Protein AF-0000000085130026 (afdb_homodimer)

Secondary structure (DSSP, 8-state):
-PPEEEEGGGT-SS--HHHHHHHHHHHHHTT-SEEEEE--SSS---HHHHHHHHHHHT-EEEEEEEE-GGG-TT-S-HHHHHHHHHHHHHHHHHHHHTT--EEEEEEEEESS--SSPPPHHHHHHHHHHHHHHHHHHHTTT-EEEEE---TTT-SS--SHHHHHHHHHHHT-SSEEEEEEHHHHHHHSS-SSHHHHHHGGGEEEEEE--TTSSSTTSS---HHHHHHHHHHTT--SEEEE----TTTS-HHHHHHTT--S-S-S-HHHHHHHHHHHHHHHHHHHHHHH-/-PPEEEEGGGT-SS--HHHHHHHHHHHHHTT-SEEEEE--SSS---HHHHHHHHHHHT-EEEEEEEE-GGG-TT-S-HHHHHHHHHHHHHHHHHHHHTT--EEEEEEEEESS--SSPPPHHHHHHHHHHHHHHHHHHHTTT-EEEEE---TTT-SS--SHHHHHHHHHHHT-SSEEEEEEHHHHHHHSS-SSHHHHHHGGGEEEEEE--TTSSSTTSS---HHHHHHHHHHTT--SEEEE----TTTS-HHHHHHTT--S---S-HHHHHHHHHHHHHHHHHHHHHHH-

pLDDT: mean 94.97, std 7.0, range [53.94, 98.88]

Sequence (578 aa):
MNPLGIHALVWAGDLSPASTRHVIERTRQAGYDLVELSLHGPRLMDLALTRDLLQEHGLGVGCSRGLTFEADVSSEDPSVVARGLALLQEGVDITARLGGRYFGGILYGAMAKYGHPCTPQGRRNAIEAVRRIADFAGERGVTLGLEVVNRYESNLLNTAAQALEFIDEVGQPHVCVHLDTYHMNIEEADLAAPVLACGQRLGYVHIGENHRGYLGAGHIDFAQFFGALAQIGYQGTVTFESFSSAIVNEQLSNALAIWRPMWEDGMDLALHARGFMADGLASAQQARAMNPLGIHALVWAGDLSPASTRHVIERTRQAGYDLVELSLHGPRLMDLALTRDLLQEHGLGVGCSRGLTFEADVSSEDPSVVARGLALLQEGVDITARLGGRYFGGILYGAMAKYGHPCTPQGRRNAIEAVRRIADFAGERGVTLGLEVVNRYESNLLNTAAQALEFIDEVGQPHVCVHLDTYHMNIEEADLAAPVLACGQRLGYVHIGENHRGYLGAGHIDFAQFFGALAQIGYQGTVTFESFSSAIVNEQLSNALAIWRPMWEDGMDLALHARGFMADGLASAQQARA

InterPro domains:
  IPR013022 Xylose isomerase-like, TIM barrel domain [PF01261] (25-249)
  IPR036237 Xylose isomerase-like superfamily [SSF51658] (1-259)
  IPR050312 IolE/XylA/MocC-like [PTHR12110] (2-260)

Structure (mmCIF, N/CA/C/O backbone):
data_AF-0000000085130026-model_v1
#
loop_
_entity.id
_entity.type
_entity.pdbx_description
1 polymer 'Xylose isomerase domain protein TIM barrel'
#
loop_
_atom_site.group_PDB
_atom_site.id
_atom_site.type_symbol
_atom_site.label_atom_id
_atom_site.label_alt_id
_atom_site.label_comp_id
_atom_site.label_asym_id
_atom_site.label_entity_id
_atom_site.label_seq_id
_atom_site.pdbx_PDB_ins_code
_atom_site.Cartn_x
_atom_site.Cartn_y
_atom_site.Cartn_z
_atom_site.occupancy
_atom_site.B_iso_or_equiv
_atom_site.auth_seq_id
_atom_site.auth_comp_id
_atom_site.auth_asym_id
_atom_site.auth_atom_id
_atom_site.pdbx_PDB_model_num
ATOM 1 N N . MET A 1 1 ? -4.418 -18.281 -27.078 1 85.31 1 MET A N 1
ATOM 2 C CA . MET A 1 1 ? -5.012 -17.391 -26.094 1 85.31 1 MET A CA 1
ATOM 3 C C . MET A 1 1 ? -4.574 -17.781 -24.688 1 85.31 1 MET A C 1
ATOM 5 O O . MET A 1 1 ? -4.473 -18.969 -24.359 1 85.31 1 MET A O 1
ATOM 9 N N . ASN A 1 2 ? -4.141 -16.875 -23.812 1 95.69 2 ASN A N 1
ATOM 10 C CA . ASN A 1 2 ? -3.713 -17.141 -22.453 1 95.69 2 ASN A CA 1
ATOM 11 C C . ASN A 1 2 ? -4.832 -17.781 -21.625 1 95.69 2 ASN A C 1
ATOM 13 O O . ASN A 1 2 ? -5.996 -17.391 -21.75 1 95.69 2 ASN A O 1
ATOM 17 N N . PRO A 1 3 ? -4.527 -18.844 -20.906 1 98.12 3 PRO A N 1
ATOM 18 C CA . PRO A 1 3 ? -5.539 -19.266 -19.938 1 98.12 3 PRO A CA 1
ATOM 19 C C . PRO A 1 3 ? -5.93 -18.141 -18.969 1 98.12 3 PRO A C 1
ATOM 21 O O . PRO A 1 3 ? -5.082 -17.359 -18.547 1 98.12 3 PRO A O 1
ATOM 24 N N . LEU A 1 4 ? -7.148 -18.047 -18.703 1 98.81 4 LEU A N 1
ATOM 25 C CA . LEU A 1 4 ? -7.664 -17.109 -17.719 1 98.81 4 LEU A CA 1
ATOM 26 C C . LEU A 1 4 ? -7.996 -17.812 -16.406 1 98.81 4 LEU A C 1
ATOM 28 O O . LEU A 1 4 ? -8.727 -18.797 -16.406 1 98.81 4 LEU A O 1
ATOM 32 N N . GLY A 1 5 ? -7.406 -17.344 -15.32 1 98.75 5 GLY A N 1
ATOM 33 C CA . GLY A 1 5 ? -7.633 -17.938 -14.008 1 98.75 5 GLY A CA 1
ATOM 34 C C . GLY A 1 5 ? -8.367 -17 -13.062 1 98.75 5 GLY A C 1
ATOM 35 O O . GLY A 1 5 ? -8.523 -15.812 -13.344 1 98.75 5 GLY A O 1
ATOM 36 N N . ILE A 1 6 ? -8.828 -17.594 -11.961 1 98.44 6 ILE A N 1
ATOM 37 C CA . ILE A 1 6 ? -9.477 -16.828 -10.906 1 98.44 6 ILE A CA 1
ATOM 38 C C . ILE A 1 6 ? -9.094 -17.391 -9.547 1 98.44 6 ILE A C 1
ATOM 40 O O . ILE A 1 6 ? -9.016 -18.609 -9.375 1 98.44 6 ILE A O 1
ATOM 44 N N . HIS A 1 7 ? -8.836 -16.531 -8.656 1 96.5 7 HIS A N 1
ATOM 45 C CA . HIS A 1 7 ? -8.508 -16.906 -7.285 1 96.5 7 HIS A CA 1
ATOM 46 C C . HIS A 1 7 ? -9.742 -17.422 -6.547 1 96.5 7 HIS A C 1
ATOM 48 O O . HIS A 1 7 ? -10.812 -16.828 -6.633 1 96.5 7 HIS A O 1
ATOM 54 N N . ALA A 1 8 ? -9.602 -18.422 -5.762 1 94.38 8 ALA A N 1
ATOM 55 C CA . ALA A 1 8 ? -10.703 -19.078 -5.066 1 94.38 8 ALA A CA 1
ATOM 56 C C . ALA A 1 8 ? -11.375 -18.141 -4.082 1 94.38 8 ALA A C 1
ATOM 58 O O . ALA A 1 8 ? -12.57 -18.266 -3.803 1 94.38 8 ALA A O 1
ATOM 59 N N . LEU A 1 9 ? -10.695 -17.156 -3.684 1 90.75 9 LEU A N 1
ATOM 60 C CA . LEU A 1 9 ? -11.18 -16.281 -2.627 1 90.75 9 LEU A CA 1
ATOM 61 C C . LEU A 1 9 ? -12.234 -15.32 -3.162 1 90.75 9 LEU A C 1
ATOM 63 O O . LEU A 1 9 ? -12.898 -14.625 -2.387 1 90.75 9 LEU A O 1
ATOM 67 N N . VAL A 1 10 ? -12.383 -15.273 -4.406 1 93 10 VAL A N 1
ATOM 68 C CA . VAL A 1 10 ? -13.5 -14.539 -4.992 1 93 10 VAL A CA 1
ATOM 69 C C . VAL A 1 10 ? -14.812 -15.227 -4.625 1 93 10 VAL A C 1
ATOM 71 O O . VAL A 1 10 ? -15.852 -14.57 -4.535 1 93 10 VAL A O 1
ATOM 74 N N . TRP A 1 11 ? -14.695 -16.547 -4.359 1 93.31 11 TRP A N 1
ATOM 75 C CA . TRP A 1 11 ? -15.898 -17.344 -4.184 1 93.31 11 TRP A CA 1
ATOM 76 C C . TRP A 1 11 ? -16.109 -17.719 -2.715 1 93.31 11 TRP A C 1
ATOM 78 O O . TRP A 1 11 ? -17.234 -17.719 -2.221 1 93.31 11 TRP A O 1
ATOM 88 N N . ALA A 1 12 ? -15.008 -18.109 -2.109 1 89.25 12 ALA A N 1
ATOM 89 C CA . ALA A 1 12 ? -15.102 -18.609 -0.741 1 89.25 12 ALA A CA 1
ATOM 90 C C . ALA A 1 12 ? -13.805 -18.359 0.021 1 89.25 12 ALA A C 1
ATOM 92 O O . ALA A 1 12 ? -12.727 -18.312 -0.576 1 89.25 12 ALA A O 1
ATOM 93 N N . GLY A 1 13 ? -13.875 -18.375 1.375 1 85.38 13 GLY A N 1
ATOM 94 C CA . GLY A 1 13 ? -12.734 -18.047 2.219 1 85.38 13 GLY A CA 1
ATOM 95 C C . GLY A 1 13 ? -12.016 -19.266 2.748 1 85.38 13 GLY A C 1
ATOM 96 O O . GLY A 1 13 ? -11.062 -19.156 3.518 1 85.38 13 GLY A O 1
ATOM 97 N N . ASP A 1 14 ? -12.523 -20.438 2.387 1 85.62 14 ASP A N 1
ATOM 98 C CA . ASP A 1 14 ? -11.914 -21.672 2.85 1 85.62 14 ASP A CA 1
ATOM 99 C C . ASP A 1 14 ? -11.984 -22.766 1.776 1 85.62 14 ASP A C 1
ATOM 101 O O . ASP A 1 14 ? -12.5 -22.516 0.681 1 85.62 14 ASP A O 1
ATOM 105 N N . LEU A 1 15 ? -11.43 -23.938 2.102 1 90.44 15 LEU A N 1
ATOM 106 C CA . LEU A 1 15 ? -11.422 -25.047 1.155 1 90.44 15 LEU A CA 1
ATOM 107 C C . LEU A 1 15 ? -12.047 -26.297 1.777 1 90.44 15 LEU A C 1
ATOM 109 O O . LEU A 1 15 ? -11.555 -27.406 1.572 1 90.44 15 LEU A O 1
ATOM 113 N N . SER A 1 16 ? -13.062 -26.047 2.615 1 90.94 16 SER A N 1
ATOM 114 C CA . SER A 1 16 ? -13.891 -27.188 3.014 1 90.94 16 SER A CA 1
ATOM 115 C C . SER A 1 16 ? -14.508 -27.875 1.8 1 90.94 16 SER A C 1
ATOM 117 O O . SER A 1 16 ? -14.531 -27.297 0.705 1 90.94 16 SER A O 1
ATOM 119 N N . PRO A 1 17 ? -14.953 -29.094 1.948 1 94.44 17 PRO A N 1
ATOM 120 C CA . PRO A 1 17 ? -15.555 -29.781 0.802 1 94.44 17 PRO A CA 1
ATOM 121 C C . PRO A 1 17 ? -16.672 -28.969 0.15 1 94.44 17 PRO A C 1
ATOM 123 O O . PRO A 1 17 ? -16.734 -28.859 -1.078 1 94.44 17 PRO A O 1
ATOM 126 N N . ALA A 1 18 ? -17.578 -28.391 0.982 1 94.81 18 ALA A N 1
ATOM 127 C CA . ALA A 1 18 ? -18.672 -27.594 0.439 1 94.81 18 ALA A CA 1
ATOM 128 C C . ALA A 1 18 ? -18.156 -26.375 -0.293 1 94.81 18 ALA A C 1
ATOM 130 O O . ALA A 1 18 ? -18.609 -26.047 -1.393 1 94.81 18 ALA A O 1
ATOM 131 N N . SER A 1 19 ? -17.203 -25.688 0.312 1 93.38 19 SER A N 1
ATOM 132 C CA . SER A 1 19 ? -16.609 -24.5 -0.304 1 93.38 19 SER A CA 1
ATOM 133 C C . SER A 1 19 ? -15.852 -24.859 -1.572 1 93.38 19 SER A C 1
ATOM 135 O O . SER A 1 19 ? -15.898 -24.125 -2.564 1 93.38 19 SER A O 1
ATOM 137 N N . THR A 1 20 ? -15.18 -25.953 -1.497 1 95.56 20 THR A N 1
ATOM 138 C CA . THR A 1 20 ? -14.414 -26.406 -2.654 1 95.56 20 THR A CA 1
ATOM 139 C C . THR A 1 20 ? -15.336 -26.672 -3.842 1 95.56 20 THR A C 1
ATOM 141 O O . THR A 1 20 ? -15.047 -26.25 -4.961 1 95.56 20 THR A O 1
ATOM 144 N N . ARG A 1 21 ? -16.422 -27.375 -3.605 1 97.31 21 ARG A N 1
ATOM 145 C CA . ARG A 1 21 ? -17.391 -27.609 -4.656 1 97.31 21 ARG A CA 1
ATOM 146 C C . ARG A 1 21 ? -17.922 -26.297 -5.234 1 97.31 21 ARG A C 1
ATOM 148 O O . ARG A 1 21 ? -18 -26.141 -6.453 1 97.31 21 ARG A O 1
ATOM 155 N N . HIS A 1 22 ? -18.234 -25.422 -4.324 1 96.75 22 HIS A N 1
ATOM 156 C CA . HIS A 1 22 ? -18.75 -24.125 -4.73 1 96.75 22 HIS A CA 1
ATOM 157 C C . HIS A 1 22 ? -17.734 -23.375 -5.59 1 96.75 22 HIS A C 1
ATOM 159 O O . HIS A 1 22 ? -18.078 -22.859 -6.652 1 96.75 22 HIS A O 1
ATOM 165 N N . VAL A 1 23 ? -16.516 -23.312 -5.164 1 96.56 23 VAL A N 1
ATOM 166 C CA . VAL A 1 23 ? -15.43 -22.609 -5.844 1 96.56 23 VAL A CA 1
ATOM 167 C C . VAL A 1 23 ? -15.25 -23.188 -7.25 1 96.56 23 VAL A C 1
ATOM 169 O O . VAL A 1 23 ? -15.219 -22.438 -8.227 1 96.56 23 VAL A O 1
ATOM 172 N N . ILE A 1 24 ? -15.148 -24.453 -7.34 1 98.19 24 ILE A N 1
ATOM 173 C CA . ILE A 1 24 ? -14.844 -25.109 -8.609 1 98.19 24 ILE A CA 1
ATOM 174 C C . ILE A 1 24 ? -16.031 -24.953 -9.57 1 98.19 24 ILE A C 1
ATOM 176 O O . ILE A 1 24 ? -15.852 -24.578 -10.734 1 98.19 24 ILE A O 1
ATOM 180 N N . GLU A 1 25 ? -17.234 -25.125 -9.07 1 98.25 25 GLU A N 1
ATOM 181 C CA . GLU A 1 25 ? -18.422 -25 -9.898 1 98.25 25 GLU A CA 1
ATOM 182 C C . GLU A 1 25 ? -18.594 -23.578 -10.414 1 98.25 25 GLU A C 1
ATOM 184 O O . GLU A 1 25 ? -18.875 -23.359 -11.594 1 98.25 25 GLU A O 1
ATOM 189 N N . ARG A 1 26 ? -18.422 -22.609 -9.555 1 97.94 26 ARG A N 1
ATOM 190 C CA . ARG A 1 26 ? -18.578 -21.219 -9.93 1 97.94 26 ARG A CA 1
ATOM 191 C C . ARG A 1 26 ? -17.5 -20.781 -10.914 1 97.94 26 ARG A C 1
ATOM 193 O O . ARG A 1 26 ? -17.766 -20 -11.836 1 97.94 26 ARG A O 1
ATOM 200 N N . THR A 1 27 ? -16.297 -21.25 -10.672 1 98.5 27 THR A N 1
ATOM 201 C CA . THR A 1 27 ? -15.195 -20.953 -11.586 1 98.5 27 THR A CA 1
ATOM 202 C C . THR A 1 27 ? -15.523 -21.422 -13 1 98.5 27 THR A C 1
ATOM 204 O O . THR A 1 27 ? -15.352 -20.672 -13.961 1 98.5 27 THR A O 1
ATOM 207 N N . ARG A 1 28 ? -16.016 -22.656 -13.125 1 98.44 28 ARG A N 1
ATOM 208 C CA . ARG A 1 28 ? -16.391 -23.188 -14.43 1 98.44 28 ARG A CA 1
ATOM 209 C C . ARG A 1 28 ? -17.562 -22.406 -15.023 1 98.44 28 ARG A C 1
ATOM 211 O O . ARG A 1 28 ? -17.547 -22.062 -16.203 1 98.44 28 ARG A O 1
ATOM 218 N N . GLN A 1 29 ? -18.547 -22.141 -14.18 1 98.38 29 GLN A N 1
ATOM 219 C CA . GLN A 1 29 ? -19.734 -21.406 -14.617 1 98.38 29 GLN A CA 1
ATOM 220 C C . GLN A 1 29 ? -19.359 -20.031 -15.156 1 98.38 29 GLN A C 1
ATOM 222 O O . GLN A 1 29 ? -19.953 -19.547 -16.125 1 98.38 29 GLN A O 1
ATOM 227 N N . ALA A 1 30 ? -18.375 -19.438 -14.547 1 98.5 30 ALA A N 1
ATOM 228 C CA . ALA A 1 30 ? -17.953 -18.094 -14.938 1 98.5 30 ALA A CA 1
ATOM 229 C C . ALA A 1 30 ? -17.062 -18.141 -16.172 1 98.5 30 ALA A C 1
ATOM 231 O O . ALA A 1 30 ? -16.719 -17.094 -16.734 1 98.5 30 ALA A O 1
ATOM 232 N N . GLY A 1 31 ? -16.609 -19.312 -16.594 1 98.56 31 GLY A N 1
ATOM 233 C CA . GLY A 1 31 ? -15.938 -19.484 -17.875 1 98.56 31 GLY A CA 1
ATOM 234 C C . GLY A 1 31 ? -14.422 -19.391 -17.766 1 98.56 31 GLY A C 1
ATOM 235 O O . GLY A 1 31 ? -13.742 -19.125 -18.75 1 98.56 31 GLY A O 1
ATOM 236 N N . TYR A 1 32 ? -13.867 -19.609 -16.562 1 98.75 32 TYR A N 1
ATOM 237 C CA . TYR A 1 32 ? -12.422 -19.562 -16.391 1 98.75 32 TYR A CA 1
ATOM 238 C C . TYR A 1 32 ? -11.797 -20.906 -16.75 1 98.75 32 TYR A C 1
ATOM 240 O O . TYR A 1 32 ? -12.477 -21.938 -16.75 1 98.75 32 TYR A O 1
ATOM 248 N N . ASP A 1 33 ? -10.523 -20.859 -17.078 1 98.62 33 ASP A N 1
ATOM 249 C CA . ASP A 1 33 ? -9.781 -22.062 -17.453 1 98.62 33 ASP A CA 1
ATOM 250 C C . ASP A 1 33 ? -9.094 -22.688 -16.25 1 98.62 33 ASP A C 1
ATOM 252 O O . ASP A 1 33 ? -8.766 -23.875 -16.266 1 98.62 33 ASP A O 1
ATOM 256 N N . LEU A 1 34 ? -8.867 -21.906 -15.227 1 98.62 34 LEU A N 1
ATOM 257 C CA . LEU A 1 34 ? -8.055 -22.328 -14.094 1 98.62 34 LEU A CA 1
ATOM 258 C C . LEU A 1 34 ? -8.555 -21.703 -12.797 1 98.62 34 LEU A C 1
ATOM 260 O O . LEU A 1 34 ? -8.945 -20.531 -12.781 1 98.62 34 LEU A O 1
ATOM 264 N N . VAL A 1 35 ? -8.562 -22.5 -11.711 1 98.5 35 VAL A N 1
ATOM 265 C CA . VAL A 1 35 ? -8.82 -21.969 -10.375 1 98.5 35 VAL A CA 1
ATOM 266 C C . VAL A 1 35 ? -7.523 -21.984 -9.562 1 98.5 35 VAL A C 1
ATOM 268 O O . VAL A 1 35 ? -6.746 -22.938 -9.633 1 98.5 35 VAL A O 1
ATOM 271 N N . GLU A 1 36 ? -7.262 -20.906 -8.938 1 97.81 36 GLU A N 1
ATOM 272 C CA . GLU A 1 36 ? -6.133 -20.859 -8.016 1 97.81 36 GLU A CA 1
ATOM 273 C C . GLU A 1 36 ? -6.586 -21.062 -6.578 1 97.81 36 GLU A C 1
ATOM 275 O O . GLU A 1 36 ? -7.398 -20.297 -6.059 1 97.81 36 GLU A O 1
ATOM 280 N N . LEU A 1 37 ? -6.062 -22.047 -5.922 1 96 37 LEU A N 1
ATOM 281 C CA . LEU A 1 37 ? -6.402 -22.359 -4.539 1 96 37 LEU A CA 1
ATOM 282 C C . LEU A 1 37 ? -5.344 -21.828 -3.582 1 96 37 LEU A C 1
ATOM 284 O O . LEU A 1 37 ? -4.148 -22.078 -3.77 1 96 37 LEU A O 1
ATOM 288 N N . SER A 1 38 ? -5.762 -21.125 -2.641 1 91.75 38 SER A N 1
ATOM 289 C CA . SER A 1 38 ? -4.867 -20.625 -1.6 1 91.75 38 SER A CA 1
ATOM 290 C C . SER A 1 38 ? -4.707 -21.656 -0.48 1 91.75 38 SER A C 1
ATOM 292 O O . SER A 1 38 ? -5.688 -22.047 0.15 1 91.75 38 SER A O 1
ATOM 294 N N . LEU A 1 39 ? -3.508 -22.078 -0.267 1 90.88 39 LEU A N 1
ATOM 295 C CA . LEU A 1 39 ? -3.248 -23.109 0.745 1 90.88 39 LEU A CA 1
ATOM 296 C C . LEU A 1 39 ? -2.971 -22.469 2.102 1 90.88 39 LEU A C 1
ATOM 298 O O . LEU A 1 39 ? -1.843 -22.516 2.596 1 90.88 39 LEU A O 1
ATOM 302 N N . HIS A 1 40 ? -4.035 -21.734 2.561 1 77.12 40 HIS A N 1
ATOM 303 C CA . HIS A 1 40 ? -3.916 -21.109 3.869 1 77.12 40 HIS A CA 1
ATOM 304 C C . HIS A 1 40 ? -4.629 -21.922 4.941 1 77.12 40 HIS A C 1
ATOM 306 O O . HIS A 1 40 ? -5.531 -22.703 4.633 1 77.12 40 HIS A O 1
ATOM 312 N N . GLY A 1 41 ? -4.23 -21.953 6.203 1 63.72 41 GLY A N 1
ATOM 313 C CA . GLY A 1 41 ? -4.961 -22.484 7.344 1 63.72 41 GLY A CA 1
ATOM 314 C C . GLY A 1 41 ? -4.637 -23.938 7.641 1 63.72 41 GLY A C 1
ATOM 315 O O . GLY A 1 41 ? -3.92 -24.578 6.879 1 63.72 41 GLY A O 1
ATOM 316 N N . PRO A 1 42 ? -5.051 -24.312 8.75 1 54.34 42 PRO A N 1
ATOM 317 C CA . PRO A 1 42 ? -4.719 -25.641 9.258 1 54.34 42 PRO A CA 1
ATOM 318 C C . PRO A 1 42 ? -5.48 -26.766 8.547 1 54.34 42 PRO A C 1
ATOM 320 O O . PRO A 1 42 ? -5.059 -27.922 8.57 1 54.34 42 PRO A O 1
ATOM 323 N N . ARG A 1 43 ? -6.738 -26.328 8.086 1 62.06 43 ARG A N 1
ATOM 324 C CA . ARG A 1 43 ? -7.613 -27.422 7.691 1 62.06 43 ARG A CA 1
ATOM 325 C C . ARG A 1 43 ? -7.266 -27.938 6.293 1 62.06 43 ARG A C 1
ATOM 327 O O . ARG A 1 43 ? -7.004 -27.141 5.387 1 62.06 43 ARG A O 1
ATOM 334 N N . LEU A 1 44 ? -7.312 -29.25 6.301 1 63.53 44 LEU A N 1
ATOM 335 C CA . LEU A 1 44 ? -6.832 -30.016 5.152 1 63.53 44 LEU A CA 1
ATOM 336 C C . LEU A 1 44 ? -7.922 -30.141 4.094 1 63.53 44 LEU A C 1
ATOM 338 O O . LEU A 1 44 ? -9.062 -30.469 4.41 1 63.53 44 LEU A O 1
ATOM 342 N N . MET A 1 45 ? -7.695 -29.5 2.998 1 86.88 45 MET A N 1
ATOM 343 C CA . MET A 1 45 ? -8.406 -29.734 1.745 1 86.88 45 MET A CA 1
ATOM 344 C C . MET A 1 45 ? -8.562 -31.234 1.479 1 86.88 45 MET A C 1
ATOM 346 O O . MET A 1 45 ? -7.641 -32 1.737 1 86.88 45 MET A O 1
ATOM 350 N N . ASP A 1 46 ? -9.812 -31.703 1.204 1 93.88 46 ASP A N 1
ATOM 351 C CA . ASP A 1 46 ? -10.008 -33.062 0.684 1 93.88 46 ASP A CA 1
ATOM 352 C C . ASP A 1 46 ? -9.43 -33.188 -0.723 1 93.88 46 ASP A C 1
ATOM 354 O O . ASP A 1 46 ? -10.086 -32.844 -1.706 1 93.88 46 ASP A O 1
ATOM 358 N N . LEU A 1 47 ? -8.273 -33.781 -0.813 1 95.5 47 LEU A N 1
ATOM 359 C CA . LEU A 1 47 ? -7.508 -33.781 -2.053 1 95.5 47 LEU A CA 1
ATOM 360 C C . LEU A 1 47 ? -8.211 -34.625 -3.121 1 95.5 47 LEU A C 1
ATOM 362 O O . LEU A 1 47 ? -8.258 -34.219 -4.289 1 95.5 47 LEU A O 1
ATOM 366 N N . ALA A 1 48 ? -8.688 -35.719 -2.727 1 96.56 48 ALA A N 1
ATOM 367 C CA . ALA A 1 48 ? -9.367 -36.594 -3.686 1 96.56 48 ALA A CA 1
ATOM 368 C C . ALA A 1 48 ? -10.602 -35.906 -4.27 1 96.56 48 ALA A C 1
ATOM 370 O O . ALA A 1 48 ? -10.797 -35.906 -5.488 1 96.56 48 ALA A O 1
ATOM 371 N N . LEU A 1 49 ? -11.359 -35.375 -3.369 1 97.19 49 LEU A N 1
ATOM 372 C CA . LEU A 1 49 ? -12.547 -34.656 -3.814 1 97.19 49 LEU A CA 1
ATOM 373 C C . LEU A 1 49 ? -12.172 -33.531 -4.762 1 97.19 49 LEU A C 1
ATOM 375 O O . LEU A 1 49 ? -12.805 -33.344 -5.805 1 97.19 49 LEU A O 1
ATOM 379 N N . THR A 1 50 ? -11.234 -32.75 -4.359 1 97.5 50 THR A N 1
ATOM 380 C CA . THR A 1 50 ? -10.812 -31.609 -5.145 1 97.5 50 THR A CA 1
ATOM 381 C C . THR A 1 50 ? -10.328 -32.031 -6.523 1 97.5 50 THR A C 1
ATOM 383 O O . THR A 1 50 ? -10.719 -31.453 -7.535 1 97.5 50 THR A O 1
ATOM 386 N N . ARG A 1 51 ? -9.516 -33.031 -6.562 1 97.38 51 ARG A N 1
ATOM 387 C CA . ARG A 1 51 ? -9 -33.562 -7.828 1 97.38 51 ARG A CA 1
ATOM 388 C C . ARG A 1 51 ? -10.141 -34.031 -8.734 1 97.38 51 ARG A C 1
ATOM 390 O O . ARG A 1 51 ? -10.156 -33.719 -9.93 1 97.38 51 ARG A O 1
ATOM 397 N N . ASP A 1 52 ? -11.055 -34.75 -8.18 1 98.06 52 ASP A N 1
ATOM 398 C CA . ASP A 1 52 ? -12.188 -35.25 -8.945 1 98.06 52 ASP A CA 1
ATOM 399 C C . ASP A 1 52 ? -13.031 -34.125 -9.516 1 98.06 52 ASP A C 1
ATOM 401 O O . ASP A 1 52 ? -13.445 -34.188 -10.68 1 98.06 52 ASP A O 1
ATOM 405 N N . LEU A 1 53 ? -13.297 -33.156 -8.656 1 98.12 53 LEU A N 1
ATOM 406 C CA . LEU A 1 53 ? -14.086 -32.031 -9.094 1 98.12 53 LEU A CA 1
ATOM 407 C C . LEU A 1 53 ? -13.383 -31.266 -10.219 1 98.12 53 LEU A C 1
ATOM 409 O O . LEU A 1 53 ? -14.031 -30.844 -11.188 1 98.12 53 LEU A O 1
ATOM 413 N N . LEU A 1 54 ? -12.086 -31.062 -10.094 1 98.5 54 LEU A N 1
ATOM 414 C CA . LEU A 1 54 ? -11.312 -30.391 -11.133 1 98.5 54 LEU A CA 1
ATOM 415 C C . LEU A 1 54 ? -11.398 -31.141 -12.453 1 98.5 54 LEU A C 1
ATOM 417 O O . LEU A 1 54 ? -11.602 -30.531 -13.508 1 98.5 54 LEU A O 1
ATOM 421 N N . GLN A 1 55 ? -11.266 -32.469 -12.398 1 97.94 55 GLN A N 1
ATOM 422 C CA . GLN A 1 55 ? -11.352 -33.281 -13.586 1 97.94 55 GLN A CA 1
ATOM 423 C C . GLN A 1 55 ? -12.75 -33.25 -14.195 1 97.94 55 GLN A C 1
ATOM 425 O O . GLN A 1 55 ? -12.898 -33.094 -15.406 1 97.94 55 GLN A O 1
ATOM 430 N N . GLU A 1 56 ? -13.703 -33.375 -13.344 1 98.12 56 GLU A N 1
ATOM 431 C CA . GLU A 1 56 ? -15.094 -33.375 -13.781 1 98.12 56 GLU A CA 1
ATOM 432 C C . GLU A 1 56 ? -15.43 -32.094 -14.516 1 98.12 56 GLU A C 1
ATOM 434 O O . GLU A 1 56 ? -16.156 -32.094 -15.508 1 98.12 56 GLU A O 1
ATOM 439 N N . HIS A 1 57 ? -14.891 -31.016 -14.109 1 98.31 57 HIS A N 1
ATOM 440 C CA . HIS A 1 57 ? -15.258 -29.719 -14.664 1 98.31 57 HIS A CA 1
ATOM 441 C C . HIS A 1 57 ? -14.227 -29.234 -15.68 1 98.31 57 HIS A C 1
ATOM 443 O O . HIS A 1 57 ? -14.367 -28.156 -16.25 1 98.31 57 HIS A O 1
ATOM 449 N N . GLY A 1 58 ? -13.141 -30 -15.875 1 97.94 58 GLY A N 1
ATOM 450 C CA . GLY A 1 58 ? -12.133 -29.672 -16.875 1 97.94 58 GLY A CA 1
ATOM 451 C C . GLY A 1 58 ? -11.375 -28.391 -16.547 1 97.94 58 GLY A C 1
ATOM 452 O O . GLY A 1 58 ? -11.117 -27.578 -17.438 1 97.94 58 GLY A O 1
ATOM 453 N N . LEU A 1 59 ? -11.109 -28.141 -15.297 1 98.56 59 LEU A N 1
ATOM 454 C CA . LEU A 1 59 ? -10.414 -26.922 -14.867 1 98.56 59 LEU A CA 1
ATOM 455 C C . LEU A 1 59 ? -8.953 -27.219 -14.562 1 98.56 59 LEU A C 1
ATOM 457 O O . LEU A 1 59 ? -8.625 -28.25 -13.977 1 98.56 59 LEU A O 1
ATOM 461 N N . GLY A 1 60 ? -8.055 -26.328 -15.039 1 98.5 60 GLY A N 1
ATOM 462 C CA . GLY A 1 60 ? -6.715 -26.328 -14.477 1 98.5 60 GLY A CA 1
ATOM 463 C C . GLY A 1 60 ? -6.672 -25.828 -13.047 1 98.5 60 GLY A C 1
ATOM 464 O O . GLY A 1 60 ? -7.641 -25.25 -12.555 1 98.5 60 GLY A O 1
ATOM 465 N N . VAL A 1 61 ? -5.496 -26.094 -12.398 1 98.5 61 VAL A N 1
ATOM 466 C CA . VAL A 1 61 ? -5.383 -25.656 -11.016 1 98.5 61 VAL A CA 1
ATOM 467 C C . VAL A 1 61 ? -3.98 -25.094 -10.766 1 98.5 61 VAL A C 1
ATOM 469 O O . VAL A 1 61 ? -2.994 -25.625 -11.281 1 98.5 61 VAL A O 1
ATOM 472 N N . GLY A 1 62 ? -3.867 -23.984 -10.148 1 98.06 62 GLY A N 1
ATOM 473 C CA . GLY A 1 62 ? -2.688 -23.469 -9.484 1 98.06 62 GLY A CA 1
ATOM 474 C C . GLY A 1 62 ? -2.885 -23.266 -7.988 1 98.06 62 GLY A C 1
ATOM 475 O O . GLY A 1 62 ? -4.012 -23.078 -7.527 1 98.06 62 GLY A O 1
ATOM 476 N N . CYS A 1 63 ? -1.834 -23.359 -7.234 1 97.31 63 CYS A N 1
ATOM 477 C CA . CYS A 1 63 ? -1.909 -23.125 -5.797 1 97.31 63 CYS A CA 1
ATOM 478 C C . CYS A 1 63 ? -0.973 -22 -5.379 1 97.31 63 CYS A C 1
ATOM 480 O O . CYS A 1 63 ? 0.007 -21.719 -6.066 1 97.31 63 CYS A O 1
ATOM 482 N N . SER A 1 64 ? -1.337 -21.391 -4.363 1 96.25 64 SER A N 1
ATOM 483 C CA . SER A 1 64 ? -0.483 -20.344 -3.814 1 96.25 64 SER A CA 1
ATOM 484 C C . SER A 1 64 ? -0.493 -20.359 -2.289 1 96.25 64 SER A C 1
ATOM 486 O O . SER A 1 64 ? -1.382 -20.953 -1.678 1 96.25 64 SER A O 1
ATOM 488 N N . ARG A 1 65 ? 0.542 -19.812 -1.757 1 93.5 65 ARG A N 1
ATOM 489 C CA . ARG A 1 65 ? 0.659 -19.688 -0.307 1 93.5 65 ARG A CA 1
ATOM 490 C C . ARG A 1 65 ? 1.528 -18.5 0.082 1 93.5 65 ARG A C 1
ATOM 492 O O . ARG A 1 65 ? 2.451 -18.141 -0.649 1 93.5 65 ARG A O 1
ATOM 499 N N . GLY A 1 66 ? 1.143 -17.859 1.115 1 92.31 66 GLY A N 1
ATOM 500 C CA . GLY A 1 66 ? 2.014 -16.953 1.861 1 92.31 66 GLY A CA 1
ATOM 501 C C . GLY A 1 66 ? 2.396 -17.5 3.227 1 92.31 66 GLY A C 1
ATOM 502 O O . GLY A 1 66 ? 1.549 -18.031 3.951 1 92.31 66 GLY A O 1
ATOM 503 N N . LEU A 1 67 ? 3.646 -17.422 3.576 1 95.06 67 LEU A N 1
ATOM 504 C CA . LEU A 1 67 ? 4.082 -17.906 4.879 1 95.06 67 LEU A CA 1
ATOM 505 C C . LEU A 1 67 ? 3.746 -16.906 5.98 1 95.06 67 LEU A C 1
ATOM 507 O O . LEU A 1 67 ? 3.311 -15.797 5.699 1 95.06 67 LEU A O 1
ATOM 511 N N . THR A 1 68 ? 3.791 -17.422 7.246 1 93.94 68 THR A N 1
ATOM 512 C CA . THR A 1 68 ? 3.627 -16.594 8.43 1 93.94 68 THR A CA 1
ATOM 513 C C . THR A 1 68 ? 4.965 -16.359 9.125 1 93.94 68 THR A C 1
ATOM 515 O O . THR A 1 68 ? 5.965 -17 8.773 1 93.94 68 THR A O 1
ATOM 518 N N . PHE A 1 69 ? 4.973 -15.477 10.094 1 95.88 69 PHE A N 1
ATOM 519 C CA . PHE A 1 69 ? 6.207 -15.234 10.836 1 95.88 69 PHE A CA 1
ATOM 520 C C . PHE A 1 69 ? 6.672 -16.5 11.539 1 95.88 69 PHE A C 1
ATOM 522 O O . PHE A 1 69 ? 7.875 -16.734 11.695 1 95.88 69 PHE A O 1
ATOM 529 N N . GLU A 1 70 ? 5.762 -17.375 11.883 1 96.38 70 GLU A N 1
ATOM 530 C CA . GLU A 1 70 ? 6.09 -18.609 12.594 1 96.38 70 GLU A CA 1
ATOM 531 C C . GLU A 1 70 ? 6.672 -19.656 11.648 1 96.38 70 GLU A C 1
ATOM 533 O O . GLU A 1 70 ? 7.199 -20.688 12.094 1 96.38 70 GLU A O 1
ATOM 538 N N . ALA A 1 71 ? 6.582 -19.391 10.367 1 97.44 71 ALA A N 1
ATOM 539 C CA . ALA A 1 71 ? 7.102 -20.297 9.352 1 97.44 71 ALA A CA 1
ATOM 540 C C . ALA A 1 71 ? 7.828 -19.531 8.25 1 97.44 71 ALA A C 1
ATOM 542 O O . ALA A 1 71 ? 7.75 -19.891 7.074 1 97.44 71 ALA A O 1
ATOM 543 N N . ASP A 1 72 ? 8.5 -18.5 8.617 1 98.44 72 ASP A N 1
ATOM 544 C CA . ASP A 1 72 ? 9.195 -17.578 7.719 1 98.44 72 ASP A CA 1
ATOM 545 C C . ASP A 1 72 ? 10.555 -18.125 7.309 1 98.44 72 ASP A C 1
ATOM 547 O O . ASP A 1 72 ? 11.477 -18.188 8.117 1 98.44 72 ASP A O 1
ATOM 551 N N . VAL A 1 73 ? 10.727 -18.422 6.035 1 98.81 73 VAL A N 1
ATOM 552 C CA . VAL A 1 73 ? 11.961 -19.047 5.59 1 98.81 73 VAL A CA 1
ATOM 553 C C . VAL A 1 73 ? 13.086 -18.016 5.555 1 98.81 73 VAL A C 1
ATOM 555 O O . VAL A 1 73 ? 14.258 -18.375 5.391 1 98.81 73 VAL A O 1
ATOM 558 N N . SER A 1 74 ? 12.781 -16.734 5.691 1 98.75 74 SER A N 1
ATOM 559 C CA . SER A 1 74 ? 13.797 -15.695 5.781 1 98.75 74 SER A CA 1
ATOM 560 C C . SER A 1 74 ? 14.156 -15.398 7.234 1 98.75 74 SER A C 1
ATOM 562 O O . SER A 1 74 ? 14.852 -14.422 7.52 1 98.75 74 SER A O 1
ATOM 564 N N . SER A 1 75 ? 13.664 -16.203 8.203 1 98.62 75 SER A N 1
ATOM 565 C CA . SER A 1 75 ? 13.984 -16.031 9.617 1 98.62 75 SER A CA 1
ATOM 566 C C . SER A 1 75 ? 15.438 -16.391 9.898 1 98.62 75 SER A C 1
ATOM 568 O O . SER A 1 75 ? 16.031 -17.203 9.18 1 98.62 75 SER A O 1
ATOM 570 N N . GLU A 1 76 ? 15.977 -15.852 10.922 1 98.12 76 GLU A N 1
ATOM 571 C CA . GLU A 1 76 ? 17.297 -16.266 11.383 1 98.12 76 GLU A CA 1
ATOM 572 C C . GLU A 1 76 ? 17.203 -17.453 12.336 1 98.12 76 GLU A C 1
ATOM 574 O O . GLU A 1 76 ? 18.219 -18.078 12.664 1 98.12 76 GLU A O 1
ATOM 579 N N . ASP A 1 77 ? 16 -17.734 12.766 1 98.31 77 ASP A N 1
ATOM 580 C CA . ASP A 1 77 ? 15.75 -18.906 13.602 1 98.31 77 ASP A CA 1
ATOM 581 C C . ASP A 1 77 ? 15.578 -20.172 12.75 1 98.31 77 ASP A C 1
ATOM 583 O O . ASP A 1 77 ? 14.586 -20.312 12.031 1 98.31 77 ASP A O 1
ATOM 587 N N . PRO A 1 78 ? 16.469 -21.078 12.867 1 98.19 78 PRO A N 1
ATOM 588 C CA . PRO A 1 78 ? 16.422 -22.25 12 1 98.19 78 PRO A CA 1
ATOM 589 C C . PRO A 1 78 ? 15.141 -23.078 12.188 1 98.19 78 PRO A C 1
ATOM 591 O O . PRO A 1 78 ? 14.672 -23.719 11.242 1 98.19 78 PRO A O 1
ATOM 594 N N . SER A 1 79 ? 14.609 -23.016 13.359 1 98.75 79 SER A N 1
ATOM 595 C CA . SER A 1 79 ? 13.383 -23.766 13.586 1 98.75 79 SER A CA 1
ATOM 596 C C . SER A 1 79 ? 12.219 -23.156 12.805 1 98.75 79 SER A C 1
ATOM 598 O O . SER A 1 79 ? 11.344 -23.875 12.32 1 98.75 79 SER A O 1
ATOM 600 N N . VAL A 1 80 ? 12.188 -21.859 12.75 1 98.69 80 VAL A N 1
ATOM 601 C CA . VAL A 1 80 ? 11.172 -21.156 11.977 1 98.69 80 VAL A CA 1
ATOM 602 C C . VAL A 1 80 ? 11.367 -21.438 10.492 1 98.69 80 VAL A C 1
ATOM 604 O O . VAL A 1 80 ? 10.398 -21.719 9.773 1 98.69 80 VAL A O 1
ATOM 607 N N . VAL A 1 81 ? 12.594 -21.453 10.047 1 98.75 81 VAL A N 1
ATOM 608 C CA . VAL A 1 81 ? 12.914 -21.766 8.656 1 98.75 81 VAL A CA 1
ATOM 609 C C . VAL A 1 81 ? 12.445 -23.172 8.32 1 98.75 81 VAL A C 1
ATOM 611 O O . VAL A 1 81 ? 11.828 -23.406 7.273 1 98.75 81 VAL A O 1
ATOM 614 N N . ALA A 1 82 ? 12.68 -24.094 9.219 1 98.69 82 ALA A N 1
ATOM 615 C CA . ALA A 1 82 ? 12.312 -25.484 8.992 1 98.69 82 ALA A CA 1
ATOM 616 C C . ALA A 1 82 ? 10.797 -25.641 8.852 1 98.69 82 ALA A C 1
ATOM 618 O O . ALA A 1 82 ? 10.32 -26.406 8.016 1 98.69 82 ALA A O 1
ATOM 619 N N . ARG A 1 83 ? 10.086 -24.922 9.688 1 98.06 83 ARG A N 1
ATOM 620 C CA . ARG A 1 83 ? 8.633 -24.953 9.578 1 98.06 83 ARG A CA 1
ATOM 621 C C . ARG A 1 83 ? 8.164 -24.406 8.234 1 98.06 83 ARG A C 1
ATOM 623 O O . ARG A 1 83 ? 7.242 -24.969 7.625 1 98.06 83 ARG A O 1
ATOM 630 N N . GLY A 1 84 ? 8.797 -23.328 7.793 1 98 84 GLY A N 1
ATOM 631 C CA . GLY A 1 84 ? 8.469 -22.781 6.488 1 98 84 GLY A CA 1
ATOM 632 C C . GLY A 1 84 ? 8.758 -23.734 5.348 1 98 84 GLY A C 1
ATOM 633 O O . GLY A 1 84 ? 7.941 -23.891 4.438 1 98 84 GLY A O 1
ATOM 634 N N . LEU A 1 85 ? 9.883 -24.406 5.438 1 98.38 85 LEU A N 1
ATOM 635 C CA . LEU A 1 85 ? 10.258 -25.375 4.418 1 98.38 85 LEU A CA 1
ATOM 636 C C . LEU A 1 85 ? 9.234 -26.516 4.352 1 98.38 85 LEU A C 1
ATOM 638 O O . LEU A 1 85 ? 8.859 -26.953 3.264 1 98.38 85 LEU A O 1
ATOM 642 N N . ALA A 1 86 ? 8.797 -26.922 5.488 1 97.5 86 ALA A N 1
ATOM 643 C CA . ALA A 1 86 ? 7.812 -28 5.543 1 97.5 86 ALA A CA 1
ATOM 644 C C . ALA A 1 86 ? 6.508 -27.578 4.871 1 97.5 86 ALA A C 1
ATOM 646 O O . ALA A 1 86 ? 5.906 -28.359 4.129 1 97.5 86 ALA A O 1
ATOM 647 N N . LEU A 1 87 ? 6.074 -26.375 5.129 1 96.69 87 LEU A N 1
ATOM 648 C CA . LEU A 1 87 ? 4.84 -25.875 4.539 1 96.69 87 LEU A CA 1
ATOM 649 C C . LEU A 1 87 ? 4.977 -25.734 3.023 1 96.69 87 LEU A C 1
ATOM 651 O O . LEU A 1 87 ? 4.035 -26.031 2.285 1 96.69 87 LEU A O 1
ATOM 655 N N . LEU A 1 88 ? 6.133 -25.281 2.586 1 97.75 88 LEU A N 1
ATOM 656 C CA . LEU A 1 88 ? 6.367 -25.141 1.153 1 97.75 88 LEU A CA 1
ATOM 657 C C . LEU A 1 88 ? 6.391 -26.516 0.473 1 97.75 88 LEU A C 1
ATOM 659 O O . LEU A 1 88 ? 5.82 -26.672 -0.608 1 97.75 88 LEU A O 1
ATOM 663 N N . GLN A 1 89 ? 7.031 -27.453 1.103 1 97.56 89 GLN A N 1
ATOM 664 C CA . GLN A 1 89 ? 7.047 -28.812 0.561 1 97.56 89 GLN A CA 1
ATOM 665 C C . GLN A 1 89 ? 5.637 -29.391 0.469 1 97.56 89 GLN A C 1
ATOM 667 O O . GLN A 1 89 ? 5.277 -30.016 -0.534 1 97.56 89 GLN A O 1
ATOM 672 N N . GLU A 1 90 ? 4.91 -29.172 1.52 1 96.5 90 GLU A N 1
ATOM 673 C CA . GLU A 1 90 ? 3.518 -29.609 1.521 1 96.5 90 GLU A CA 1
ATOM 674 C C . GLU A 1 90 ? 2.736 -28.969 0.376 1 96.5 90 GLU A C 1
ATOM 676 O O . GLU A 1 90 ? 1.942 -29.641 -0.291 1 96.5 90 GLU A O 1
ATOM 681 N N . GLY A 1 91 ? 2.938 -27.672 0.181 1 96.88 91 GLY A N 1
ATOM 682 C CA . GLY A 1 91 ? 2.266 -26.969 -0.902 1 96.88 91 GLY A CA 1
ATOM 683 C C . GLY A 1 91 ? 2.584 -27.531 -2.271 1 96.88 91 GLY A C 1
ATOM 684 O O . GLY A 1 91 ? 1.688 -27.719 -3.098 1 96.88 91 GLY A O 1
ATOM 685 N N . VAL A 1 92 ? 3.836 -27.844 -2.506 1 97.81 92 VAL A N 1
ATOM 686 C CA . VAL A 1 92 ? 4.254 -28.453 -3.766 1 97.81 92 VAL A CA 1
ATOM 687 C C . VAL A 1 92 ? 3.58 -29.812 -3.932 1 97.81 92 VAL A C 1
ATOM 689 O O . VAL A 1 92 ? 3.047 -30.109 -5 1 97.81 92 VAL A O 1
ATOM 692 N N . ASP A 1 93 ? 3.602 -30.578 -2.906 1 97 93 ASP A N 1
ATOM 693 C CA . ASP A 1 93 ? 3.004 -31.906 -2.949 1 97 93 ASP A CA 1
ATOM 694 C C . ASP A 1 93 ? 1.513 -31.828 -3.273 1 97 93 ASP A C 1
ATOM 696 O O . ASP A 1 93 ? 1.02 -32.562 -4.125 1 97 93 ASP A O 1
ATOM 700 N N . ILE A 1 94 ? 0.808 -30.953 -2.586 1 96.56 94 ILE A N 1
ATOM 701 C CA . ILE A 1 94 ? -0.622 -30.766 -2.812 1 96.56 94 ILE A CA 1
ATOM 702 C C . ILE A 1 94 ? -0.865 -30.359 -4.266 1 96.56 94 ILE A C 1
ATOM 704 O O . ILE A 1 94 ? -1.726 -30.922 -4.941 1 96.56 94 ILE A O 1
ATOM 708 N N . THR A 1 95 ? -0.105 -29.422 -4.738 1 97.62 95 THR A N 1
ATOM 709 C CA . THR A 1 95 ? -0.255 -28.922 -6.098 1 97.62 95 THR A CA 1
ATOM 710 C C . THR A 1 95 ? -0.094 -30.047 -7.109 1 97.62 95 THR A C 1
ATOM 712 O O . THR A 1 95 ? -0.931 -30.219 -8 1 97.62 95 THR A O 1
ATOM 715 N N . ALA A 1 96 ? 0.948 -30.859 -6.91 1 97.81 96 ALA A N 1
ATOM 716 C CA . ALA A 1 96 ? 1.226 -31.969 -7.812 1 97.81 96 ALA A CA 1
ATOM 717 C C . ALA A 1 96 ? 0.109 -33 -7.762 1 97.81 96 ALA A C 1
ATOM 719 O O . ALA A 1 96 ? -0.338 -33.5 -8.805 1 97.81 96 ALA A O 1
ATOM 720 N N . ARG A 1 97 ? -0.358 -33.312 -6.609 1 96.62 97 ARG A N 1
ATOM 721 C CA . ARG A 1 97 ? -1.389 -34.312 -6.43 1 96.62 97 ARG A CA 1
ATOM 722 C C . ARG A 1 97 ? -2.711 -33.875 -7.047 1 96.62 97 ARG A C 1
ATOM 724 O O . ARG A 1 97 ? -3.531 -34.719 -7.434 1 96.62 97 ARG A O 1
ATOM 731 N N . LEU A 1 98 ? -2.945 -32.625 -7.141 1 97.38 98 LEU A N 1
ATOM 732 C CA . LEU A 1 98 ? -4.156 -32.094 -7.75 1 97.38 98 LEU A CA 1
ATOM 733 C C . LEU A 1 98 ? -4.023 -32.031 -9.266 1 97.38 98 LEU A C 1
ATOM 735 O O . LEU A 1 98 ? -4.988 -31.719 -9.969 1 97.38 98 LEU A O 1
ATOM 739 N N . GLY A 1 99 ? -2.809 -32.25 -9.758 1 97.25 99 GLY A N 1
ATOM 740 C CA . GLY A 1 99 ? -2.543 -32.188 -11.188 1 97.25 99 GLY A CA 1
ATOM 741 C C . GLY A 1 99 ? -2.098 -30.797 -11.633 1 97.25 99 GLY A C 1
ATOM 742 O O . GLY A 1 99 ? -2.07 -30.516 -12.836 1 97.25 99 GLY A O 1
ATOM 743 N N . GLY A 1 100 ? -1.812 -29.953 -10.688 1 97.81 100 GLY A N 1
ATOM 744 C CA . GLY A 1 100 ? -1.34 -28.625 -11.008 1 97.81 100 GLY A CA 1
ATOM 745 C C . GLY A 1 100 ? 0.133 -28.578 -11.375 1 97.81 100 GLY A C 1
ATOM 746 O O . GLY A 1 100 ? 0.89 -29.484 -11.023 1 97.81 100 GLY A O 1
ATOM 747 N N . ARG A 1 101 ? 0.525 -27.516 -12.031 1 98 101 ARG A N 1
ATOM 748 C CA . ARG A 1 101 ? 1.909 -27.375 -12.469 1 98 101 ARG A CA 1
ATOM 749 C C . ARG A 1 101 ? 2.512 -26.078 -11.945 1 98 101 ARG A C 1
ATOM 751 O O . ARG A 1 101 ? 3.639 -25.719 -12.297 1 98 101 ARG A O 1
ATOM 758 N N . TYR A 1 102 ? 1.731 -25.328 -11.117 1 98.56 102 TYR A N 1
ATOM 759 C CA . TYR A 1 102 ? 2.174 -24.031 -10.625 1 98.56 102 TYR A CA 1
ATOM 760 C C . TYR A 1 102 ? 1.888 -23.875 -9.133 1 98.56 102 TYR A C 1
ATOM 762 O O . TYR A 1 102 ? 0.765 -24.125 -8.688 1 98.56 102 TYR A O 1
ATOM 770 N N . PHE A 1 103 ? 2.877 -23.531 -8.383 1 98.62 103 PHE A N 1
ATOM 771 C CA . PHE A 1 103 ? 2.766 -23.172 -6.98 1 98.62 103 PHE A CA 1
ATOM 772 C C . PHE A 1 103 ? 3.459 -21.844 -6.707 1 98.62 103 PHE A C 1
ATOM 774 O O . PHE A 1 103 ? 4.684 -21.75 -6.789 1 98.62 103 PHE A O 1
ATOM 781 N N . GLY A 1 104 ? 2.674 -20.797 -6.426 1 98.25 104 GLY A N 1
ATOM 782 C CA . GLY A 1 104 ? 3.254 -19.469 -6.285 1 98.25 104 GLY A CA 1
ATOM 783 C C . GLY A 1 104 ? 2.871 -18.781 -4.988 1 98.25 104 GLY A C 1
ATOM 784 O O . GLY A 1 104 ? 2.295 -19.406 -4.094 1 98.25 104 GLY A O 1
ATOM 785 N N . GLY A 1 105 ? 3.188 -17.562 -4.852 1 97.62 105 GLY A N 1
ATOM 786 C CA . GLY A 1 105 ? 2.949 -16.734 -3.674 1 97.62 105 GLY A CA 1
ATOM 787 C C . GLY A 1 105 ? 4.227 -16.203 -3.045 1 97.62 105 GLY A C 1
ATOM 788 O O . GLY A 1 105 ? 5.215 -15.977 -3.742 1 97.62 105 GLY A O 1
ATOM 789 N N . ILE A 1 106 ? 4.09 -15.898 -1.81 1 97.81 106 ILE A N 1
ATOM 790 C CA . ILE A 1 106 ? 5.25 -15.414 -1.068 1 97.81 106 ILE A CA 1
ATOM 791 C C . ILE A 1 106 ? 5.992 -16.594 -0.441 1 97.81 106 ILE A C 1
ATOM 793 O O . ILE A 1 106 ? 5.867 -16.844 0.759 1 97.81 106 ILE A O 1
ATOM 797 N N . LEU A 1 107 ? 6.766 -17.203 -1.284 1 98.5 107 LEU A N 1
ATOM 798 C CA . LEU A 1 107 ? 7.438 -18.453 -0.925 1 98.5 107 LEU A CA 1
ATOM 799 C C . LEU A 1 107 ? 8.797 -18.172 -0.292 1 98.5 107 LEU A C 1
ATOM 801 O O . LEU A 1 107 ? 9.484 -19.109 0.135 1 98.5 107 LEU A O 1
ATOM 805 N N . TYR A 1 108 ? 9.188 -16.969 -0.221 1 98.75 108 TYR A N 1
ATOM 806 C CA . TYR A 1 108 ? 10.531 -16.547 0.165 1 98.75 108 TYR A CA 1
ATOM 807 C C . TYR A 1 108 ? 10.523 -15.852 1.519 1 98.75 108 TYR A C 1
ATOM 809 O O . TYR A 1 108 ? 11.57 -15.422 2.012 1 98.75 108 TYR A O 1
ATOM 817 N N . GLY A 1 109 ? 9.375 -15.727 2.117 1 98.06 109 GLY A N 1
ATOM 818 C CA . GLY A 1 109 ? 9.203 -15.07 3.404 1 98.06 109 GLY A CA 1
ATOM 819 C C . GLY A 1 109 ? 7.762 -15.016 3.863 1 98.06 109 GLY A C 1
ATOM 820 O O . GLY A 1 109 ? 6.879 -15.594 3.227 1 98.06 109 GLY A O 1
ATOM 821 N N . ALA A 1 110 ? 7.527 -14.367 5 1 96.56 110 ALA A N 1
ATOM 822 C CA . ALA A 1 110 ? 6.172 -14.195 5.52 1 96.56 110 ALA A CA 1
ATOM 823 C C . ALA A 1 110 ? 5.391 -13.172 4.699 1 96.56 110 ALA A C 1
ATOM 825 O O . ALA A 1 110 ? 5.953 -12.164 4.262 1 96.56 110 ALA A O 1
ATOM 826 N N . MET A 1 111 ? 4.172 -13.438 4.445 1 94.5 111 MET A N 1
ATOM 827 C CA . MET A 1 111 ? 3.26 -12.422 3.924 1 94.5 111 MET A CA 1
ATOM 828 C C . MET A 1 111 ? 2.75 -11.523 5.039 1 94.5 111 MET A C 1
ATOM 830 O O . MET A 1 111 ? 1.687 -11.766 5.609 1 94.5 111 MET A O 1
ATOM 834 N N . ALA A 1 112 ? 3.486 -10.5 5.355 1 93 112 ALA A N 1
ATOM 835 C CA . ALA A 1 112 ? 3.211 -9.617 6.488 1 93 112 ALA A CA 1
ATOM 836 C C . ALA A 1 112 ? 4.031 -8.336 6.398 1 93 112 ALA A C 1
ATOM 838 O O . ALA A 1 112 ? 5.008 -8.266 5.648 1 93 112 ALA A O 1
ATOM 839 N N . LYS A 1 113 ? 3.561 -7.363 7.117 1 94.12 113 LYS A N 1
ATOM 840 C CA . LYS A 1 113 ? 4.402 -6.18 7.285 1 94.12 113 LYS A CA 1
ATOM 841 C C . LYS A 1 113 ? 5.527 -6.441 8.281 1 94.12 113 LYS A C 1
ATOM 843 O O . LYS A 1 113 ? 5.273 -6.656 9.469 1 94.12 113 LYS A O 1
ATOM 848 N N . TYR A 1 114 ? 6.738 -6.453 7.816 1 94.62 114 TYR A N 1
ATOM 849 C CA . TYR A 1 114 ? 7.902 -6.648 8.672 1 94.62 114 TYR A CA 1
ATOM 850 C C . TYR A 1 114 ? 8.211 -5.387 9.469 1 94.62 114 TYR A C 1
ATOM 852 O O . TYR A 1 114 ? 7.812 -4.289 9.078 1 94.62 114 TYR A O 1
ATOM 860 N N . GLY A 1 115 ? 8.938 -5.551 10.578 1 91.81 115 GLY A N 1
ATOM 861 C CA . GLY A 1 115 ? 9.328 -4.418 11.406 1 91.81 115 GLY A CA 1
ATOM 862 C C . GLY A 1 115 ? 10.734 -3.932 11.125 1 91.81 115 GLY A C 1
ATOM 863 O O . GLY A 1 115 ? 11.211 -2.99 11.758 1 91.81 115 GLY A O 1
ATOM 864 N N . HIS A 1 116 ? 11.422 -4.574 10.211 1 93.19 116 HIS A N 1
ATOM 865 C CA . HIS A 1 116 ? 12.789 -4.242 9.844 1 93.19 116 HIS A CA 1
ATOM 866 C C . HIS A 1 116 ? 13.141 -4.777 8.453 1 93.19 116 HIS A C 1
ATOM 868 O O . HIS A 1 116 ? 12.484 -5.699 7.961 1 93.19 116 HIS A O 1
ATOM 874 N N . PRO A 1 117 ? 14.148 -4.188 7.801 1 93.62 117 PRO A N 1
ATOM 875 C CA . PRO A 1 117 ? 14.602 -4.75 6.527 1 93.62 117 PRO A CA 1
ATOM 876 C C . PRO A 1 117 ? 15.094 -6.188 6.664 1 93.62 117 PRO A C 1
ATOM 878 O O . PRO A 1 117 ? 15.469 -6.617 7.758 1 93.62 117 PRO A O 1
ATOM 881 N N . CYS A 1 118 ? 15.07 -6.891 5.602 1 96 118 CYS A N 1
ATOM 882 C CA . CYS A 1 118 ? 15.602 -8.25 5.605 1 96 118 CYS A CA 1
ATOM 883 C C . CYS A 1 118 ? 17.094 -8.25 5.922 1 96 118 CYS A C 1
ATOM 885 O O . CYS A 1 118 ? 17.844 -7.441 5.375 1 96 118 CYS A O 1
ATOM 887 N N . THR A 1 119 ? 17.562 -9.102 6.824 1 95.94 119 THR A N 1
ATOM 888 C CA . THR A 1 119 ? 18.984 -9.211 7.125 1 95.94 119 THR A CA 1
ATOM 889 C C . THR A 1 119 ? 19.703 -10.008 6.043 1 95.94 119 THR A C 1
ATOM 891 O O . THR A 1 119 ? 19.078 -10.789 5.32 1 95.94 119 THR A O 1
ATOM 894 N N . PRO A 1 120 ? 20.984 -9.805 6 1 97.31 120 PRO A N 1
ATOM 895 C CA . PRO A 1 120 ? 21.75 -10.633 5.062 1 97.31 120 PRO A CA 1
ATOM 896 C C . PRO A 1 120 ? 21.547 -12.125 5.305 1 97.31 120 PRO A C 1
ATOM 898 O O . PRO A 1 120 ? 21.406 -12.891 4.352 1 97.31 120 PRO A O 1
ATOM 901 N N . GLN A 1 121 ? 21.547 -12.516 6.523 1 98.25 121 GLN A N 1
ATOM 902 C CA . GLN A 1 121 ? 21.328 -13.922 6.844 1 98.25 121 GLN A CA 1
ATOM 903 C C . GLN A 1 121 ? 19.922 -14.367 6.438 1 98.25 121 GLN A C 1
ATOM 905 O O . GLN A 1 121 ? 19.75 -15.477 5.922 1 98.25 121 GLN A O 1
ATOM 910 N N . GLY A 1 122 ? 18.953 -13.547 6.742 1 98.44 122 GLY A N 1
ATOM 911 C CA . GLY A 1 122 ? 17.594 -13.859 6.328 1 98.44 122 GLY A CA 1
ATOM 912 C C . GLY A 1 122 ? 17.453 -14.07 4.832 1 98.44 122 GLY A C 1
ATOM 913 O O . GLY A 1 122 ? 16.781 -15 4.387 1 98.44 122 GLY A O 1
ATOM 914 N N . ARG A 1 123 ? 18.094 -13.172 4.102 1 98.5 123 ARG A N 1
ATOM 915 C CA . ARG A 1 123 ? 18.062 -13.297 2.648 1 98.5 123 ARG A CA 1
ATOM 916 C C . ARG A 1 123 ? 18.719 -14.602 2.197 1 98.5 123 ARG A C 1
ATOM 918 O O . ARG A 1 123 ? 18.203 -15.289 1.315 1 98.5 123 ARG A O 1
ATOM 925 N N . ARG A 1 124 ? 19.828 -14.906 2.758 1 98.56 124 ARG A N 1
ATOM 926 C CA . ARG A 1 124 ? 20.516 -16.156 2.428 1 98.56 124 ARG A CA 1
ATOM 927 C C . ARG A 1 124 ? 19.625 -17.359 2.734 1 98.56 124 ARG A C 1
ATOM 929 O O . ARG A 1 124 ? 19.562 -18.312 1.945 1 98.56 124 ARG A O 1
ATOM 936 N N . ASN A 1 125 ? 18.984 -17.312 3.887 1 98.81 125 ASN A N 1
ATOM 937 C CA . ASN A 1 125 ? 18.078 -18.391 4.258 1 98.81 125 ASN A CA 1
ATOM 938 C C . ASN A 1 125 ? 16.953 -18.547 3.246 1 98.81 125 ASN A C 1
ATOM 940 O O . ASN A 1 125 ? 16.609 -19.672 2.859 1 98.81 125 ASN A O 1
ATOM 944 N N . ALA A 1 126 ? 16.391 -17.453 2.832 1 98.88 126 ALA A N 1
ATOM 945 C CA . ALA A 1 126 ? 15.305 -17.469 1.856 1 98.88 126 ALA A CA 1
ATOM 946 C C . ALA A 1 126 ? 15.766 -18.078 0.533 1 98.88 126 ALA A C 1
ATOM 948 O O . ALA A 1 126 ? 15.07 -18.906 -0.055 1 98.88 126 ALA A O 1
ATOM 949 N N . ILE A 1 127 ? 16.922 -17.641 0.09 1 98.81 127 ILE A N 1
ATOM 950 C CA . ILE A 1 127 ? 17.453 -18.125 -1.169 1 98.81 127 ILE A CA 1
ATOM 951 C C . ILE A 1 127 ? 17.672 -19.641 -1.081 1 98.81 127 ILE A C 1
ATOM 953 O O . ILE A 1 127 ? 17.266 -20.391 -1.978 1 98.81 127 ILE A O 1
ATOM 957 N N . GLU A 1 128 ? 18.25 -20.062 -0.028 1 98.69 128 GLU A N 1
ATOM 958 C CA . GLU A 1 128 ? 18.516 -21.5 0.15 1 98.69 128 GLU A CA 1
ATOM 959 C C . GLU A 1 128 ? 17.203 -22.281 0.239 1 98.69 128 GLU A C 1
ATOM 961 O O . GLU A 1 128 ? 17.109 -23.375 -0.309 1 98.69 128 GLU A O 1
ATOM 966 N N . ALA A 1 129 ? 16.281 -21.75 0.935 1 98.69 129 ALA A N 1
ATOM 967 C CA . ALA A 1 129 ? 14.984 -22.406 1.053 1 98.69 129 ALA A CA 1
ATOM 968 C C . ALA A 1 129 ? 14.328 -22.578 -0.315 1 98.69 129 ALA A C 1
ATOM 970 O O . ALA A 1 129 ? 13.875 -23.672 -0.663 1 98.69 129 ALA A O 1
ATOM 971 N N . VAL A 1 130 ? 14.281 -21.531 -1.104 1 98.75 130 VAL A N 1
ATOM 972 C CA . VAL A 1 130 ? 13.648 -21.578 -2.416 1 98.75 130 VAL A CA 1
ATOM 973 C C . VAL A 1 130 ? 14.406 -22.547 -3.32 1 98.75 130 VAL A C 1
ATOM 975 O O . VAL A 1 130 ? 13.797 -23.281 -4.09 1 98.75 130 VAL A O 1
ATOM 978 N N . ARG A 1 131 ? 15.742 -22.531 -3.195 1 98.5 131 ARG A N 1
ATOM 979 C CA . ARG A 1 131 ? 16.562 -23.453 -3.971 1 98.5 131 ARG A CA 1
ATOM 980 C C . ARG A 1 131 ? 16.172 -24.906 -3.684 1 98.5 131 ARG A C 1
ATOM 982 O O . ARG A 1 131 ? 15.945 -25.688 -4.609 1 98.5 131 ARG A O 1
ATOM 989 N N . ARG A 1 132 ? 16.062 -25.234 -2.439 1 97.94 132 ARG A N 1
ATOM 990 C CA . ARG A 1 132 ? 15.719 -26.594 -2.018 1 97.94 132 ARG A CA 1
ATOM 991 C C . ARG A 1 132 ? 14.32 -26.969 -2.502 1 97.94 132 ARG A C 1
ATOM 993 O O . ARG A 1 132 ? 14.117 -28.078 -3.006 1 97.94 132 ARG A O 1
ATOM 1000 N N . ILE A 1 133 ? 13.406 -26.094 -2.357 1 98.44 133 ILE A N 1
ATOM 1001 C CA . ILE A 1 133 ? 12.023 -26.391 -2.729 1 98.44 133 ILE A CA 1
ATOM 1002 C C . ILE A 1 133 ? 11.898 -26.453 -4.25 1 98.44 133 ILE A C 1
ATOM 1004 O O . ILE A 1 133 ? 11.102 -27.234 -4.781 1 98.44 133 ILE A O 1
ATOM 1008 N N . ALA A 1 134 ? 12.68 -25.625 -4.945 1 98.38 134 ALA A N 1
ATOM 1009 C CA . ALA A 1 134 ? 12.664 -25.656 -6.406 1 98.38 134 ALA A CA 1
ATOM 1010 C C . ALA A 1 134 ? 13.07 -27.031 -6.93 1 98.38 134 ALA A C 1
ATOM 1012 O O . ALA A 1 134 ? 12.477 -27.547 -7.883 1 98.38 134 ALA A O 1
ATOM 1013 N N . ASP A 1 135 ? 14.055 -27.625 -6.348 1 96.94 135 ASP A N 1
ATOM 1014 C CA . ASP A 1 135 ? 14.477 -28.969 -6.715 1 96.94 135 ASP A CA 1
ATOM 1015 C C . ASP A 1 135 ? 13.359 -29.984 -6.477 1 96.94 135 ASP A C 1
ATOM 1017 O O . ASP A 1 135 ? 13.039 -30.781 -7.355 1 96.94 135 ASP A O 1
ATOM 1021 N N . PHE A 1 136 ? 12.812 -29.859 -5.355 1 97.69 136 PHE A N 1
ATOM 1022 C CA . PHE A 1 136 ? 11.703 -30.734 -4.969 1 97.69 136 PHE A CA 1
ATOM 1023 C C . PHE A 1 136 ? 10.523 -30.562 -5.922 1 97.69 136 PHE A C 1
ATOM 1025 O O . PHE A 1 136 ? 9.914 -31.547 -6.34 1 97.69 136 PHE A O 1
ATOM 1032 N N . ALA A 1 137 ? 10.195 -29.344 -6.289 1 98.25 137 ALA A N 1
ATOM 1033 C CA . ALA A 1 137 ? 9.094 -29.016 -7.18 1 98.25 137 ALA A CA 1
ATOM 1034 C C . ALA A 1 137 ? 9.359 -29.516 -8.594 1 98.25 137 ALA A C 1
ATOM 1036 O O . ALA A 1 137 ? 8.461 -30.047 -9.258 1 98.25 137 ALA A O 1
ATOM 1037 N N . GLY A 1 138 ? 10.594 -29.344 -9.039 1 97.06 138 GLY A N 1
ATOM 1038 C CA . GLY A 1 138 ? 10.969 -29.812 -10.367 1 97.06 138 GLY A CA 1
ATOM 1039 C C . GLY A 1 138 ? 10.742 -31.297 -10.57 1 97.06 138 GLY A C 1
ATOM 1040 O O . GLY A 1 138 ? 10.258 -31.719 -11.617 1 97.06 138 GLY A O 1
ATOM 1041 N N . GLU A 1 139 ? 11.016 -32.062 -9.594 1 96.69 139 GLU A N 1
ATOM 1042 C CA . GLU A 1 139 ? 10.844 -33.5 -9.633 1 96.69 139 GLU A CA 1
ATOM 1043 C C . GLU A 1 139 ? 9.375 -33.906 -9.781 1 96.69 139 GLU A C 1
ATOM 1045 O O . GLU A 1 139 ? 9.055 -35 -10.172 1 96.69 139 GLU A O 1
ATOM 1050 N N . ARG A 1 140 ? 8.555 -32.969 -9.523 1 97.31 140 ARG A N 1
ATOM 1051 C CA . ARG A 1 140 ? 7.125 -33.25 -9.508 1 97.31 140 ARG A CA 1
ATOM 1052 C C . ARG A 1 140 ? 6.406 -32.469 -10.609 1 97.31 140 ARG A C 1
ATOM 1054 O O . ARG A 1 140 ? 5.176 -32.438 -10.656 1 97.31 140 ARG A O 1
ATOM 1061 N N . GLY A 1 141 ? 7.191 -31.781 -11.43 1 97.56 141 GLY A N 1
ATOM 1062 C CA . GLY A 1 141 ? 6.629 -31.062 -12.555 1 97.56 141 GLY A CA 1
ATOM 1063 C C . GLY A 1 141 ? 5.922 -29.781 -12.148 1 97.56 141 GLY A C 1
ATOM 10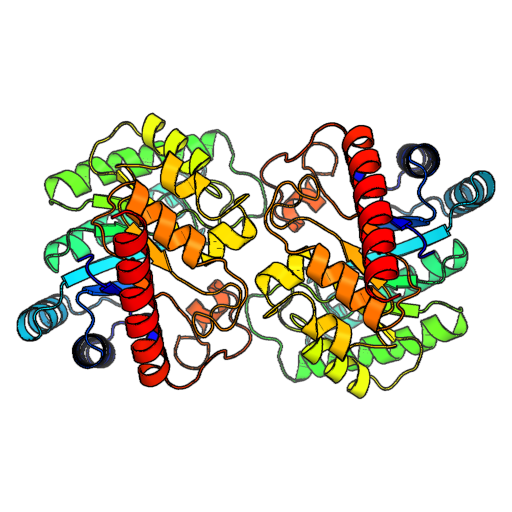64 O O . GLY A 1 141 ? 5.016 -29.312 -12.844 1 97.56 141 GLY A O 1
ATOM 1065 N N . VAL A 1 142 ? 6.242 -29.234 -10.992 1 98.5 142 VAL A N 1
ATOM 1066 C CA . VAL A 1 142 ? 5.637 -28 -10.484 1 98.5 142 VAL A CA 1
ATOM 1067 C C . VAL A 1 142 ? 6.629 -26.859 -10.609 1 98.5 142 VAL A C 1
ATOM 1069 O O . VAL A 1 142 ? 7.801 -27 -10.25 1 98.5 142 VAL A O 1
ATOM 1072 N N . THR A 1 143 ? 6.227 -25.75 -11.211 1 98.62 143 THR A N 1
ATOM 1073 C CA . THR A 1 143 ? 7.012 -24.516 -11.266 1 98.62 143 THR A CA 1
ATOM 1074 C C . THR A 1 143 ? 6.688 -23.609 -10.078 1 98.62 143 THR A C 1
ATOM 1076 O O . THR A 1 143 ? 5.52 -23.453 -9.719 1 98.62 143 THR A O 1
ATOM 1079 N N . LEU A 1 144 ? 7.703 -23.094 -9.422 1 98.88 144 LEU A N 1
ATOM 1080 C CA . LEU A 1 144 ? 7.523 -22.141 -8.344 1 98.88 144 LEU A CA 1
ATOM 1081 C C . LEU A 1 144 ? 7.426 -20.719 -8.883 1 98.88 144 LEU A C 1
ATOM 1083 O O . LEU A 1 144 ? 8.266 -20.297 -9.68 1 98.88 144 LEU A O 1
ATOM 1087 N N . GLY A 1 145 ? 6.398 -20.016 -8.539 1 98.88 145 GLY A N 1
ATOM 1088 C CA . GLY A 1 145 ? 6.273 -18.609 -8.859 1 98.88 145 GLY A CA 1
ATOM 1089 C C . GLY A 1 145 ? 6.516 -17.703 -7.668 1 98.88 145 GLY A C 1
ATOM 1090 O O . GLY A 1 145 ? 5.781 -17.75 -6.68 1 98.88 145 GLY A O 1
ATOM 1091 N N . LEU A 1 146 ? 7.531 -16.891 -7.711 1 98.88 146 LEU A N 1
ATOM 1092 C CA . LEU A 1 146 ? 7.785 -15.93 -6.648 1 98.88 146 LEU A CA 1
ATOM 1093 C C . LEU A 1 146 ? 6.996 -14.648 -6.879 1 98.88 146 LEU A C 1
ATOM 1095 O O . LEU A 1 146 ? 7.355 -13.844 -7.742 1 98.88 146 LEU A O 1
ATOM 1099 N N . GLU A 1 147 ? 5.996 -14.539 -6.098 1 98.81 147 GLU A N 1
ATOM 1100 C CA . GLU A 1 147 ? 5.145 -13.359 -6.254 1 98.81 147 GLU A CA 1
ATOM 1101 C C . GLU A 1 147 ? 5.801 -12.117 -5.656 1 98.81 147 GLU A C 1
ATOM 1103 O O . GLU A 1 147 ? 6.164 -12.109 -4.48 1 98.81 147 GLU A O 1
ATOM 1108 N N . VAL A 1 148 ? 5.934 -11.109 -6.484 1 98.75 148 VAL A N 1
ATOM 1109 C CA . VAL A 1 148 ? 6.453 -9.82 -6.043 1 98.75 148 VAL A CA 1
ATOM 1110 C C . VAL A 1 148 ? 5.332 -9 -5.41 1 98.75 148 VAL A C 1
ATOM 1112 O O . VAL A 1 148 ? 4.312 -8.727 -6.051 1 98.75 148 VAL A O 1
ATOM 1115 N N . VAL A 1 149 ? 5.488 -8.625 -4.109 1 98.19 149 VAL A N 1
ATOM 1116 C CA . VAL A 1 149 ? 4.406 -7.938 -3.41 1 98.19 149 VAL A CA 1
ATOM 1117 C C . VAL A 1 149 ? 4.906 -6.598 -2.877 1 98.19 149 VAL A C 1
ATOM 1119 O O . VAL A 1 149 ? 6.082 -6.254 -3.043 1 98.19 149 VAL A O 1
ATOM 1122 N N . ASN A 1 150 ? 4.012 -5.809 -2.373 1 97.75 150 ASN A N 1
ATOM 1123 C CA . ASN A 1 150 ? 4.355 -4.453 -1.956 1 97.75 150 ASN A CA 1
ATOM 1124 C C . ASN A 1 150 ? 5.078 -4.445 -0.613 1 97.75 150 ASN A C 1
ATOM 1126 O O . ASN A 1 150 ? 5.148 -5.473 0.064 1 97.75 150 ASN A O 1
ATOM 1130 N N . ARG A 1 151 ? 5.57 -3.326 -0.204 1 96.38 151 ARG A N 1
ATOM 1131 C CA . ARG A 1 151 ? 6.438 -3.113 0.95 1 96.38 151 ARG A CA 1
ATOM 1132 C C . ARG A 1 151 ? 5.715 -3.453 2.248 1 96.38 151 ARG A C 1
ATOM 1134 O O . ARG A 1 151 ? 6.352 -3.746 3.262 1 96.38 151 ARG A O 1
ATOM 1141 N N . TYR A 1 152 ? 4.43 -3.406 2.246 1 96.31 152 TYR A N 1
ATOM 1142 C CA . TYR A 1 152 ? 3.676 -3.682 3.465 1 96.31 152 TYR A CA 1
ATOM 1143 C C . TYR A 1 152 ? 3.469 -5.18 3.652 1 96.31 152 TYR A C 1
ATOM 1145 O O . TYR A 1 152 ? 2.996 -5.621 4.703 1 96.31 152 TYR A O 1
ATOM 1153 N N . GLU A 1 153 ? 3.883 -5.996 2.607 1 96.19 153 GLU A N 1
ATOM 1154 C CA . GLU A 1 153 ? 3.604 -7.426 2.646 1 96.19 153 GLU A CA 1
ATOM 1155 C C . GLU A 1 153 ? 4.887 -8.242 2.518 1 96.19 153 GLU A C 1
ATOM 1157 O O . GLU A 1 153 ? 4.867 -9.469 2.656 1 96.19 153 GLU A O 1
ATOM 1162 N N . SER A 1 154 ? 5.941 -7.57 2.256 1 97.19 154 SER A N 1
ATOM 1163 C CA . SER A 1 154 ? 7.254 -8.203 2.256 1 97.19 154 SER A CA 1
ATOM 1164 C C . SER A 1 154 ? 8.367 -7.176 2.389 1 97.19 154 SER A C 1
ATOM 1166 O O . SER A 1 154 ? 8.242 -6.047 1.905 1 97.19 154 SER A O 1
ATOM 1168 N N . ASN A 1 155 ? 9.438 -7.551 3.008 1 97.25 155 ASN A N 1
ATOM 1169 C CA . ASN A 1 155 ? 10.625 -6.703 3.082 1 97.25 155 ASN A CA 1
ATOM 1170 C C . ASN A 1 155 ? 11.727 -7.191 2.146 1 97.25 155 ASN A C 1
ATOM 1172 O O . ASN A 1 155 ? 12.875 -6.77 2.258 1 97.25 155 ASN A O 1
ATOM 1176 N N . LEU A 1 156 ? 11.391 -8.141 1.191 1 97.75 156 LEU A N 1
ATOM 1177 C CA . LEU A 1 156 ? 12.453 -8.766 0.417 1 97.75 156 LEU A CA 1
ATOM 1178 C C . LEU A 1 156 ? 12.258 -8.531 -1.075 1 97.75 156 LEU A C 1
ATOM 1180 O O . LEU A 1 156 ? 13.133 -7.973 -1.742 1 97.75 156 LEU A O 1
ATOM 1184 N N . LEU A 1 157 ? 11.07 -8.953 -1.669 1 98.56 157 LEU A N 1
ATOM 1185 C CA . LEU A 1 157 ? 10.805 -8.781 -3.094 1 98.56 157 LEU A CA 1
ATOM 1186 C C . LEU A 1 157 ? 9.656 -7.809 -3.32 1 98.56 157 LEU A C 1
ATOM 1188 O O . LEU A 1 157 ? 8.484 -8.18 -3.178 1 98.56 157 LEU A O 1
ATOM 1192 N N . ASN A 1 158 ? 9.984 -6.598 -3.773 1 98.31 158 ASN A N 1
ATOM 1193 C CA . ASN A 1 158 ? 8.984 -5.562 -4 1 98.31 158 ASN A CA 1
ATOM 1194 C C . ASN A 1 158 ? 8.961 -5.113 -5.457 1 98.31 158 ASN A C 1
ATOM 1196 O O . ASN A 1 158 ? 8.047 -4.402 -5.879 1 98.31 158 ASN A O 1
ATOM 1200 N N . THR A 1 159 ? 9.992 -5.59 -6.23 1 98.31 159 THR A N 1
ATOM 1201 C CA . THR A 1 159 ? 10.055 -5.246 -7.645 1 98.31 159 THR A CA 1
ATOM 1202 C C . THR A 1 159 ? 10.461 -6.457 -8.477 1 98.31 159 THR A C 1
ATOM 1204 O O . THR A 1 159 ? 11.094 -7.387 -7.969 1 98.31 159 THR A O 1
ATOM 1207 N N . ALA A 1 160 ? 10.133 -6.375 -9.766 1 98.81 160 ALA A N 1
ATOM 1208 C CA . ALA A 1 160 ? 10.547 -7.418 -10.703 1 98.81 160 ALA A CA 1
ATOM 1209 C C . ALA A 1 160 ? 12.07 -7.559 -10.727 1 98.81 160 ALA A C 1
ATOM 1211 O O . ALA A 1 160 ? 12.594 -8.672 -10.781 1 98.81 160 ALA A O 1
ATOM 1212 N N . ALA A 1 161 ? 12.766 -6.441 -10.672 1 98.5 161 ALA A N 1
ATOM 1213 C CA . ALA A 1 161 ? 14.227 -6.465 -10.688 1 98.5 161 ALA A CA 1
ATOM 1214 C C . ALA A 1 161 ? 14.781 -7.25 -9.5 1 98.5 161 ALA A C 1
ATOM 1216 O O . ALA A 1 161 ? 15.695 -8.062 -9.664 1 98.5 161 ALA A O 1
ATOM 1217 N N . GLN A 1 162 ? 14.227 -7.02 -8.336 1 98.25 162 GLN A N 1
ATOM 1218 C CA . GLN A 1 162 ? 14.641 -7.758 -7.148 1 98.25 162 GLN A CA 1
ATOM 1219 C C . GLN A 1 162 ? 14.391 -9.25 -7.312 1 98.25 162 GLN A C 1
ATOM 1221 O O . GLN A 1 162 ? 15.219 -10.078 -6.922 1 98.25 162 GLN A O 1
ATOM 1226 N N . ALA A 1 163 ? 13.234 -9.578 -7.863 1 98.81 163 ALA A N 1
ATOM 1227 C CA . ALA A 1 163 ? 12.875 -10.977 -8.039 1 98.81 163 ALA A CA 1
ATOM 1228 C C . ALA A 1 163 ? 13.828 -11.664 -9.016 1 98.81 163 ALA A C 1
ATOM 1230 O O . ALA A 1 163 ? 14.258 -12.797 -8.781 1 98.81 163 ALA A O 1
ATOM 1231 N N . LEU A 1 164 ? 14.125 -10.969 -10.117 1 98.81 164 LEU A N 1
ATOM 1232 C CA . LEU A 1 164 ? 15.031 -11.531 -11.102 1 98.81 164 LEU A CA 1
ATOM 1233 C C . LEU A 1 164 ? 16.406 -11.781 -10.5 1 98.81 164 LEU A C 1
ATOM 1235 O O . LEU A 1 164 ? 16.984 -12.852 -10.688 1 98.81 164 LEU A O 1
ATOM 1239 N N . GLU A 1 165 ? 16.938 -10.812 -9.742 1 98.62 165 GLU A N 1
ATOM 1240 C CA . GLU A 1 165 ? 18.219 -10.977 -9.07 1 98.62 165 GLU A CA 1
ATOM 1241 C C . GLU A 1 165 ? 18.172 -12.148 -8.086 1 98.62 165 GLU A C 1
ATOM 1243 O O . GLU A 1 165 ? 19.109 -12.945 -8.023 1 98.62 165 GLU A O 1
ATOM 1248 N N . PHE A 1 166 ? 17.109 -12.211 -7.344 1 98.75 166 PHE A N 1
ATOM 1249 C CA . PHE A 1 166 ? 16.906 -13.266 -6.363 1 98.75 166 PHE A CA 1
ATOM 1250 C C . PHE A 1 166 ? 16.875 -14.633 -7.039 1 98.75 166 PHE A C 1
ATOM 1252 O O . PHE A 1 166 ? 17.547 -15.562 -6.59 1 98.75 166 PHE A O 1
ATOM 1259 N N . ILE A 1 167 ? 16.188 -14.773 -8.148 1 98.75 167 ILE A N 1
ATOM 1260 C CA . ILE A 1 167 ? 16.047 -16.031 -8.875 1 98.75 167 ILE A CA 1
ATOM 1261 C C . ILE A 1 167 ? 17.391 -16.438 -9.477 1 98.75 167 ILE A C 1
ATOM 1263 O O . ILE A 1 167 ? 17.75 -17.609 -9.5 1 98.75 167 ILE A O 1
ATOM 1267 N N . ASP A 1 168 ? 18.156 -15.438 -9.945 1 98.62 168 ASP A N 1
ATOM 1268 C CA . ASP A 1 168 ? 19.5 -15.711 -10.445 1 98.62 168 ASP A CA 1
ATOM 1269 C C . ASP A 1 168 ? 20.375 -16.328 -9.352 1 98.62 168 ASP A C 1
ATOM 1271 O O . ASP A 1 168 ? 21.156 -17.25 -9.625 1 98.62 168 ASP A O 1
ATOM 1275 N N . GLU A 1 169 ? 20.219 -15.805 -8.156 1 98.38 169 GLU A N 1
ATOM 1276 C CA . GLU A 1 169 ? 21.016 -16.312 -7.043 1 98.38 169 GLU A CA 1
ATOM 1277 C C . GLU A 1 169 ? 20.547 -17.703 -6.629 1 98.38 169 GLU A C 1
ATOM 1279 O O . GLU A 1 169 ? 21.359 -18.547 -6.219 1 98.38 169 GLU A O 1
ATOM 1284 N N . VAL A 1 170 ? 19.234 -17.891 -6.621 1 98.31 170 VAL A N 1
ATOM 1285 C CA . VAL A 1 170 ? 18.719 -19.234 -6.367 1 98.31 170 VAL A CA 1
ATOM 1286 C C . VAL A 1 170 ? 19.344 -20.219 -7.34 1 98.31 170 VAL A C 1
ATOM 1288 O O . VAL A 1 170 ? 19.812 -21.297 -6.934 1 98.31 170 VAL A O 1
ATOM 1291 N N . GLY A 1 171 ? 19.359 -19.844 -8.641 1 97.19 171 GL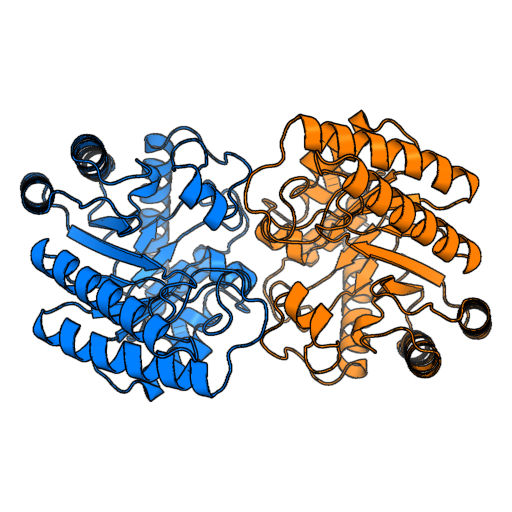Y A N 1
ATOM 1292 C CA . GLY A 1 171 ? 20.125 -20.578 -9.641 1 97.19 171 GLY A CA 1
ATOM 1293 C C . GLY A 1 171 ? 19.516 -21.906 -10 1 97.19 171 GLY A C 1
ATOM 1294 O O . GLY A 1 171 ? 20.234 -22.859 -10.312 1 97.19 171 GLY A O 1
ATOM 1295 N N . GLN A 1 172 ? 18.234 -22.109 -9.883 1 93.81 172 GLN A N 1
ATOM 1296 C CA . GLN A 1 172 ? 17.531 -23.344 -10.219 1 93.81 172 GLN A CA 1
ATOM 1297 C C . GLN A 1 172 ? 16.547 -23.125 -11.352 1 93.81 172 GLN A C 1
ATOM 1299 O O . GLN A 1 172 ? 15.977 -22.031 -11.484 1 93.81 172 GLN A O 1
ATOM 1304 N N . PRO A 1 173 ? 16.422 -24.25 -12.023 1 93.44 173 PRO A N 1
ATOM 1305 C CA . PRO A 1 173 ? 15.328 -24.172 -12.992 1 93.44 173 PRO A CA 1
ATOM 1306 C C . PRO A 1 173 ? 13.945 -24.281 -12.344 1 93.44 173 PRO A C 1
ATOM 1308 O O . PRO A 1 173 ? 13.844 -24.469 -11.133 1 93.44 173 PRO A O 1
ATOM 1311 N N . HIS A 1 174 ? 12.844 -23.906 -12.883 1 94.81 174 HIS A N 1
ATOM 1312 C CA . HIS A 1 174 ? 11.453 -24.094 -12.477 1 94.81 174 HIS A CA 1
ATOM 1313 C C . HIS A 1 174 ? 11.031 -23.016 -11.484 1 94.81 174 HIS A C 1
ATOM 1315 O O . HIS A 1 174 ? 10.25 -23.281 -10.562 1 94.81 174 HIS A O 1
ATOM 1321 N N . VAL A 1 175 ? 11.758 -22.016 -11.367 1 98.62 175 VAL A N 1
ATOM 1322 C CA . VAL A 1 175 ? 11.359 -20.828 -10.609 1 98.62 175 VAL A CA 1
ATOM 1323 C C . VAL A 1 175 ? 11.094 -19.672 -11.57 1 98.62 175 VAL A C 1
ATOM 1325 O O . VAL A 1 175 ? 11.898 -19.406 -12.469 1 98.62 175 VAL A O 1
ATOM 1328 N N . CYS A 1 176 ? 10.023 -19.078 -11.469 1 98.75 176 CYS A N 1
ATOM 1329 C CA . CYS A 1 176 ? 9.688 -17.969 -12.344 1 98.75 176 CYS A CA 1
ATOM 1330 C C . CYS A 1 176 ? 9.211 -16.766 -11.547 1 98.75 176 CYS A C 1
ATOM 1332 O O . CYS A 1 176 ? 8.992 -16.859 -10.336 1 98.75 176 CYS A O 1
ATOM 1334 N N . VAL A 1 177 ? 9.148 -15.625 -12.18 1 98.88 177 VAL A N 1
ATOM 1335 C CA . VAL A 1 177 ? 8.594 -14.414 -11.586 1 98.88 177 VAL A CA 1
ATOM 1336 C C . VAL A 1 177 ? 7.07 -14.453 -11.656 1 98.88 177 VAL A C 1
ATOM 1338 O O . VAL A 1 177 ? 6.5 -14.844 -12.672 1 98.88 177 VAL A O 1
ATOM 1341 N N . HIS A 1 178 ? 6.422 -14.164 -10.594 1 98.88 178 HIS A N 1
ATOM 1342 C CA . HIS A 1 178 ? 4.984 -13.93 -10.484 1 98.88 178 HIS A CA 1
ATOM 1343 C C . HIS A 1 178 ? 4.688 -12.469 -10.18 1 98.88 178 HIS A C 1
ATOM 1345 O O . HIS A 1 178 ? 5 -11.977 -9.094 1 98.88 178 HIS A O 1
ATOM 1351 N N . LEU A 1 179 ? 4.109 -11.727 -11.156 1 98.88 179 LEU A N 1
ATOM 1352 C CA . LEU A 1 179 ? 3.793 -10.312 -10.984 1 98.88 179 LEU A CA 1
ATOM 1353 C C . LEU A 1 179 ? 2.307 -10.117 -10.703 1 98.88 179 LEU A C 1
ATOM 1355 O O . LEU A 1 179 ? 1.487 -10.969 -11.055 1 98.88 179 LEU A O 1
ATOM 1359 N N . ASP A 1 180 ? 1.976 -9.086 -10.102 1 98.75 180 ASP A N 1
ATOM 1360 C CA . ASP A 1 180 ? 0.624 -8.68 -9.727 1 98.75 180 ASP A CA 1
ATOM 1361 C C . ASP A 1 180 ? 0.435 -7.176 -9.891 1 98.75 180 ASP A C 1
ATOM 1363 O O . ASP A 1 180 ? 1.131 -6.383 -9.25 1 98.75 180 ASP A O 1
ATOM 1367 N N . THR A 1 181 ? -0.54 -6.746 -10.656 1 98.75 181 THR A N 1
ATOM 1368 C CA . THR A 1 181 ? -0.718 -5.348 -11.031 1 98.75 181 THR A CA 1
ATOM 1369 C C . THR A 1 181 ? -1.001 -4.492 -9.797 1 98.75 181 THR A C 1
ATOM 1371 O O . THR A 1 181 ? -0.625 -3.318 -9.75 1 98.75 181 THR A O 1
ATOM 1374 N N . TYR A 1 182 ? -1.713 -4.992 -8.797 1 97.94 182 TYR A N 1
ATOM 1375 C CA . TYR A 1 182 ? -1.968 -4.246 -7.57 1 97.94 182 TYR A CA 1
ATOM 1376 C C . TYR A 1 182 ? -0.662 -3.844 -6.898 1 97.94 182 TYR A C 1
ATOM 1378 O O . TYR A 1 182 ? -0.477 -2.68 -6.535 1 97.94 182 TYR A O 1
ATOM 1386 N N . HIS A 1 183 ? 0.219 -4.781 -6.723 1 98.44 183 HIS A N 1
ATOM 1387 C CA . HIS A 1 183 ? 1.495 -4.523 -6.066 1 98.44 183 HIS A CA 1
ATOM 1388 C C . HIS A 1 183 ? 2.393 -3.648 -6.934 1 98.44 183 HIS A C 1
ATOM 1390 O O . HIS A 1 183 ? 3.086 -2.766 -6.422 1 98.44 183 HIS A O 1
ATOM 1396 N N . MET A 1 184 ? 2.389 -3.939 -8.242 1 98.69 184 MET A N 1
ATOM 1397 C CA . MET A 1 184 ? 3.162 -3.123 -9.172 1 98.69 184 MET A CA 1
ATOM 1398 C C . MET A 1 184 ? 2.744 -1.66 -9.094 1 98.69 184 MET A C 1
ATOM 1400 O O . MET A 1 184 ? 3.586 -0.764 -9.164 1 98.69 184 MET A O 1
ATOM 1404 N N . ASN A 1 185 ? 1.474 -1.396 -8.93 1 98.56 185 ASN A N 1
ATOM 1405 C CA . ASN A 1 185 ? 0.939 -0.042 -8.82 1 98.56 185 ASN A CA 1
ATOM 1406 C C . ASN A 1 185 ? 1.609 0.737 -7.691 1 98.56 185 ASN A C 1
ATOM 1408 O O . ASN A 1 185 ? 1.804 1.949 -7.797 1 98.56 185 ASN A O 1
ATOM 1412 N N . ILE A 1 186 ? 1.987 0.065 -6.676 1 98 186 ILE A N 1
ATOM 1413 C CA . ILE A 1 186 ? 2.561 0.693 -5.492 1 98 186 ILE A CA 1
ATOM 1414 C C . ILE A 1 186 ? 4.07 0.841 -5.664 1 98 186 ILE A C 1
ATOM 1416 O O . ILE A 1 186 ? 4.641 1.882 -5.328 1 98 186 ILE A O 1
ATOM 1420 N N . GLU A 1 187 ? 4.742 -0.123 -6.309 1 97.81 187 GLU A N 1
ATOM 1421 C CA . GLU A 1 187 ? 6.191 -0.223 -6.16 1 97.81 187 GLU A CA 1
ATOM 1422 C C . GLU A 1 187 ? 6.906 0.127 -7.461 1 97.81 187 GLU A C 1
ATOM 1424 O O . GLU A 1 187 ? 8.039 0.612 -7.441 1 97.81 187 GLU A O 1
ATOM 1429 N N . GLU A 1 188 ? 6.27 -0.184 -8.586 1 98.12 188 GLU A N 1
ATOM 1430 C CA . GLU A 1 188 ? 6.977 -0.115 -9.859 1 98.12 188 GLU A CA 1
ATOM 1431 C C . GLU A 1 188 ? 6.805 1.253 -10.508 1 98.12 188 GLU A C 1
ATOM 1433 O O . GLU A 1 188 ? 5.812 1.942 -10.266 1 98.12 188 GLU A O 1
ATOM 1438 N N . ALA A 1 189 ? 7.668 1.632 -11.367 1 96.56 189 ALA A N 1
ATOM 1439 C CA . ALA A 1 189 ? 7.621 2.926 -12.039 1 96.56 189 ALA A CA 1
ATOM 1440 C C . ALA A 1 189 ? 6.512 2.959 -13.086 1 96.56 189 ALA A C 1
ATOM 1442 O O . ALA A 1 189 ? 5.961 4.02 -13.383 1 96.56 189 ALA A O 1
ATOM 1443 N N . ASP A 1 190 ? 6.281 1.841 -13.633 1 97.44 190 ASP A N 1
ATOM 1444 C CA . ASP A 1 190 ? 5.188 1.669 -14.586 1 97.44 190 ASP A CA 1
ATOM 1445 C C . ASP A 1 190 ? 4.801 0.198 -14.719 1 97.44 190 ASP A C 1
ATOM 1447 O O . ASP A 1 190 ? 5.352 -0.659 -14.023 1 97.44 190 ASP A O 1
ATOM 1451 N N . LEU A 1 191 ? 3.852 -0.087 -15.617 1 98.12 191 LEU A N 1
ATOM 1452 C CA . LEU A 1 191 ? 3.322 -1.444 -15.68 1 98.12 191 LEU A CA 1
ATOM 1453 C C . LEU A 1 191 ? 3.914 -2.203 -16.859 1 98.12 191 LEU A C 1
ATOM 1455 O O . LEU A 1 191 ? 3.623 -3.387 -17.062 1 98.12 191 LEU A O 1
ATOM 1459 N N . ALA A 1 192 ? 4.777 -1.568 -17.641 1 98.56 192 ALA A N 1
ATOM 1460 C CA . ALA A 1 192 ? 5.34 -2.219 -18.812 1 98.56 192 ALA A CA 1
ATOM 1461 C C . ALA A 1 192 ? 6.773 -2.676 -18.562 1 98.56 192 ALA A C 1
ATOM 1463 O O . ALA A 1 192 ? 7.109 -3.84 -18.797 1 98.56 192 ALA A O 1
ATOM 1464 N N . ALA A 1 193 ? 7.59 -1.837 -17.969 1 98.56 193 ALA A N 1
ATOM 1465 C CA . ALA A 1 193 ? 9.023 -2.082 -17.859 1 98.56 193 ALA A CA 1
ATOM 1466 C C . ALA A 1 193 ? 9.305 -3.344 -17.047 1 98.56 193 ALA A C 1
ATOM 1468 O O . ALA A 1 193 ? 10.133 -4.168 -17.422 1 98.56 193 ALA A O 1
ATOM 1469 N N . PRO A 1 194 ? 8.594 -3.566 -15.914 1 98.69 194 PRO A N 1
ATOM 1470 C CA . PRO A 1 194 ? 8.852 -4.797 -15.164 1 98.69 194 PRO A CA 1
ATOM 1471 C C . PRO A 1 194 ? 8.5 -6.055 -15.953 1 98.69 194 PRO A C 1
ATOM 1473 O O . PRO A 1 194 ? 9.203 -7.062 -15.852 1 98.69 194 PRO A O 1
ATOM 1476 N N . VAL A 1 195 ? 7.418 -5.996 -16.719 1 98.88 195 VAL A N 1
ATOM 1477 C CA . VAL A 1 195 ? 7.008 -7.129 -17.547 1 98.88 195 VAL A CA 1
ATOM 1478 C C . VAL A 1 195 ? 8.07 -7.41 -18.609 1 98.88 195 VAL A C 1
ATOM 1480 O O . VAL A 1 195 ? 8.5 -8.555 -18.781 1 98.88 195 VAL A O 1
ATOM 1483 N N . LEU A 1 196 ? 8.516 -6.352 -19.266 1 98.81 196 LEU A N 1
ATOM 1484 C CA . LEU A 1 196 ? 9.523 -6.488 -20.312 1 98.81 196 LEU A CA 1
ATOM 1485 C C . LEU A 1 196 ? 10.836 -7.012 -19.734 1 98.81 196 LEU A C 1
ATOM 1487 O O . LEU A 1 196 ? 11.5 -7.848 -20.359 1 98.81 196 LEU A O 1
ATOM 1491 N N . ALA A 1 197 ? 11.172 -6.57 -18.562 1 98.81 197 ALA A N 1
ATOM 1492 C CA . ALA A 1 197 ? 12.406 -7.016 -17.906 1 98.81 197 ALA A CA 1
ATOM 1493 C C . ALA A 1 197 ? 12.344 -8.508 -17.594 1 98.81 197 ALA A C 1
ATOM 1495 O O . ALA A 1 197 ? 13.359 -9.203 -17.672 1 98.81 197 ALA A O 1
ATOM 1496 N N . CYS A 1 198 ? 11.219 -9.023 -17.219 1 98.75 198 CYS A N 1
ATOM 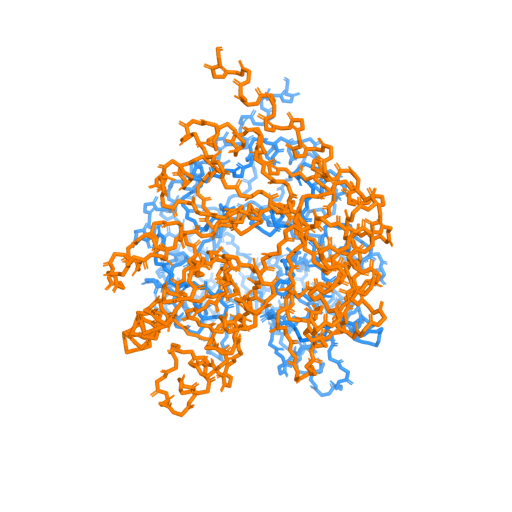1497 C CA . CYS A 1 198 ? 11.07 -10.438 -16.891 1 98.75 198 CYS A CA 1
ATOM 1498 C C . CYS A 1 198 ? 11.18 -11.297 -18.141 1 98.75 198 CYS A C 1
ATOM 1500 O O . CYS A 1 198 ? 11.82 -12.352 -18.109 1 98.75 198 CYS A O 1
ATOM 1502 N N . GLY A 1 199 ? 10.539 -10.852 -19.25 1 98.25 199 GLY A N 1
ATOM 1503 C CA . GLY A 1 199 ? 10.547 -11.648 -20.469 1 98.25 199 GLY A CA 1
ATOM 1504 C C . GLY A 1 199 ? 10.023 -13.055 -20.266 1 98.25 199 GLY A C 1
ATOM 1505 O O . GLY A 1 199 ? 8.938 -13.242 -19.734 1 98.25 199 GLY A O 1
ATOM 1506 N N . GLN A 1 200 ? 10.805 -14.008 -20.594 1 97.5 200 GLN A N 1
ATOM 1507 C CA . GLN A 1 200 ? 10.383 -15.406 -20.562 1 97.5 200 GLN A CA 1
ATOM 1508 C C . GLN A 1 200 ? 10.375 -15.945 -19.125 1 97.5 200 GLN A C 1
ATOM 1510 O O . GLN A 1 200 ? 9.852 -17.031 -18.875 1 97.5 200 GLN A O 1
ATOM 1515 N N . ARG A 1 201 ? 10.883 -15.164 -18.234 1 98.31 201 ARG A N 1
ATOM 1516 C CA . ARG A 1 201 ? 10.93 -15.594 -16.844 1 98.31 201 ARG A CA 1
ATOM 1517 C C . ARG A 1 201 ? 9.617 -15.273 -16.125 1 98.31 201 ARG A C 1
ATOM 1519 O O . ARG A 1 201 ? 9.398 -15.711 -14.992 1 98.31 201 ARG A O 1
ATOM 1526 N N . LEU A 1 202 ? 8.789 -14.484 -16.781 1 98.75 202 LEU A N 1
ATOM 1527 C CA . LEU A 1 202 ? 7.453 -14.258 -16.219 1 98.75 202 LEU A CA 1
ATOM 1528 C C . LEU A 1 202 ? 6.574 -15.492 -16.422 1 98.75 202 LEU A C 1
ATOM 1530 O O . LEU A 1 202 ? 6.23 -15.844 -17.547 1 98.75 202 LEU A O 1
ATOM 1534 N N . GLY A 1 203 ? 6.184 -16.078 -15.305 1 98.44 203 GLY A N 1
ATOM 1535 C CA . GLY A 1 203 ? 5.496 -17.359 -15.43 1 98.44 203 GLY A CA 1
ATOM 1536 C C . GLY A 1 203 ? 4.035 -17.281 -15.023 1 98.44 203 GLY A C 1
ATOM 1537 O O . GLY A 1 203 ? 3.24 -18.156 -15.391 1 98.44 203 GLY A O 1
ATOM 1538 N N . TYR A 1 204 ? 3.68 -16.281 -14.273 1 98.69 204 TYR A N 1
ATOM 1539 C CA . TYR A 1 204 ? 2.326 -16.141 -13.75 1 98.69 204 TYR A CA 1
ATOM 1540 C C . TYR A 1 204 ? 2.014 -14.68 -13.453 1 98.69 204 TYR A C 1
ATOM 1542 O O . TYR A 1 204 ? 2.904 -13.906 -13.094 1 98.69 204 TYR A O 1
ATOM 1550 N N . VAL A 1 205 ? 0.8 -14.281 -13.641 1 98.62 205 VAL A N 1
ATOM 1551 C CA . VAL A 1 205 ? 0.434 -12.906 -13.32 1 98.62 205 VAL A CA 1
ATOM 1552 C C . VAL A 1 205 ? -0.906 -12.883 -12.586 1 98.62 205 VAL A C 1
ATOM 1554 O O . VAL A 1 205 ? -1.837 -13.594 -12.969 1 98.62 205 VAL A O 1
ATOM 1557 N N . HIS A 1 206 ? -0.96 -12.133 -11.562 1 98.75 206 HIS A N 1
ATOM 1558 C CA . HIS A 1 206 ? -2.219 -11.68 -10.977 1 98.75 206 HIS A CA 1
ATOM 1559 C C . HIS A 1 206 ? -2.635 -10.328 -11.555 1 98.75 206 HIS A C 1
ATOM 1561 O O . HIS A 1 206 ? -1.79 -9.461 -11.797 1 98.75 206 HIS A O 1
ATOM 1567 N N . ILE A 1 207 ? -3.863 -10.188 -11.773 1 98.31 207 ILE A N 1
ATOM 1568 C CA . ILE A 1 207 ? -4.422 -8.906 -12.195 1 98.31 207 ILE A CA 1
ATOM 1569 C C . ILE A 1 207 ? -5.449 -8.438 -11.172 1 98.31 207 ILE A C 1
ATOM 1571 O O . ILE A 1 207 ? -6.328 -9.203 -10.758 1 98.31 207 ILE A O 1
ATOM 1575 N N . GLY A 1 208 ? -5.309 -7.273 -10.68 1 96.94 208 GLY A N 1
ATOM 1576 C CA . GLY A 1 208 ? -6.191 -6.598 -9.742 1 96.94 208 GLY A CA 1
ATOM 1577 C C . GLY A 1 208 ? -6.133 -5.086 -9.852 1 96.94 208 GLY A C 1
ATOM 1578 O O . GLY A 1 208 ? -5.129 -4.527 -10.289 1 96.94 208 GLY A O 1
ATOM 1579 N N . GLU A 1 209 ? -7.219 -4.449 -9.531 1 96.88 209 GLU A N 1
ATOM 1580 C CA . GLU A 1 209 ? -7.309 -2.992 -9.547 1 96.88 209 GLU A CA 1
ATOM 1581 C C . GLU A 1 209 ? -6.633 -2.385 -8.32 1 96.88 209 GLU A C 1
ATOM 1583 O O . GLU A 1 209 ? -6.461 -3.059 -7.301 1 96.88 209 GLU A O 1
ATOM 1588 N N . ASN A 1 210 ? -6.273 -1.096 -8.359 1 96.69 210 ASN A N 1
ATOM 1589 C CA . ASN A 1 210 ? -5.523 -0.442 -7.297 1 96.69 210 ASN A CA 1
ATOM 1590 C C . ASN A 1 210 ? -6.27 -0.502 -5.965 1 96.69 210 ASN A C 1
ATOM 1592 O O . ASN A 1 210 ? -5.648 -0.598 -4.906 1 96.69 210 ASN A O 1
ATOM 1596 N N . HIS A 1 211 ? -7.609 -0.445 -5.984 1 92.75 211 HIS A N 1
ATOM 1597 C CA . HIS A 1 211 ? -8.383 -0.469 -4.746 1 92.75 211 HIS A CA 1
ATOM 1598 C C . HIS A 1 211 ? -8.969 -1.853 -4.492 1 92.75 211 HIS A C 1
ATOM 1600 O O . HIS A 1 211 ? -9.766 -2.031 -3.568 1 92.75 211 HIS A O 1
ATOM 1606 N N . ARG A 1 212 ? -8.703 -2.887 -5.402 1 90.81 212 ARG A N 1
ATOM 1607 C CA . ARG A 1 212 ? -9.039 -4.301 -5.289 1 90.81 212 ARG A CA 1
ATOM 1608 C C . ARG A 1 212 ? -10.523 -4.539 -5.578 1 90.81 212 ARG A C 1
ATOM 1610 O O . ARG A 1 212 ? -11.094 -5.543 -5.148 1 90.81 212 ARG A O 1
ATOM 1617 N N . GLY A 1 213 ? -11.164 -3.617 -6.309 1 91.62 213 GLY A N 1
ATOM 1618 C CA . GLY A 1 213 ? -12.531 -3.773 -6.789 1 91.62 213 GLY A CA 1
ATOM 1619 C C . GLY A 1 213 ? -12.609 -4.191 -8.242 1 91.62 213 GLY A C 1
ATOM 1620 O O . GLY A 1 213 ? -11.805 -5.012 -8.703 1 91.62 213 GLY A O 1
ATOM 1621 N N . TYR A 1 214 ? -13.586 -3.695 -8.938 1 95.62 214 TYR A N 1
ATOM 1622 C CA . TYR A 1 214 ? -13.812 -4.047 -10.336 1 95.62 214 TYR A CA 1
ATOM 1623 C C . TYR A 1 214 ? -12.68 -3.52 -11.219 1 95.62 214 TYR A C 1
ATOM 1625 O O . TYR A 1 214 ? -12.266 -2.365 -11.086 1 95.62 214 TYR A O 1
ATOM 1633 N N . LEU A 1 215 ? -12.227 -4.398 -12.07 1 97.75 215 LEU A N 1
ATOM 1634 C CA . LEU A 1 215 ? -11.242 -3.965 -13.055 1 97.75 215 LEU A CA 1
ATOM 1635 C C . LEU A 1 215 ? -11.797 -2.828 -13.914 1 97.75 215 LEU A C 1
ATOM 1637 O O . LEU A 1 215 ? -12.945 -2.881 -14.359 1 97.75 215 LEU A O 1
ATOM 1641 N N . GLY A 1 216 ? -11.031 -1.823 -14.062 1 96.88 216 GLY A N 1
ATOM 1642 C CA . GLY A 1 216 ? -11.438 -0.701 -14.898 1 96.88 216 GLY A CA 1
ATOM 1643 C C . GLY A 1 216 ? -12.078 0.425 -14.109 1 96.88 216 GLY A C 1
ATOM 1644 O O . GLY A 1 216 ? -12.281 1.52 -14.633 1 96.88 216 GLY A O 1
ATOM 1645 N N . ALA A 1 217 ? -12.352 0.166 -12.828 1 95.81 217 ALA A N 1
ATOM 1646 C CA . ALA A 1 217 ? -13.016 1.171 -12.008 1 95.81 217 ALA A CA 1
ATOM 1647 C C . ALA A 1 217 ? -12 2.016 -11.242 1 95.81 217 ALA A C 1
ATOM 1649 O O . ALA A 1 217 ? -12.375 2.932 -10.508 1 95.81 217 ALA A O 1
ATOM 1650 N N . GLY A 1 218 ? -10.711 1.688 -11.375 1 96.56 218 GLY A N 1
ATOM 1651 C CA . GLY A 1 218 ? -9.625 2.457 -10.789 1 96.56 218 GLY A CA 1
ATOM 1652 C C . GLY A 1 218 ? -8.766 3.148 -11.828 1 96.56 218 GLY A C 1
ATOM 1653 O O . GLY A 1 218 ? -9.273 3.67 -12.82 1 96.56 218 GLY A O 1
ATOM 1654 N N . HIS A 1 219 ? -7.465 3.207 -11.57 1 96.69 219 HIS A N 1
ATOM 1655 C CA . HIS A 1 219 ? -6.668 4.027 -12.469 1 96.69 219 HIS A CA 1
ATOM 1656 C C . HIS A 1 219 ? -5.438 3.275 -12.961 1 96.69 219 HIS A C 1
ATOM 1658 O O . HIS A 1 219 ? -4.516 3.879 -13.516 1 96.69 219 HIS A O 1
ATOM 1664 N N . ILE A 1 220 ? -5.398 1.962 -12.719 1 97.69 220 ILE A N 1
ATOM 1665 C CA . ILE A 1 220 ? -4.285 1.182 -13.242 1 97.69 220 ILE A CA 1
ATOM 1666 C C . ILE A 1 220 ? -4.293 1.244 -14.773 1 97.69 220 ILE A C 1
ATOM 1668 O O . ILE A 1 220 ? -5.348 1.144 -15.398 1 97.69 220 ILE A O 1
ATOM 1672 N N . ASP A 1 221 ? -3.189 1.446 -15.352 1 97.44 221 ASP A N 1
ATOM 1673 C CA . ASP A 1 221 ? -3.062 1.44 -16.812 1 97.44 221 ASP A CA 1
ATOM 1674 C C . ASP A 1 221 ? -2.992 0.014 -17.344 1 97.44 221 ASP A C 1
ATOM 1676 O O . ASP A 1 221 ? -1.926 -0.445 -17.766 1 97.44 221 ASP A O 1
ATOM 1680 N N . PHE A 1 222 ? -4.133 -0.649 -17.484 1 98.19 222 PHE A N 1
ATOM 1681 C CA . PHE A 1 222 ? -4.184 -2.043 -17.906 1 98.19 222 PHE A CA 1
ATOM 1682 C C . PHE A 1 222 ? -3.783 -2.182 -19.359 1 98.19 222 PHE A C 1
ATOM 1684 O O . PHE A 1 222 ? -3.223 -3.203 -19.766 1 98.19 222 PHE A O 1
ATOM 1691 N N . ALA A 1 223 ? -4.078 -1.129 -20.156 1 97.69 223 ALA A N 1
ATOM 1692 C CA . ALA A 1 223 ? -3.66 -1.183 -21.547 1 97.69 223 ALA A CA 1
ATOM 1693 C C . ALA A 1 223 ? -2.146 -1.339 -21.672 1 97.69 223 ALA A C 1
ATOM 1695 O O . ALA A 1 223 ? -1.658 -2.139 -22.469 1 97.69 223 ALA A O 1
ATOM 1696 N N . GLN A 1 224 ? -1.415 -0.554 -20.875 1 97.94 224 GLN A N 1
ATOM 1697 C CA . GLN A 1 224 ? 0.039 -0.661 -20.844 1 97.94 224 GLN A CA 1
ATOM 1698 C C . GLN A 1 224 ? 0.479 -2.053 -20.391 1 97.94 224 GLN A C 1
ATOM 1700 O O . GLN A 1 224 ? 1.403 -2.631 -20.969 1 97.94 224 GLN A O 1
ATOM 1705 N N . PHE A 1 225 ? -0.165 -2.623 -19.438 1 98.56 225 PHE A N 1
ATOM 1706 C CA . PHE A 1 225 ? 0.177 -3.93 -18.875 1 98.56 225 PHE A CA 1
ATOM 1707 C C . PHE A 1 225 ? -0.062 -5.031 -19.906 1 98.56 225 PHE A C 1
ATOM 1709 O O . PHE A 1 225 ? 0.838 -5.82 -20.203 1 98.56 225 PHE A O 1
ATOM 1716 N N . PHE A 1 226 ? -1.287 -5.055 -20.469 1 98.62 226 PHE A N 1
ATOM 1717 C CA . PHE A 1 226 ? -1.604 -6.051 -21.484 1 98.62 226 PHE A CA 1
ATOM 1718 C C . PHE A 1 226 ? -0.696 -5.895 -22.688 1 98.62 226 PHE A C 1
ATOM 1720 O O . PHE A 1 226 ? -0.286 -6.887 -23.297 1 98.62 226 PHE A O 1
ATOM 1727 N N . GLY A 1 227 ? -0.442 -4.645 -23.031 1 98.44 227 GLY A N 1
ATOM 1728 C CA . GLY A 1 227 ? 0.486 -4.406 -24.125 1 98.44 227 GLY A CA 1
ATOM 1729 C C . GLY A 1 227 ? 1.859 -5.004 -23.891 1 98.44 227 GLY A C 1
ATOM 1730 O O . GLY A 1 227 ? 2.455 -5.586 -24.797 1 98.44 227 GLY A O 1
ATOM 1731 N N . ALA A 1 228 ? 2.379 -4.852 -22.703 1 98.69 228 ALA A N 1
ATOM 1732 C CA . ALA A 1 228 ? 3.682 -5.406 -22.344 1 98.69 228 ALA A CA 1
ATOM 1733 C C . ALA A 1 228 ? 3.658 -6.934 -22.391 1 98.69 228 ALA A C 1
ATOM 1735 O O . ALA A 1 228 ? 4.617 -7.562 -22.844 1 98.69 228 ALA A O 1
ATOM 1736 N N . LEU A 1 229 ? 2.574 -7.559 -21.891 1 98.5 229 LEU A N 1
ATOM 1737 C CA . LEU A 1 229 ? 2.438 -9.008 -21.969 1 98.5 229 LEU A CA 1
ATOM 1738 C C . LEU A 1 229 ? 2.504 -9.477 -23.422 1 98.5 229 LEU A C 1
ATOM 1740 O O . LEU A 1 229 ? 3.182 -10.461 -23.734 1 98.5 229 LEU A O 1
ATOM 1744 N N . ALA A 1 230 ? 1.783 -8.781 -24.266 1 98.12 230 ALA A N 1
ATOM 1745 C CA . ALA A 1 230 ? 1.782 -9.125 -25.688 1 98.12 230 ALA A CA 1
ATOM 1746 C C . ALA A 1 230 ? 3.182 -8.992 -26.281 1 98.12 230 ALA A C 1
ATOM 1748 O O . ALA A 1 230 ? 3.602 -9.836 -27.078 1 98.12 230 ALA A O 1
ATOM 1749 N N . GLN A 1 231 ? 3.875 -7.945 -25.906 1 97.75 231 GLN A N 1
ATOM 1750 C CA . GLN A 1 231 ? 5.195 -7.656 -26.453 1 97.75 231 GLN A CA 1
ATOM 1751 C C . GLN A 1 231 ? 6.172 -8.797 -26.156 1 97.75 231 GLN A C 1
ATOM 1753 O O . GLN A 1 231 ? 7.023 -9.117 -26.984 1 97.75 231 GLN A O 1
ATOM 1758 N N . ILE A 1 232 ? 6.043 -9.438 -25.031 1 97.94 232 ILE A N 1
ATOM 1759 C CA . ILE A 1 232 ? 6.992 -10.492 -24.688 1 97.94 232 ILE A CA 1
ATOM 1760 C C . ILE A 1 232 ? 6.43 -11.844 -25.109 1 97.94 232 ILE A C 1
ATOM 1762 O O . ILE A 1 232 ? 7.035 -12.891 -24.844 1 97.94 232 ILE A O 1
ATOM 1766 N N . GLY A 1 233 ? 5.238 -11.812 -25.734 1 97.38 233 GLY A N 1
ATOM 1767 C CA . GLY A 1 233 ? 4.625 -13.062 -26.141 1 97.38 233 GLY A CA 1
ATOM 1768 C C . GLY A 1 233 ? 4.238 -13.953 -24.984 1 97.38 233 GLY A C 1
ATOM 1769 O O . GLY A 1 233 ? 4.418 -15.172 -25.031 1 97.38 233 GLY A O 1
ATOM 1770 N N . TYR A 1 234 ? 3.773 -13.375 -23.906 1 97.88 234 TYR A N 1
ATOM 1771 C CA . TYR A 1 234 ? 3.41 -14.109 -22.703 1 97.88 234 TYR A CA 1
ATOM 1772 C C . TYR A 1 234 ? 2.311 -15.125 -22.984 1 97.88 234 TYR A C 1
ATOM 1774 O O . TYR A 1 234 ? 1.264 -14.773 -23.531 1 97.88 234 TYR A O 1
ATOM 1782 N N . GLN A 1 235 ? 2.547 -16.328 -22.578 1 96.38 235 GLN A N 1
ATOM 1783 C CA . GLN A 1 235 ? 1.595 -17.391 -22.828 1 96.38 235 GLN A CA 1
ATOM 1784 C C . GLN A 1 235 ? 1.052 -17.984 -21.531 1 96.38 235 GLN A C 1
ATOM 1786 O O . GLN A 1 235 ? 0.238 -18.906 -21.547 1 96.38 235 GLN A O 1
ATOM 1791 N N . GLY A 1 236 ? 1.504 -17.469 -20.422 1 97.56 236 GLY A N 1
ATOM 1792 C CA . GLY A 1 236 ? 1.098 -17.984 -19.141 1 97.56 236 GLY A CA 1
ATOM 1793 C C . GLY A 1 236 ? -0.295 -17.547 -18.719 1 97.56 236 GLY A C 1
ATOM 1794 O O . GLY A 1 236 ? -0.989 -16.875 -19.484 1 97.56 236 GLY A O 1
ATOM 1795 N N . THR A 1 237 ? -0.714 -18 -17.547 1 98.31 237 THR A N 1
ATOM 1796 C CA . THR A 1 237 ? -2.047 -17.734 -17.016 1 98.31 237 THR A CA 1
ATOM 1797 C C . THR A 1 237 ? -2.15 -16.297 -16.531 1 98.31 237 THR A C 1
ATOM 1799 O O . THR A 1 237 ? -1.219 -15.773 -15.906 1 98.31 237 THR A O 1
ATOM 1802 N N . VAL A 1 238 ? -3.18 -15.625 -16.812 1 98.75 238 VAL A N 1
ATOM 1803 C CA . VAL A 1 238 ? -3.582 -14.352 -16.219 1 98.75 238 VAL A CA 1
ATOM 1804 C C . VAL A 1 238 ? -4.727 -14.578 -15.234 1 98.75 238 VAL A C 1
ATOM 1806 O O . VAL A 1 238 ? -5.832 -14.945 -15.633 1 98.75 238 VAL A O 1
ATOM 1809 N N . THR A 1 239 ? -4.438 -14.375 -13.984 1 98.81 239 THR A N 1
ATOM 1810 C CA . THR A 1 239 ? -5.387 -14.766 -12.945 1 98.81 239 THR A CA 1
ATOM 1811 C C . THR A 1 239 ? -5.949 -13.531 -12.242 1 98.81 239 THR A C 1
ATOM 1813 O O . THR A 1 239 ? -5.195 -12.672 -11.773 1 98.81 239 THR A O 1
ATOM 1816 N N . PHE A 1 240 ? -7.285 -13.469 -12.211 1 98.44 240 PHE A N 1
ATOM 1817 C CA . PHE A 1 240 ? -7.957 -12.398 -11.477 1 98.44 240 PHE A CA 1
ATOM 1818 C C . PHE A 1 240 ? -7.941 -12.672 -9.977 1 98.44 240 PHE A C 1
ATOM 1820 O O . PHE A 1 240 ? -8.312 -13.758 -9.539 1 98.44 240 PHE A O 1
ATOM 1827 N N . GLU A 1 241 ? -7.453 -11.68 -9.273 1 94.56 241 GLU A N 1
ATOM 1828 C CA . GLU A 1 241 ? -7.406 -11.773 -7.816 1 94.56 241 GLU A CA 1
ATOM 1829 C C . GLU A 1 241 ? -8.125 -10.594 -7.168 1 94.56 241 GLU A C 1
ATOM 1831 O O . GLU A 1 241 ? -7.793 -9.438 -7.426 1 94.56 241 GLU A O 1
ATOM 1836 N N . SER A 1 242 ? -9.055 -10.891 -6.383 1 89.25 242 SER A N 1
ATOM 1837 C CA . SER A 1 242 ? -9.789 -9.906 -5.598 1 89.25 242 SER A CA 1
ATOM 1838 C C . SER A 1 242 ? -10.344 -10.516 -4.312 1 89.25 242 SER A C 1
ATOM 1840 O O . SER A 1 242 ? -10.539 -11.727 -4.234 1 89.25 242 SER A O 1
ATOM 1842 N N . PHE A 1 243 ? -10.5 -9.641 -3.348 1 84.12 243 PHE A N 1
ATOM 1843 C CA . PHE A 1 243 ? -10.938 -10.07 -2.023 1 84.12 243 PHE A CA 1
ATOM 1844 C C . PHE A 1 243 ? -12.016 -9.133 -1.479 1 84.12 243 PHE A C 1
ATOM 1846 O O . PHE A 1 243 ? -12 -7.934 -1.755 1 84.12 243 PHE A O 1
ATOM 1853 N N . SER A 1 244 ? -12.914 -9.719 -0.811 1 81.62 244 SER A N 1
ATOM 1854 C CA . SER A 1 244 ? -13.922 -8.938 -0.096 1 81.62 244 SER A CA 1
ATOM 1855 C C . SER A 1 244 ? -14.172 -9.508 1.296 1 81.62 244 SER A C 1
ATOM 1857 O O . SER A 1 244 ? -14.258 -10.727 1.469 1 81.62 244 SER A O 1
ATOM 1859 N N . SER A 1 245 ? -14.281 -8.602 2.24 1 78.88 245 SER A N 1
ATOM 1860 C CA . SER A 1 245 ? -14.562 -9.031 3.605 1 78.88 245 SER A CA 1
ATOM 1861 C C . SER A 1 245 ? -15.93 -9.695 3.707 1 78.88 245 SER A C 1
ATOM 1863 O O . SER A 1 245 ? -16.219 -10.406 4.668 1 78.88 245 SER A O 1
ATOM 1865 N N . ALA A 1 246 ? -16.766 -9.531 2.697 1 75.38 246 ALA A N 1
ATOM 1866 C CA . ALA A 1 246 ? -18.078 -10.156 2.66 1 75.38 246 ALA A CA 1
ATOM 1867 C C . ALA A 1 246 ? -17.969 -11.648 2.332 1 75.38 246 ALA A C 1
ATOM 1869 O O . ALA A 1 246 ? -18.906 -12.414 2.572 1 75.38 246 ALA A O 1
ATOM 1870 N N . ILE A 1 247 ? -16.859 -12.07 1.844 1 73.94 247 ILE A N 1
ATOM 1871 C CA . ILE A 1 247 ? -16.734 -13.422 1.31 1 73.94 247 ILE A CA 1
ATOM 1872 C C . ILE A 1 247 ? -15.633 -14.172 2.061 1 73.94 247 ILE A C 1
ATOM 1874 O O . ILE A 1 247 ? -15.812 -15.328 2.451 1 73.94 247 ILE A O 1
ATOM 1878 N N . VAL A 1 248 ? -14.508 -13.461 2.26 1 75.06 248 VAL A N 1
ATOM 1879 C CA . VAL A 1 248 ? -13.336 -14.125 2.824 1 75.06 248 VAL A CA 1
ATOM 1880 C C . VAL A 1 248 ? -13.461 -14.188 4.344 1 75.06 248 VAL A C 1
ATOM 1882 O O . VAL A 1 248 ? -14.086 -13.32 4.961 1 75.06 248 VAL A O 1
ATOM 1885 N N . ASN A 1 249 ? -12.82 -15.156 4.863 1 71.44 249 ASN A N 1
ATOM 1886 C CA . ASN A 1 249 ? -12.875 -15.289 6.316 1 71.44 249 ASN A CA 1
ATOM 1887 C C . ASN A 1 249 ? -12.133 -14.148 7.012 1 71.44 249 ASN A C 1
ATOM 1889 O O . ASN A 1 249 ? -11.352 -13.438 6.383 1 71.44 249 ASN A O 1
ATOM 1893 N N . GLU A 1 250 ? -12.367 -14.039 8.203 1 75.81 250 GLU A N 1
ATOM 1894 C CA . GLU A 1 250 ? -11.898 -12.914 9.016 1 75.81 250 GLU A CA 1
ATOM 1895 C C . GLU A 1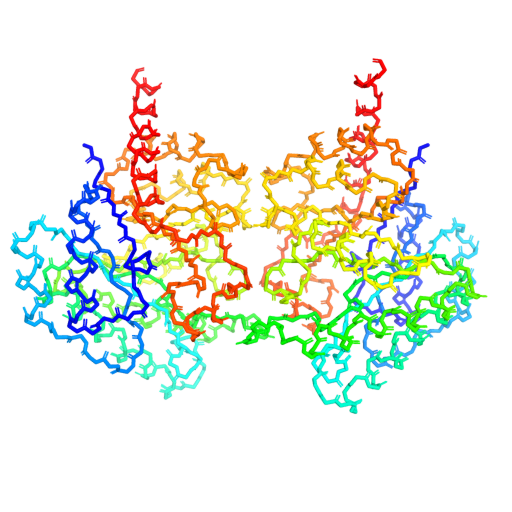 250 ? -10.367 -12.891 9.078 1 75.81 250 GLU A C 1
ATOM 1897 O O . GLU A 1 250 ? -9.758 -11.82 8.984 1 75.81 250 GLU A O 1
ATOM 1902 N N . GLN A 1 251 ? -9.781 -13.977 9.156 1 72.25 251 GLN A N 1
ATOM 1903 C CA . GLN A 1 251 ? -8.336 -14.047 9.312 1 72.25 251 GLN A CA 1
ATOM 1904 C C . GLN A 1 251 ? -7.625 -13.555 8.055 1 72.25 251 GLN A C 1
ATOM 1906 O O . GLN A 1 251 ? -6.688 -12.758 8.133 1 72.25 251 GLN A O 1
ATOM 1911 N N . LEU A 1 252 ? -8.102 -14.031 6.965 1 74.19 252 LEU A N 1
ATOM 1912 C CA . LEU A 1 252 ? -7.488 -13.625 5.707 1 74.19 252 LEU A CA 1
ATOM 1913 C C . LEU A 1 252 ? -7.781 -12.156 5.406 1 74.19 252 LEU A C 1
ATOM 1915 O O . LEU A 1 252 ? -6.914 -11.43 4.918 1 74.19 252 LEU A O 1
ATOM 1919 N N . SER A 1 253 ? -9 -11.758 5.746 1 78.44 253 SER A N 1
ATOM 1920 C CA . SER A 1 253 ? -9.359 -10.352 5.566 1 78.44 253 SER A CA 1
ATOM 1921 C C . SER A 1 253 ? -8.438 -9.445 6.375 1 78.44 253 SER A C 1
ATOM 1923 O O . SER A 1 253 ? -8 -8.398 5.891 1 78.44 253 SER A O 1
ATOM 1925 N N . ASN A 1 254 ? -8.141 -9.867 7.535 1 81.25 254 ASN A N 1
ATOM 1926 C CA . ASN A 1 254 ? -7.273 -9.086 8.406 1 81.25 254 ASN A CA 1
ATOM 1927 C C . ASN A 1 254 ? -5.832 -9.062 7.898 1 81.25 254 ASN A C 1
ATOM 1929 O O . ASN A 1 254 ? -5.191 -8.016 7.875 1 81.25 254 ASN A O 1
ATOM 1933 N N . ALA A 1 255 ? -5.414 -10.172 7.406 1 77.38 255 ALA A N 1
ATOM 1934 C CA . ALA A 1 255 ? -4.055 -10.266 6.879 1 77.38 255 ALA A CA 1
ATOM 1935 C C . ALA A 1 255 ? -3.885 -9.391 5.641 1 77.38 255 ALA A C 1
ATOM 1937 O O . ALA A 1 255 ? -2.826 -8.789 5.441 1 77.38 255 ALA A O 1
ATOM 1938 N N . LEU A 1 256 ? -4.949 -9.273 4.91 1 83.38 256 LEU A N 1
ATOM 1939 C CA . LEU A 1 256 ? -4.902 -8.555 3.641 1 83.38 256 LEU A CA 1
ATOM 1940 C C . LEU A 1 256 ? -5.375 -7.117 3.811 1 83.38 256 LEU A C 1
ATOM 1942 O O . LEU A 1 256 ? -5.461 -6.371 2.834 1 83.38 256 LEU A O 1
ATOM 1946 N N . ALA A 1 257 ? -5.754 -6.727 5.02 1 90.81 257 ALA A N 1
ATOM 1947 C CA . ALA A 1 257 ? -6.215 -5.383 5.363 1 90.81 257 ALA A CA 1
ATOM 1948 C C . ALA A 1 257 ? -7.43 -4.988 4.527 1 90.81 257 ALA A C 1
ATOM 1950 O O . ALA A 1 257 ? -7.469 -3.895 3.955 1 90.81 257 ALA A O 1
ATOM 1951 N N . ILE A 1 258 ? -8.273 -5.883 4.422 1 88.31 258 ILE A N 1
ATOM 1952 C CA . ILE A 1 258 ? -9.539 -5.598 3.762 1 88.31 258 ILE A CA 1
ATOM 1953 C C . ILE A 1 258 ? -10.539 -5.043 4.777 1 88.31 258 ILE A C 1
ATOM 1955 O O . ILE A 1 258 ? -11.242 -5.805 5.445 1 88.31 258 ILE A O 1
ATOM 1959 N N . TRP A 1 259 ? -10.695 -3.707 4.797 1 89.81 259 TRP A N 1
ATOM 1960 C CA . TRP A 1 259 ? -11.477 -3.059 5.844 1 89.81 259 TRP A CA 1
ATOM 1961 C C . TRP A 1 259 ? -12.867 -2.68 5.332 1 89.81 259 TRP A C 1
ATOM 1963 O O . TRP A 1 259 ? -13.766 -2.387 6.121 1 89.81 259 TRP A O 1
ATOM 1973 N N . ARG A 1 260 ? -12.969 -2.596 4.012 1 83.25 260 ARG A N 1
ATOM 1974 C CA . ARG A 1 260 ? -14.242 -2.26 3.395 1 83.25 260 ARG A CA 1
ATOM 1975 C C . ARG A 1 260 ? -14.602 -3.256 2.293 1 83.25 260 ARG A C 1
ATOM 1977 O O . ARG A 1 260 ? -13.719 -3.74 1.582 1 83.25 260 ARG A O 1
ATOM 1984 N N . PRO A 1 261 ? -15.906 -3.545 2.23 1 82.31 261 PRO A N 1
ATOM 1985 C CA . PRO A 1 261 ? -16.312 -4.414 1.122 1 82.31 261 PRO A CA 1
ATOM 1986 C C . PRO A 1 261 ? -16.312 -3.693 -0.224 1 82.31 261 PRO A C 1
ATOM 1988 O O . PRO A 1 261 ? -17 -2.682 -0.384 1 82.31 261 PRO A O 1
ATOM 1991 N N . MET A 1 262 ? -15.523 -4.176 -1.095 1 81.62 262 MET A N 1
ATOM 1992 C CA . MET A 1 262 ? -15.453 -3.51 -2.393 1 81.62 262 MET A CA 1
ATOM 1993 C C . MET A 1 262 ? -16.484 -4.09 -3.357 1 81.62 262 MET A C 1
ATOM 1995 O O . MET A 1 262 ? -16.781 -3.488 -4.391 1 81.62 262 MET A O 1
ATOM 1999 N N . TRP A 1 263 ? -16.938 -5.238 -3.115 1 86.69 263 TRP A N 1
ATOM 2000 C CA . TRP A 1 263 ? -17.969 -5.914 -3.906 1 86.69 263 TRP A CA 1
ATOM 2001 C C . TRP A 1 263 ? -18.703 -6.949 -3.066 1 86.69 263 TRP A C 1
ATOM 2003 O O . TRP A 1 263 ? -18.203 -7.383 -2.023 1 86.69 263 TRP A O 1
ATOM 2013 N N . GLU A 1 264 ? -19.891 -7.312 -3.555 1 87.06 264 GLU A N 1
ATOM 2014 C CA . GLU A 1 264 ? -20.719 -8.242 -2.787 1 87.06 264 GLU A CA 1
ATOM 2015 C C . GLU A 1 264 ? -21.125 -9.445 -3.637 1 87.06 264 GLU A C 1
ATOM 2017 O O . GLU A 1 264 ? -21.406 -10.523 -3.105 1 87.06 264 GLU A O 1
ATOM 2022 N N . ASP A 1 265 ? -21.141 -9.273 -4.938 1 90.94 265 ASP A N 1
ATOM 2023 C CA . ASP A 1 265 ? -21.562 -10.328 -5.848 1 90.94 265 ASP A CA 1
ATOM 2024 C C . ASP A 1 265 ? -20.359 -10.93 -6.586 1 90.94 265 ASP A C 1
ATOM 2026 O O . ASP A 1 265 ? -19.922 -10.391 -7.605 1 90.94 265 ASP A O 1
ATOM 2030 N N . GLY A 1 266 ? -19.969 -12.086 -6.133 1 92.75 266 GLY A N 1
ATOM 2031 C CA . GLY A 1 266 ? -18.781 -12.719 -6.672 1 92.75 266 GLY A CA 1
ATOM 2032 C C . GLY A 1 266 ? -18.906 -13.094 -8.133 1 92.75 266 GLY A C 1
ATOM 2033 O O . GLY A 1 266 ? -17.953 -12.953 -8.906 1 92.75 266 GLY A O 1
ATOM 2034 N N . MET A 1 267 ? -20.062 -13.555 -8.484 1 95.94 267 MET A N 1
ATOM 2035 C CA . MET A 1 267 ? -20.266 -13.977 -9.867 1 95.94 267 MET A CA 1
ATOM 2036 C C . MET A 1 267 ? -20.25 -12.781 -10.805 1 95.94 267 MET A C 1
ATOM 2038 O O . MET A 1 267 ? -19.625 -12.82 -11.867 1 95.94 267 MET A O 1
ATOM 2042 N N . ASP A 1 268 ? -20.953 -11.734 -10.383 1 96.5 268 ASP A N 1
ATOM 2043 C CA . ASP A 1 268 ? -20.938 -10.523 -11.188 1 96.5 268 ASP A CA 1
ATOM 2044 C C . ASP A 1 268 ? -19.516 -9.992 -11.359 1 96.5 268 ASP A C 1
ATOM 2046 O O . ASP A 1 268 ? -19.109 -9.641 -12.469 1 96.5 268 ASP A O 1
ATOM 2050 N N . LEU A 1 269 ? -18.75 -9.992 -10.32 1 96.38 269 LEU A N 1
ATOM 2051 C CA . LEU A 1 269 ? -17.359 -9.555 -10.336 1 96.38 269 LEU A CA 1
ATOM 2052 C C . LEU A 1 269 ? -16.516 -10.445 -11.242 1 96.38 269 LEU A C 1
ATOM 2054 O O . LEU A 1 269 ? -15.719 -9.945 -12.039 1 96.38 269 LEU A O 1
ATOM 2058 N N . ALA A 1 270 ? -16.719 -11.711 -11.086 1 97.69 270 ALA A N 1
ATOM 2059 C CA . ALA A 1 270 ? -15.945 -12.695 -11.836 1 97.69 270 ALA A CA 1
ATOM 2060 C C . ALA A 1 270 ? -16.203 -12.578 -13.336 1 97.69 270 ALA A C 1
ATOM 2062 O O . ALA A 1 270 ? -15.273 -12.602 -14.141 1 97.69 270 ALA A O 1
ATOM 2063 N N . LEU A 1 271 ? -17.453 -12.422 -13.688 1 98.44 271 LEU A N 1
ATOM 2064 C CA . LEU A 1 271 ? -17.812 -12.312 -15.102 1 98.44 271 LEU A CA 1
ATOM 2065 C C . LEU A 1 271 ? -17.25 -11.031 -15.703 1 98.44 271 LEU A C 1
ATOM 2067 O O . LEU A 1 271 ? -16.734 -11.039 -16.828 1 98.44 271 LEU A O 1
ATOM 2071 N N . HIS A 1 272 ? -17.391 -10 -14.938 1 98.31 272 HIS A N 1
ATOM 2072 C CA . HIS A 1 272 ? -16.828 -8.734 -15.383 1 98.31 272 HIS A CA 1
ATOM 2073 C C . HIS A 1 272 ? -15.328 -8.844 -15.617 1 98.31 272 HIS A C 1
ATOM 2075 O O . HIS A 1 272 ? -14.82 -8.445 -16.672 1 98.31 272 HIS A O 1
ATOM 2081 N N . ALA A 1 273 ? -14.648 -9.406 -14.68 1 98.5 273 ALA A N 1
ATOM 2082 C CA . ALA A 1 273 ? -13.195 -9.523 -14.75 1 98.5 273 ALA A CA 1
ATOM 2083 C C . ALA A 1 273 ? -12.766 -10.406 -15.922 1 98.5 273 ALA A C 1
ATOM 2085 O O . ALA A 1 273 ? -11.797 -10.102 -16.609 1 98.5 273 ALA A O 1
ATOM 2086 N N . ARG A 1 274 ? -13.453 -11.508 -16.078 1 98.62 274 ARG A N 1
ATOM 2087 C CA . ARG A 1 274 ? -13.117 -12.414 -17.172 1 98.62 274 ARG A CA 1
ATOM 2088 C C . ARG A 1 274 ? -13.195 -11.695 -18.516 1 98.62 274 ARG A C 1
ATOM 2090 O O . ARG A 1 274 ? -12.273 -11.797 -19.328 1 98.62 274 ARG A O 1
ATOM 2097 N N . GLY A 1 275 ? -14.344 -11.008 -18.734 1 98.5 275 GLY A N 1
ATOM 2098 C CA . GLY A 1 275 ? -14.492 -10.25 -19.969 1 98.5 275 GLY A CA 1
ATOM 2099 C C . GLY A 1 275 ? -13.438 -9.18 -20.141 1 98.5 275 GLY A C 1
ATOM 2100 O O . GLY A 1 275 ? -12.891 -9.016 -21.234 1 98.5 275 GLY A O 1
ATOM 2101 N N . PHE A 1 276 ? -13.164 -8.469 -19.094 1 98.5 276 PHE A N 1
ATOM 2102 C CA . PHE A 1 276 ? -12.18 -7.395 -19.109 1 98.5 276 PHE A CA 1
ATOM 2103 C C . PHE A 1 276 ? -10.805 -7.93 -19.516 1 98.5 276 PHE A C 1
ATOM 2105 O O . PHE A 1 276 ? -10.133 -7.344 -20.359 1 98.5 276 PHE A O 1
ATOM 2112 N N . MET A 1 277 ? -10.398 -9.078 -18.938 1 98.44 277 MET A N 1
ATOM 2113 C CA . MET A 1 277 ? -9.094 -9.68 -19.219 1 98.44 277 MET A CA 1
ATOM 2114 C C . MET A 1 277 ? -9.031 -10.188 -20.656 1 98.44 277 MET A C 1
ATOM 2116 O O . MET A 1 277 ? -8.055 -9.938 -21.359 1 98.44 277 MET A O 1
ATOM 2120 N N . ALA A 1 278 ? -10.086 -10.875 -21.062 1 98.06 278 ALA A N 1
ATOM 2121 C CA . ALA A 1 278 ? -10.133 -11.391 -22.422 1 98.06 278 ALA A CA 1
ATOM 2122 C C . ALA A 1 278 ? -10.023 -10.266 -23.438 1 98.06 278 ALA A C 1
ATOM 2124 O O . ALA A 1 278 ? -9.242 -10.352 -24.391 1 98.06 278 ALA A O 1
ATOM 2125 N N . ASP A 1 279 ? -10.797 -9.188 -23.219 1 97.75 279 ASP A N 1
ATOM 2126 C CA . ASP A 1 279 ? -10.797 -8.047 -24.141 1 97.75 279 ASP A CA 1
ATOM 2127 C C . ASP A 1 279 ? -9.438 -7.344 -24.141 1 97.75 279 ASP A C 1
ATOM 2129 O O . ASP A 1 279 ? -8.945 -6.938 -25.188 1 97.75 279 ASP A O 1
ATOM 2133 N N . GLY A 1 280 ? -8.859 -7.199 -22.953 1 97.81 280 GLY A N 1
ATOM 2134 C CA . GLY A 1 280 ? -7.562 -6.555 -22.844 1 97.81 280 GLY A CA 1
ATOM 2135 C C . GLY A 1 280 ? -6.465 -7.309 -23.578 1 97.81 280 GLY A C 1
ATOM 2136 O O . GLY A 1 280 ? -5.672 -6.711 -24.297 1 97.81 280 GLY A O 1
ATOM 2137 N N . LEU A 1 281 ? -6.449 -8.586 -23.391 1 97.75 281 LEU A N 1
ATOM 2138 C CA . LEU A 1 281 ? -5.453 -9.43 -24.062 1 97.75 281 LEU A CA 1
ATOM 2139 C C . LEU A 1 281 ? -5.652 -9.414 -25.562 1 97.75 281 LEU A C 1
ATOM 2141 O O . LEU A 1 281 ? -4.684 -9.312 -26.328 1 97.75 281 LEU A O 1
ATOM 2145 N N . ALA A 1 282 ? -6.902 -9.516 -26.016 1 96.56 282 ALA A N 1
ATOM 2146 C CA . ALA A 1 282 ? -7.207 -9.508 -27.438 1 96.56 282 ALA A CA 1
ATOM 2147 C C . ALA A 1 282 ? -6.797 -8.188 -28.078 1 96.56 282 ALA A C 1
ATOM 2149 O O . ALA A 1 282 ? -6.191 -8.172 -29.156 1 96.56 282 ALA A O 1
ATOM 2150 N N . SER A 1 283 ? -7.141 -7.098 -27.422 1 96.19 283 SER A N 1
ATOM 2151 C CA . SER A 1 283 ? -6.809 -5.773 -27.938 1 96.19 283 SER A CA 1
ATOM 2152 C C . SER A 1 283 ? -5.301 -5.598 -28.078 1 96.19 283 SER A C 1
ATOM 2154 O O . SER A 1 283 ? -4.824 -5.027 -29.062 1 96.19 283 SER A O 1
ATOM 2156 N N . ALA A 1 284 ? -4.598 -6.066 -27.094 1 95.31 284 ALA A N 1
ATOM 2157 C CA . ALA A 1 284 ? -3.145 -5.922 -27.094 1 95.31 284 ALA A CA 1
ATOM 2158 C C . ALA A 1 284 ? -2.516 -6.73 -28.234 1 95.31 284 ALA A C 1
ATOM 2160 O O . ALA A 1 284 ? -1.533 -6.301 -28.844 1 95.31 284 ALA A O 1
ATOM 2161 N N . GLN A 1 285 ? -3.041 -7.887 -28.453 1 92.19 285 GLN A N 1
ATOM 2162 C CA . GLN A 1 285 ? -2.533 -8.727 -29.531 1 92.19 285 GLN A CA 1
ATOM 2163 C C . GLN A 1 285 ? -2.771 -8.086 -30.906 1 92.19 285 GLN A C 1
ATOM 2165 O O . GLN A 1 285 ? -1.934 -8.195 -31.797 1 92.19 285 GLN A O 1
ATOM 2170 N N . GLN A 1 286 ? -3.926 -7.426 -31.062 1 88.81 286 GLN A N 1
ATOM 2171 C CA . GLN A 1 286 ? -4.254 -6.762 -32.312 1 88.81 286 GLN A CA 1
ATOM 2172 C C . GLN A 1 286 ? -3.355 -5.555 -32.562 1 88.81 286 GLN A C 1
ATOM 2174 O O . GLN A 1 286 ? -3.031 -5.227 -33.719 1 88.81 286 GLN A O 1
ATOM 2179 N N . ALA A 1 287 ? -3.035 -4.863 -31.516 1 85.12 287 ALA A N 1
ATOM 2180 C CA . ALA A 1 287 ? -2.189 -3.676 -31.641 1 85.12 287 ALA A CA 1
ATOM 2181 C C . ALA A 1 287 ? -0.775 -4.055 -32.062 1 85.12 287 ALA A C 1
ATOM 2183 O O . ALA A 1 287 ? -0.075 -3.254 -32.688 1 85.12 287 ALA A O 1
ATOM 2184 N N . ARG A 1 288 ? -0.283 -5.18 -31.734 1 77.94 288 ARG A N 1
ATOM 2185 C CA . ARG A 1 288 ? 1.039 -5.676 -32.094 1 77.94 288 ARG A CA 1
ATOM 2186 C C . ARG A 1 288 ? 1.062 -6.148 -33.562 1 77.94 288 ARG A C 1
ATOM 2188 O O . ARG A 1 288 ? 2.123 -6.199 -34.188 1 77.94 288 ARG A O 1
ATOM 2195 N N . ALA A 1 289 ? -0.132 -6.621 -33.938 1 67.56 289 ALA A N 1
ATOM 2196 C CA . ALA A 1 289 ? -0.193 -7.082 -35.312 1 67.56 289 ALA A CA 1
ATOM 2197 C C . ALA A 1 289 ? -0.193 -5.902 -36.281 1 67.56 289 ALA A C 1
ATOM 2199 O O . ALA A 1 289 ? -0.726 -4.836 -35.969 1 67.56 289 ALA A O 1
ATOM 2200 N N . MET B 1 1 ? -0.336 32.125 -5.418 1 85.44 1 MET B N 1
ATOM 2201 C CA . MET B 1 1 ? 0.393 30.875 -5.582 1 85.44 1 MET B CA 1
ATOM 2202 C C . MET B 1 1 ? 0.382 30.078 -4.293 1 85.44 1 MET B C 1
ATOM 2204 O O . MET B 1 1 ? 0.501 30.625 -3.201 1 85.44 1 MET B O 1
ATOM 2208 N N . ASN B 1 2 ? 0.094 28.781 -4.289 1 95.62 2 ASN B N 1
ATOM 2209 C CA . ASN B 1 2 ? 0.069 27.922 -3.111 1 95.62 2 ASN B CA 1
ATOM 2210 C C . ASN B 1 2 ? 1.427 27.891 -2.416 1 95.62 2 ASN B C 1
ATOM 2212 O O . ASN B 1 2 ? 2.467 27.844 -3.076 1 95.62 2 ASN B O 1
ATOM 2216 N N . PRO B 1 3 ? 1.444 28.047 -1.105 1 98.12 3 PRO B N 1
ATOM 2217 C CA . PRO B 1 3 ? 2.713 27.75 -0.438 1 98.12 3 PRO B CA 1
ATOM 2218 C C . PRO B 1 3 ? 3.211 26.328 -0.731 1 98.12 3 PRO B C 1
ATOM 2220 O O . PRO B 1 3 ? 2.41 25.406 -0.82 1 98.12 3 PRO B O 1
ATOM 2223 N N . LEU B 1 4 ? 4.434 26.219 -0.95 1 98.81 4 LEU B N 1
ATOM 2224 C CA . LEU B 1 4 ? 5.07 24.922 -1.139 1 98.81 4 LEU B CA 1
ATOM 2225 C C . LEU B 1 4 ? 5.805 24.484 0.125 1 98.81 4 LEU B C 1
ATOM 2227 O O . LEU B 1 4 ? 6.625 25.25 0.661 1 98.81 4 LEU B O 1
ATOM 2231 N N . GLY B 1 5 ? 5.473 23.312 0.636 1 98.75 5 GLY B N 1
ATOM 2232 C CA . GLY B 1 5 ? 6.094 22.781 1.841 1 98.75 5 GLY B CA 1
ATOM 2233 C C . GLY B 1 5 ? 6.941 21.562 1.584 1 98.75 5 GLY B C 1
ATOM 2234 O O . GLY B 1 5 ? 6.879 20.969 0.501 1 98.75 5 GLY B O 1
ATOM 2235 N N . ILE B 1 6 ? 7.727 21.219 2.6 1 98.5 6 ILE B N 1
ATOM 2236 C CA . ILE B 1 6 ? 8.531 20 2.551 1 98.5 6 ILE B CA 1
ATOM 2237 C C . ILE B 1 6 ? 8.586 19.359 3.934 1 98.5 6 ILE B C 1
ATOM 2239 O O . ILE B 1 6 ? 8.695 20.047 4.945 1 98.5 6 ILE B O 1
ATOM 2243 N N . HIS B 1 7 ? 8.469 18.094 3.932 1 96.62 7 HIS B N 1
ATOM 2244 C CA . HIS B 1 7 ? 8.555 17.328 5.168 1 96.62 7 HIS B CA 1
ATOM 2245 C C . HIS B 1 7 ? 9.984 17.266 5.691 1 96.62 7 HIS B C 1
ATOM 2247 O O . HIS B 1 7 ? 10.922 17.047 4.922 1 96.62 7 HIS B O 1
ATOM 2253 N N . ALA B 1 8 ? 10.164 17.359 6.957 1 94.44 8 ALA B N 1
ATOM 2254 C CA . ALA B 1 8 ? 11.477 17.438 7.594 1 94.44 8 ALA B CA 1
ATOM 2255 C C . ALA B 1 8 ? 12.273 16.156 7.359 1 94.44 8 ALA B C 1
ATOM 2257 O O . ALA B 1 8 ? 13.508 16.172 7.32 1 94.44 8 ALA B O 1
ATOM 2258 N N . LEU B 1 9 ? 11.609 15.117 7.078 1 90.81 9 LEU B N 1
ATOM 2259 C CA . LEU B 1 9 ? 12.25 13.805 6.988 1 90.81 9 LEU B CA 1
ATOM 2260 C C . LEU B 1 9 ? 13.016 13.664 5.676 1 90.81 9 LEU B C 1
ATOM 2262 O O . LEU B 1 9 ? 13.773 12.703 5.496 1 90.81 9 LEU B O 1
ATOM 2266 N N . VAL B 1 10 ? 12.82 14.562 4.82 1 93.06 10 VAL B N 1
ATOM 2267 C CA . VAL B 1 10 ? 13.656 14.617 3.623 1 93.06 10 VAL B CA 1
ATOM 2268 C C . VAL B 1 10 ? 15.094 14.969 4.012 1 93.06 10 VAL B C 1
ATOM 2270 O O . VAL B 1 10 ? 16.047 14.578 3.328 1 93.06 10 VAL B O 1
ATOM 2273 N N . TRP B 1 11 ? 15.203 15.648 5.172 1 93.31 11 TRP B N 1
ATOM 2274 C CA . TRP B 1 11 ? 16.5 16.203 5.555 1 93.31 11 TRP B CA 1
ATOM 2275 C C . TRP B 1 11 ? 17.109 15.406 6.703 1 93.31 11 TRP B C 1
ATOM 2277 O O . TRP B 1 11 ? 18.328 15.18 6.734 1 93.31 11 TRP B O 1
ATOM 2287 N N . ALA B 1 12 ? 16.266 15.117 7.664 1 89.25 12 ALA B N 1
ATOM 2288 C CA . ALA B 1 12 ? 16.766 14.477 8.875 1 89.25 12 ALA B CA 1
ATOM 2289 C C . ALA B 1 12 ? 15.68 13.602 9.516 1 89.25 12 ALA B C 1
ATOM 2291 O O . ALA B 1 12 ? 14.484 13.883 9.383 1 89.25 12 ALA B O 1
ATOM 2292 N N . GLY B 1 13 ? 16.094 12.633 10.375 1 85.44 13 GLY B N 1
ATOM 2293 C CA . GLY B 1 13 ? 15.188 11.672 10.969 1 85.44 13 GLY B CA 1
ATOM 2294 C C . GLY B 1 13 ? 14.766 12.039 12.375 1 85.44 13 GLY B C 1
ATOM 2295 O O . GLY B 1 13 ? 14.039 11.289 13.031 1 85.44 13 GLY B O 1
ATOM 2296 N N . ASP B 1 14 ? 15.289 13.156 12.859 1 85.69 14 ASP B N 1
ATOM 2297 C CA . ASP B 1 14 ? 14.961 13.594 14.211 1 85.69 14 ASP B CA 1
ATOM 2298 C C . ASP B 1 14 ? 14.883 15.117 14.289 1 85.69 14 ASP B C 1
ATOM 2300 O O . ASP B 1 14 ? 15.062 15.805 13.281 1 85.69 14 ASP B O 1
ATOM 2304 N N . LEU B 1 15 ? 14.57 15.617 15.5 1 90.5 15 LEU B N 1
ATOM 2305 C CA . LEU B 1 15 ? 14.445 17.047 15.703 1 90.5 15 LEU B CA 1
ATOM 2306 C C . LEU B 1 15 ? 15.352 17.516 16.844 1 90.5 15 LEU B C 1
ATOM 2308 O O . LEU B 1 15 ? 14.945 18.359 17.641 1 90.5 15 LEU B O 1
ATOM 2312 N N . SER B 1 16 ? 16.531 16.859 16.938 1 90.94 16 SER B N 1
ATOM 2313 C CA . SER B 1 16 ? 17.547 17.438 17.797 1 90.94 16 SER B CA 1
ATOM 2314 C C . SER B 1 16 ? 17.906 18.859 17.359 1 90.94 16 SER B C 1
ATOM 2316 O O . SER B 1 16 ? 17.578 19.266 16.25 1 90.94 16 SER B O 1
ATOM 2318 N N . PRO B 1 17 ? 18.516 19.625 18.219 1 94.38 17 PRO B N 1
ATOM 2319 C CA . PRO B 1 17 ? 18.875 20.984 17.844 1 94.38 17 PRO B CA 1
ATOM 2320 C C . PRO B 1 17 ? 19.688 21.047 16.547 1 94.38 17 PRO B C 1
ATOM 2322 O O . PRO B 1 17 ? 19.422 21.875 15.672 1 94.38 17 PRO B O 1
ATOM 2325 N N . ALA B 1 18 ? 20.688 20.156 16.422 1 94.94 18 ALA B N 1
ATOM 2326 C CA . ALA B 1 18 ? 21.516 20.141 15.227 1 94.94 18 ALA B CA 1
ATOM 2327 C C . ALA B 1 18 ? 20.688 19.766 14 1 94.94 18 ALA B C 1
ATOM 2329 O O . ALA B 1 18 ? 20.812 20.406 12.945 1 94.94 18 ALA B O 1
ATOM 2330 N N . SER B 1 19 ? 19.859 18.75 14.133 1 93.44 19 SER B N 1
ATOM 2331 C CA . SER B 1 19 ? 19 18.328 13.039 1 93.44 19 SER B CA 1
ATOM 2332 C C . SER B 1 19 ? 17.969 19.406 12.688 1 93.44 19 SER B C 1
ATOM 2334 O O . SER B 1 19 ? 17.688 19.641 11.508 1 93.44 19 SER B O 1
ATOM 2336 N N . THR B 1 20 ? 17.469 20.031 13.703 1 95.62 20 THR B N 1
ATOM 2337 C CA . THR B 1 20 ? 16.484 21.078 13.484 1 95.62 20 THR B CA 1
ATOM 2338 C C . THR B 1 20 ? 17.094 22.234 12.688 1 95.62 20 THR B C 1
ATOM 2340 O O . THR B 1 20 ? 16.484 22.719 11.734 1 95.62 20 THR B O 1
ATOM 2343 N N . ARG B 1 21 ? 18.281 22.656 13.047 1 97.31 21 ARG B N 1
ATOM 2344 C CA . ARG B 1 21 ? 18.984 23.688 12.297 1 97.31 21 ARG B CA 1
ATOM 2345 C C . ARG B 1 21 ? 19.188 23.281 10.844 1 97.31 21 ARG B C 1
ATOM 2347 O O . ARG B 1 21 ? 18.938 24.062 9.93 1 97.31 21 ARG B O 1
ATOM 2354 N N . HIS B 1 22 ? 19.609 22.062 10.719 1 96.75 22 HIS B N 1
ATOM 2355 C CA . HIS B 1 22 ? 19.859 21.531 9.383 1 96.75 22 HIS B CA 1
ATOM 2356 C C . HIS B 1 22 ? 18.578 21.531 8.547 1 96.75 22 HIS B C 1
ATOM 2358 O O . HIS B 1 22 ? 18.578 21.984 7.402 1 96.75 22 HIS B O 1
ATOM 2364 N N . VAL B 1 23 ? 17.5 21.047 9.102 1 96.62 23 VAL B N 1
ATOM 2365 C CA . VAL B 1 23 ? 16.219 20.938 8.43 1 96.62 23 VAL B CA 1
ATOM 2366 C C . VAL B 1 23 ? 15.742 22.328 7.992 1 96.62 23 VAL B C 1
ATOM 2368 O O . VAL B 1 23 ? 15.367 22.516 6.836 1 96.62 23 VAL B O 1
ATOM 2371 N N . ILE B 1 24 ? 15.773 23.25 8.891 1 98.19 24 ILE B N 1
ATOM 2372 C CA . ILE B 1 24 ? 15.227 24.578 8.625 1 98.19 24 ILE B CA 1
ATOM 2373 C C . ILE B 1 24 ? 16.094 25.297 7.598 1 98.19 24 ILE B C 1
ATOM 2375 O O . ILE B 1 24 ? 15.586 25.875 6.637 1 98.19 24 ILE B O 1
ATOM 2379 N N . GLU B 1 25 ? 17.406 25.188 7.723 1 98.31 25 GLU B N 1
ATOM 2380 C CA . GLU B 1 25 ? 18.328 25.844 6.797 1 98.31 25 GLU B CA 1
ATOM 2381 C C . GLU B 1 25 ? 18.188 25.266 5.391 1 98.31 25 GLU B C 1
ATOM 2383 O O . GLU B 1 25 ? 18.125 26.016 4.41 1 98.31 25 GLU B O 1
ATOM 2388 N N . ARG B 1 26 ? 18.125 23.969 5.305 1 97.94 26 ARG B N 1
ATOM 2389 C CA . ARG B 1 26 ? 18.031 23.312 4.004 1 97.94 26 ARG B CA 1
ATOM 2390 C C . ARG B 1 26 ? 16.688 23.609 3.338 1 97.94 26 ARG B C 1
ATOM 2392 O O . ARG B 1 26 ? 16.625 23.781 2.117 1 97.94 26 ARG B O 1
ATOM 2399 N N . THR B 1 27 ? 15.648 23.625 4.148 1 98.56 27 THR B N 1
ATOM 2400 C CA . THR B 1 27 ? 14.32 23.953 3.629 1 98.56 27 THR B CA 1
ATOM 2401 C C . THR B 1 27 ? 14.328 25.344 2.979 1 98.56 27 THR B C 1
ATOM 2403 O O . THR B 1 27 ? 13.828 25.5 1.863 1 98.56 27 THR B O 1
ATOM 2406 N N . ARG B 1 28 ? 14.914 26.312 3.67 1 98.44 28 ARG B N 1
ATOM 2407 C CA . ARG B 1 28 ? 15 27.672 3.129 1 98.44 28 ARG B CA 1
ATOM 2408 C C . ARG B 1 28 ? 15.883 27.703 1.884 1 98.44 28 ARG B C 1
ATOM 2410 O O . ARG B 1 28 ? 15.523 28.312 0.878 1 98.44 28 ARG B O 1
ATOM 2417 N N . GLN B 1 29 ? 17.016 27.016 1.968 1 98.38 29 GLN B N 1
ATOM 2418 C CA . GLN B 1 29 ? 17.953 26.969 0.849 1 98.38 29 GLN B CA 1
ATOM 2419 C C . GLN B 1 29 ? 17.281 26.391 -0.397 1 98.38 29 GLN B C 1
ATOM 2421 O O . GLN B 1 29 ? 17.562 26.828 -1.516 1 98.38 29 GLN B O 1
ATOM 2426 N N . ALA B 1 30 ? 16.438 25.422 -0.187 1 98.5 30 ALA B N 1
ATOM 2427 C CA . ALA B 1 30 ? 15.789 24.75 -1.305 1 98.5 30 ALA B CA 1
ATOM 2428 C C . ALA B 1 30 ? 14.617 25.578 -1.836 1 98.5 30 ALA B C 1
ATOM 2430 O O . ALA B 1 30 ? 14.023 25.234 -2.861 1 98.5 30 ALA B O 1
ATOM 2431 N N . GLY B 1 31 ? 14.203 26.625 -1.122 1 98.56 31 GLY B N 1
ATOM 2432 C CA . GLY B 1 31 ? 13.25 27.578 -1.641 1 98.56 31 GLY B CA 1
ATOM 2433 C C . GLY B 1 31 ? 11.82 27.281 -1.244 1 98.56 31 GLY B C 1
ATOM 2434 O O . GLY B 1 31 ? 10.875 27.719 -1.901 1 98.56 31 GLY B O 1
ATOM 2435 N N . TYR B 1 32 ? 11.617 26.484 -0.192 1 98.75 32 TYR B N 1
ATOM 2436 C CA . TYR B 1 32 ? 10.266 26.172 0.266 1 98.75 32 TYR B CA 1
ATOM 2437 C C . TYR B 1 32 ? 9.734 27.281 1.175 1 98.75 32 TYR B C 1
ATOM 2439 O O . TYR B 1 32 ? 10.5 28.047 1.74 1 98.75 32 TYR B O 1
ATOM 2447 N N . ASP B 1 33 ? 8.414 27.328 1.26 1 98.62 33 ASP B N 1
ATOM 2448 C CA . ASP B 1 33 ? 7.738 28.344 2.074 1 98.62 33 ASP B CA 1
ATOM 2449 C C . ASP B 1 33 ? 7.465 27.812 3.48 1 98.62 33 ASP B C 1
ATOM 2451 O O . ASP B 1 33 ? 7.277 28.594 4.414 1 98.62 33 ASP B O 1
ATOM 2455 N N . LEU B 1 34 ? 7.422 26.516 3.625 1 98.62 34 LEU B N 1
ATOM 2456 C CA . LEU B 1 34 ? 6.977 25.891 4.863 1 98.62 34 LEU B CA 1
ATOM 2457 C C . LEU B 1 34 ? 7.719 24.578 5.105 1 98.62 34 LEU B C 1
ATOM 2459 O O . LEU B 1 34 ? 7.961 23.812 4.168 1 98.62 34 LEU B O 1
ATOM 2463 N N . VAL B 1 35 ? 8.094 24.328 6.371 1 98.56 35 VAL B N 1
ATOM 2464 C CA . VAL B 1 35 ? 8.625 23.031 6.781 1 98.56 35 VAL B CA 1
ATOM 2465 C C . VAL B 1 35 ? 7.59 22.312 7.641 1 98.56 35 VAL B C 1
ATOM 2467 O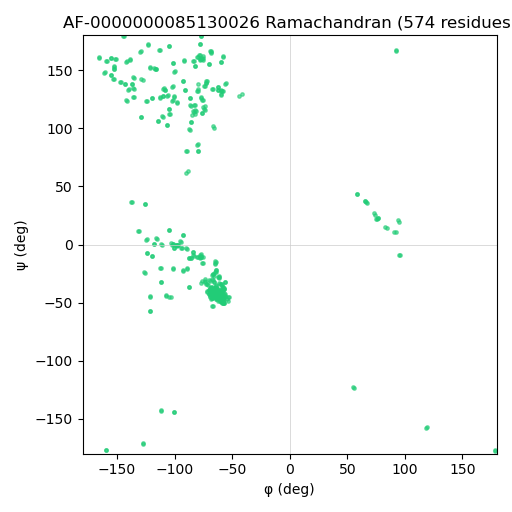 O . VAL B 1 35 ? 6.934 22.922 8.484 1 98.56 35 VAL B O 1
ATOM 2470 N N . GLU B 1 36 ? 7.383 21.078 7.324 1 97.81 36 GLU B N 1
ATOM 2471 C CA . GLU B 1 36 ? 6.527 20.25 8.164 1 97.81 36 GLU B CA 1
ATOM 2472 C C . GLU B 1 36 ? 7.359 19.391 9.125 1 97.81 36 GLU B C 1
ATOM 2474 O O . GLU B 1 36 ? 8.188 18.594 8.688 1 97.81 36 GLU B O 1
ATOM 2479 N N . LEU B 1 37 ? 7.133 19.531 10.398 1 96 37 LEU B N 1
ATOM 2480 C CA . LEU B 1 37 ? 7.855 18.781 11.422 1 96 37 LEU B CA 1
ATOM 2481 C C . LEU B 1 37 ? 7.023 17.609 11.922 1 96 37 LEU B C 1
ATOM 2483 O O . LEU B 1 37 ? 5.859 17.766 12.289 1 96 37 LEU B O 1
ATOM 2487 N N . SER B 1 38 ? 7.582 16.484 11.891 1 91.81 38 SER B N 1
ATOM 2488 C CA . SER B 1 38 ? 6.934 15.289 12.438 1 91.81 38 SER B CA 1
ATOM 2489 C C . SER B 1 38 ? 7.191 15.156 13.93 1 91.81 38 SER B C 1
ATOM 2491 O O . SER B 1 38 ? 8.344 15.086 14.367 1 91.81 38 SER B O 1
ATOM 2493 N N . LEU B 1 39 ? 6.145 15.172 14.695 1 90.94 39 LEU B N 1
ATOM 2494 C CA . LEU B 1 39 ? 6.277 15.102 16.141 1 90.94 39 LEU B CA 1
ATOM 2495 C C . LEU B 1 39 ? 6.289 13.648 16.625 1 90.94 39 LEU B C 1
ATOM 2497 O O . LEU B 1 39 ? 5.328 13.188 17.234 1 90.94 39 LEU B O 1
ATOM 2501 N N . HIS B 1 40 ? 7.371 12.945 16.141 1 77.06 40 HIS B N 1
ATOM 2502 C CA . HIS B 1 40 ? 7.516 11.562 16.547 1 77.06 40 HIS B CA 1
ATOM 2503 C C . HIS B 1 40 ? 8.547 11.422 17.672 1 77.06 40 HIS B C 1
ATOM 2505 O O . HIS B 1 40 ? 9.43 12.273 17.812 1 77.06 40 HIS B O 1
ATOM 2511 N N . GLY B 1 41 ? 8.461 10.5 18.609 1 63.41 41 GLY B N 1
ATOM 2512 C CA . GLY B 1 41 ? 9.492 10.117 19.562 1 63.41 41 GLY B CA 1
ATOM 2513 C C . GLY B 1 41 ? 9.414 10.883 20.875 1 63.41 41 GLY B C 1
ATOM 2514 O O . GLY B 1 41 ? 8.617 11.812 21 1 63.41 41 GLY B O 1
ATOM 2515 N N . PRO B 1 42 ? 10.125 10.391 21.797 1 53.94 42 PRO B N 1
ATOM 2516 C CA . PRO B 1 42 ? 10.07 10.914 23.156 1 53.94 42 PRO B CA 1
ATOM 2517 C C . PRO B 1 42 ? 10.75 12.273 23.297 1 53.94 42 PRO B C 1
ATOM 2519 O O . PRO B 1 42 ? 10.445 13.031 24.234 1 53.94 42 PRO B O 1
ATOM 2522 N N . ARG B 1 43 ? 11.891 12.406 22.422 1 61.44 43 ARG B N 1
ATOM 2523 C CA . ARG B 1 43 ? 12.742 13.539 22.766 1 61.44 43 ARG B CA 1
ATOM 2524 C C . ARG B 1 43 ? 12.148 14.844 22.234 1 61.44 43 ARG B C 1
ATOM 2526 O O . ARG B 1 43 ? 11.641 14.898 21.109 1 61.44 43 ARG B O 1
ATOM 2533 N N . LEU B 1 44 ? 12.172 15.781 23.172 1 63.28 44 LEU B N 1
ATOM 2534 C CA . LEU B 1 44 ? 11.492 17.062 23.047 1 63.28 44 LEU B CA 1
ATOM 2535 C C . LEU B 1 44 ? 12.344 18.047 22.234 1 63.28 44 LEU B C 1
ATOM 2537 O O . LEU B 1 44 ? 13.547 18.156 22.453 1 63.28 44 LEU B O 1
ATOM 2541 N N . MET B 1 45 ? 11.828 18.344 21.078 1 86.81 45 MET B N 1
ATOM 2542 C CA . MET B 1 45 ? 12.258 19.484 20.266 1 86.81 45 MET B CA 1
ATOM 2543 C C . MET B 1 45 ? 12.5 20.719 21.141 1 86.81 45 MET B C 1
ATOM 2545 O O . MET B 1 45 ? 11.773 20.953 22.094 1 86.81 45 MET B O 1
ATOM 2549 N N . ASP B 1 46 ? 13.688 21.359 20.984 1 93.88 46 ASP B N 1
ATOM 2550 C CA . ASP B 1 46 ? 13.891 22.672 21.578 1 93.88 46 ASP B CA 1
ATOM 2551 C C . ASP B 1 46 ? 12.984 23.719 20.938 1 93.88 46 ASP B C 1
ATOM 2553 O O . ASP B 1 46 ? 13.32 24.266 19.875 1 93.88 46 ASP B O 1
ATOM 2557 N N . LEU B 1 47 ? 11.914 24.031 21.594 1 95.5 47 LEU B N 1
ATOM 2558 C CA . LEU B 1 47 ? 10.859 24.859 21 1 95.5 47 LEU B CA 1
ATOM 2559 C C . LEU B 1 47 ? 11.359 26.266 20.734 1 95.5 47 LEU B C 1
ATOM 2561 O O . LEU B 1 47 ? 11.062 26.859 19.688 1 95.5 47 LEU B O 1
ATOM 2565 N N . ALA B 1 48 ? 12.047 26.812 21.672 1 96.56 48 ALA B N 1
ATOM 2566 C CA . ALA B 1 48 ? 12.547 28.172 21.516 1 96.56 48 ALA B CA 1
ATOM 2567 C C . ALA B 1 48 ? 13.508 28.281 20.344 1 96.56 48 ALA B C 1
ATOM 2569 O O . ALA B 1 48 ? 13.375 29.172 19.5 1 96.56 48 ALA B O 1
ATOM 2570 N N . LEU B 1 49 ? 14.406 27.328 20.312 1 97.19 49 LEU B N 1
ATOM 2571 C CA . LEU B 1 49 ? 15.344 27.312 19.203 1 97.19 49 LEU B CA 1
ATOM 2572 C C . LEU B 1 49 ? 14.617 27.172 17.875 1 97.19 49 LEU B C 1
ATOM 2574 O O . LEU B 1 49 ? 14.93 27.891 16.906 1 97.19 49 LEU B O 1
ATOM 2578 N N . THR B 1 50 ? 13.727 26.266 17.828 1 97.44 50 THR B N 1
ATOM 2579 C CA . THR B 1 50 ? 12.992 26 16.594 1 97.44 50 THR B CA 1
ATOM 2580 C C . THR B 1 50 ? 12.219 27.25 16.156 1 97.44 50 THR B C 1
ATOM 2582 O O . THR B 1 50 ? 12.266 27.625 14.984 1 97.44 50 THR B O 1
ATOM 2585 N N . ARG B 1 51 ? 11.547 27.859 17.062 1 97.31 51 ARG B N 1
ATOM 2586 C CA . ARG B 1 51 ? 10.789 29.062 16.766 1 97.31 51 ARG B CA 1
ATOM 2587 C C . ARG B 1 51 ? 11.703 30.172 16.234 1 97.31 51 ARG B C 1
ATOM 2589 O O . ARG B 1 51 ? 11.375 30.828 15.25 1 97.31 51 ARG B O 1
ATOM 2596 N N . ASP B 1 52 ? 12.812 30.359 16.875 1 98.06 52 ASP B N 1
ATOM 2597 C CA . ASP B 1 52 ? 13.758 31.391 16.469 1 98.06 52 ASP B CA 1
ATOM 2598 C C . ASP B 1 52 ? 14.289 31.141 15.062 1 98.06 52 ASP B C 1
ATOM 2600 O O . ASP B 1 52 ? 14.398 32.062 14.258 1 98.06 52 ASP B O 1
ATOM 2604 N N . LEU B 1 53 ? 14.641 29.891 14.836 1 98.12 53 LEU B N 1
ATOM 2605 C CA . LEU B 1 53 ? 15.164 29.516 13.523 1 98.12 53 LEU B CA 1
ATOM 2606 C C . LEU B 1 53 ? 14.117 29.75 12.445 1 98.12 53 LEU B C 1
ATOM 2608 O O . LEU B 1 53 ? 14.43 30.234 11.359 1 98.12 53 LEU B O 1
ATOM 2612 N N . LEU B 1 54 ? 12.875 29.375 12.719 1 98.5 54 LEU B N 1
ATOM 2613 C CA . LEU B 1 54 ? 11.797 29.578 11.766 1 98.5 54 LEU B CA 1
ATOM 2614 C C . LEU B 1 54 ? 11.625 31.062 11.445 1 98.5 54 LEU B C 1
ATOM 2616 O O . LEU B 1 54 ? 11.477 31.438 10.273 1 98.5 54 LEU B O 1
ATOM 2620 N N . GLN B 1 55 ? 11.664 31.891 12.461 1 97.94 55 GLN B N 1
ATOM 2621 C CA . GLN B 1 55 ? 11.531 33.344 12.281 1 97.94 55 GLN B CA 1
ATOM 2622 C C . GLN B 1 55 ? 12.711 33.906 11.508 1 97.94 55 GLN B C 1
ATOM 2624 O O . GLN B 1 55 ? 12.531 34.688 10.578 1 97.94 55 GLN B O 1
ATOM 2629 N N . GLU B 1 56 ? 13.859 33.469 11.906 1 98.12 56 GLU B N 1
ATOM 2630 C CA . GLU B 1 56 ? 15.086 33.938 11.258 1 98.12 56 GLU B CA 1
ATOM 2631 C C . GLU B 1 56 ? 15.07 33.656 9.766 1 98.12 56 GLU B C 1
ATOM 2633 O O . GLU B 1 56 ? 15.523 34.469 8.953 1 98.12 56 GLU B O 1
ATOM 2638 N N . HIS B 1 57 ? 14.539 32.562 9.391 1 98.31 57 HIS B N 1
ATOM 2639 C CA . HIS B 1 57 ? 14.602 32.125 8 1 98.31 57 HIS B CA 1
ATOM 2640 C C . HIS B 1 57 ? 13.297 32.406 7.266 1 98.31 57 HIS B C 1
ATOM 2642 O O . HIS B 1 57 ? 13.164 32.125 6.078 1 98.31 57 HIS B O 1
ATOM 2648 N N . GLY B 1 58 ? 12.289 32.938 7.98 1 97.94 58 GLY B N 1
ATOM 2649 C CA . GLY B 1 58 ? 11.031 33.344 7.363 1 97.94 58 GLY B CA 1
ATOM 2650 C C . GLY B 1 58 ? 10.234 32.156 6.84 1 97.94 58 GLY B C 1
ATOM 2651 O O . GLY B 1 58 ? 9.672 32.219 5.746 1 97.94 58 GLY B O 1
ATOM 2652 N N . LEU B 1 59 ? 10.266 31.047 7.516 1 98.56 59 LEU B N 1
ATOM 2653 C CA . LEU B 1 59 ? 9.57 29.844 7.086 1 98.56 59 LEU B CA 1
ATOM 2654 C C . LEU B 1 59 ? 8.273 29.656 7.875 1 98.56 59 LEU B C 1
ATOM 2656 O O . LEU B 1 59 ? 8.242 29.891 9.086 1 98.56 59 LEU B O 1
ATOM 2660 N N . GLY B 1 60 ? 7.191 29.297 7.168 1 98.5 60 GLY B N 1
ATOM 2661 C CA . GLY B 1 60 ? 6.051 28.719 7.871 1 98.5 60 GLY B CA 1
ATOM 2662 C C . GLY B 1 60 ? 6.32 27.344 8.438 1 98.5 60 GLY B C 1
ATOM 2663 O O . GLY B 1 60 ? 7.312 26.703 8.078 1 98.5 60 GLY B O 1
ATOM 2664 N N . VAL B 1 61 ? 5.383 26.922 9.336 1 98.5 61 VAL B N 1
ATOM 2665 C CA . VAL B 1 61 ? 5.578 25.609 9.93 1 98.5 61 VAL B CA 1
ATOM 2666 C C . VAL B 1 61 ? 4.238 24.891 10.047 1 98.5 61 VAL B C 1
ATOM 2668 O O . VAL B 1 61 ? 3.217 25.5 10.352 1 98.5 61 VAL B O 1
ATOM 2671 N N . GLY B 1 62 ? 4.164 23.672 9.656 1 98.06 62 GLY B N 1
ATOM 2672 C CA . GLY B 1 62 ? 3.143 22.688 10.008 1 98.06 62 GLY B CA 1
ATOM 2673 C C . GLY B 1 62 ? 3.691 21.5 10.766 1 98.06 62 GLY B C 1
ATOM 2674 O O . GLY B 1 62 ? 4.871 21.172 10.641 1 98.06 62 GLY B O 1
ATOM 2675 N N . CYS B 1 63 ? 2.885 20.906 11.594 1 97.38 63 CYS B N 1
ATOM 2676 C CA . CYS B 1 63 ? 3.299 19.719 12.328 1 97.38 63 CYS B CA 1
ATOM 2677 C C . CYS B 1 63 ? 2.381 18.531 12.023 1 97.38 63 CYS B C 1
ATOM 2679 O O . CYS B 1 63 ? 1.229 18.734 11.625 1 97.38 63 CYS B O 1
ATOM 2681 N N . SER B 1 64 ? 2.918 17.422 12.125 1 96.31 64 SER B N 1
ATOM 2682 C CA . SER B 1 64 ? 2.121 16.219 11.938 1 96.31 64 SER B CA 1
ATOM 2683 C C . SER B 1 64 ? 2.529 15.133 12.922 1 96.31 64 SER B C 1
ATOM 2685 O O . SER B 1 64 ? 3.605 15.195 13.523 1 96.31 64 SER B O 1
ATOM 2687 N N . ARG B 1 65 ? 1.615 14.25 13.125 1 93.56 65 ARG B N 1
ATOM 2688 C CA . ARG B 1 65 ? 1.872 13.109 14 1 93.56 65 ARG B CA 1
ATOM 2689 C C . ARG B 1 65 ? 1.004 11.914 13.609 1 93.56 65 ARG B C 1
ATOM 2691 O O . ARG B 1 65 ? -0.11 12.086 13.109 1 93.56 65 ARG B O 1
ATOM 2698 N N . GLY B 1 66 ? 1.577 10.766 13.711 1 92.44 66 GLY B N 1
ATOM 2699 C CA . GLY B 1 66 ? 0.834 9.516 13.766 1 92.44 66 GLY B CA 1
ATOM 2700 C C . GLY B 1 66 ? 0.876 8.859 15.133 1 92.44 66 GLY B C 1
ATOM 2701 O O . GLY B 1 66 ? 1.933 8.789 15.766 1 92.44 66 GLY B O 1
ATOM 2702 N N . LEU B 1 67 ? -0.248 8.406 15.617 1 95.12 67 LEU B N 1
ATOM 2703 C CA . LEU B 1 67 ? -0.28 7.746 16.922 1 95.12 67 LEU B CA 1
ATOM 2704 C C . LEU B 1 67 ? 0.206 6.305 16.812 1 95.12 67 LEU B C 1
ATOM 2706 O O . LEU B 1 67 ? 0.407 5.793 15.711 1 95.12 67 LEU B O 1
ATOM 2710 N N . THR B 1 68 ? 0.554 5.734 18 1 94.12 68 THR B N 1
ATOM 2711 C CA . THR B 1 68 ? 0.916 4.328 18.109 1 94.12 68 THR B CA 1
ATOM 2712 C C . THR B 1 68 ? -0.224 3.523 18.734 1 94.12 68 THR B C 1
ATOM 2714 O O . THR B 1 68 ? -1.197 4.094 19.234 1 94.12 68 THR B O 1
ATOM 2717 N N . PHE B 1 69 ? -0.088 2.211 18.719 1 95.88 69 PHE B N 1
ATOM 2718 C CA . PHE B 1 69 ? -1.11 1.371 19.328 1 95.88 69 PHE B CA 1
ATOM 2719 C C . PHE B 1 69 ? -1.229 1.663 20.812 1 95.88 69 PHE B C 1
ATOM 2721 O O . PHE B 1 69 ? -2.316 1.568 21.391 1 95.88 69 PHE B O 1
ATOM 2728 N N . GLU B 1 70 ? -0.168 2.117 21.422 1 96.38 70 GLU B N 1
ATOM 2729 C CA . GLU B 1 70 ? -0.155 2.4 22.859 1 96.38 70 GLU B CA 1
ATOM 2730 C C . GLU B 1 70 ? -0.839 3.729 23.172 1 96.38 70 GLU B C 1
ATOM 2732 O O . GLU B 1 70 ? -1.118 4.039 24.328 1 96.38 70 GLU B O 1
ATOM 2737 N N . ALA B 1 71 ? -1.111 4.492 22.141 1 97.5 71 ALA B N 1
ATOM 2738 C CA . ALA B 1 71 ? -1.77 5.789 22.266 1 97.5 71 ALA B CA 1
ATOM 2739 C C . ALA B 1 71 ? -2.834 5.98 21.188 1 97.5 71 ALA B C 1
ATOM 2741 O O . ALA B 1 71 ? -3.01 7.086 20.672 1 97.5 71 ALA B O 1
ATOM 2742 N N . ASP B 1 72 ? -3.506 4.945 20.859 1 98.44 72 ASP B N 1
ATOM 2743 C CA . ASP B 1 72 ? -4.508 4.887 19.797 1 98.44 72 ASP B CA 1
ATOM 2744 C C . ASP B 1 72 ? -5.855 5.41 20.297 1 98.44 72 ASP B C 1
ATOM 2746 O O . ASP B 1 72 ? -6.531 4.754 21.094 1 98.44 72 ASP B O 1
ATOM 2750 N N . VAL B 1 73 ? -6.316 6.508 19.719 1 98.81 73 VAL B N 1
ATOM 2751 C CA . VAL B 1 73 ? -7.551 7.117 20.219 1 98.81 73 VAL B CA 1
ATOM 2752 C C . VAL B 1 73 ? -8.75 6.312 19.734 1 98.81 73 VAL B C 1
ATOM 2754 O O . VAL B 1 73 ? -9.875 6.535 20.188 1 98.81 73 VAL B O 1
ATOM 2757 N N . SER B 1 74 ? -8.57 5.375 18.812 1 98.75 74 SER B N 1
ATOM 2758 C CA . SER B 1 74 ? -9.648 4.488 18.375 1 98.75 74 SER B CA 1
ATOM 2759 C C . SER B 1 74 ? -9.648 3.189 19.188 1 98.75 74 SER B C 1
ATOM 2761 O O . SER B 1 74 ? -10.359 2.242 18.844 1 98.75 74 SER B O 1
ATOM 2763 N N . SER B 1 75 ? -8.836 3.094 20.25 1 98.62 75 SER B N 1
ATOM 2764 C CA . SER B 1 75 ? -8.797 1.916 21.109 1 98.62 75 SER B CA 1
ATOM 2765 C C . SER B 1 75 ? -10.078 1.798 21.938 1 98.62 75 SER B C 1
ATOM 2767 O O . SER B 1 75 ? -10.742 2.799 22.219 1 98.62 75 SER B O 1
ATOM 2769 N N . GLU B 1 76 ? -10.398 0.625 22.344 1 98.19 76 GLU B N 1
ATOM 2770 C CA . GLU B 1 76 ? -11.5 0.424 23.281 1 98.19 76 GLU B CA 1
ATOM 2771 C C . GLU B 1 76 ? -11.023 0.545 24.719 1 98.19 76 GLU B C 1
ATOM 2773 O O . GLU B 1 76 ? -11.844 0.606 25.641 1 98.19 76 GLU B O 1
ATOM 2778 N N . ASP B 1 77 ? -9.719 0.56 24.891 1 98.31 77 ASP B N 1
ATOM 2779 C CA . ASP B 1 77 ? -9.133 0.781 26.219 1 98.31 77 ASP B CA 1
ATOM 2780 C C . ASP B 1 77 ? -9.047 2.271 26.531 1 98.31 77 ASP B C 1
ATOM 2782 O O . ASP B 1 77 ? -8.258 2.996 25.922 1 98.31 77 ASP B O 1
ATOM 2786 N N . PRO B 1 78 ? -9.766 2.709 27.5 1 98.25 78 PRO B N 1
ATOM 2787 C CA . PRO B 1 78 ? -9.805 4.145 27.781 1 98.25 78 PRO B CA 1
ATOM 2788 C C . PRO B 1 78 ? -8.438 4.707 28.172 1 98.25 78 PRO B C 1
ATOM 2790 O O . PRO B 1 78 ? -8.156 5.883 27.906 1 98.25 78 PRO B O 1
ATOM 2793 N N . SER B 1 79 ? -7.637 3.871 28.734 1 98.75 79 SER B N 1
ATOM 2794 C CA . SER B 1 79 ? -6.312 4.355 29.109 1 98.75 79 SER B CA 1
ATOM 2795 C C . SER B 1 79 ? -5.465 4.641 27.875 1 98.75 79 SER B C 1
ATOM 2797 O O . SER B 1 79 ? -4.672 5.582 27.859 1 98.75 79 SER B O 1
ATOM 2799 N N . VAL B 1 80 ? -5.594 3.801 26.891 1 98.69 80 VAL B N 1
ATOM 2800 C CA . VAL B 1 80 ? -4.902 4 25.609 1 98.69 80 VAL B CA 1
ATOM 2801 C C . VAL B 1 80 ? -5.438 5.254 24.922 1 98.69 80 VAL B C 1
ATOM 2803 O O . VAL B 1 80 ? -4.664 6.07 24.422 1 98.69 80 VAL B O 1
ATOM 2806 N N . VAL B 1 81 ? -6.727 5.453 24.969 1 98.75 81 VAL B N 1
ATOM 2807 C CA . VAL B 1 81 ? -7.359 6.633 24.391 1 98.75 81 VAL B CA 1
ATOM 2808 C C . VAL B 1 81 ? -6.832 7.891 25.078 1 98.75 81 VAL B C 1
ATOM 2810 O O . VAL B 1 81 ? -6.48 8.867 24.422 1 98.75 81 VAL B O 1
ATOM 2813 N N . ALA B 1 82 ? -6.719 7.828 26.375 1 98.69 82 ALA B N 1
ATOM 2814 C CA . ALA B 1 82 ? -6.262 8.977 27.156 1 98.69 82 ALA B CA 1
ATOM 2815 C C . ALA B 1 82 ? -4.828 9.359 26.781 1 98.69 82 ALA B C 1
ATOM 2817 O O . ALA B 1 82 ? -4.5 10.539 26.688 1 98.69 82 ALA B O 1
ATOM 2818 N N . ARG B 1 83 ? -4.012 8.344 26.609 1 98.12 83 ARG B N 1
ATOM 2819 C CA . ARG B 1 83 ? -2.639 8.609 26.188 1 98.12 83 ARG B CA 1
ATOM 2820 C C . ARG B 1 83 ? -2.598 9.266 24.812 1 98.12 83 ARG B C 1
ATOM 2822 O O . ARG B 1 83 ? -1.808 10.188 24.578 1 98.12 83 ARG B O 1
ATOM 2829 N N . GLY B 1 84 ? -3.447 8.781 23.922 1 98.06 84 GLY B N 1
ATOM 2830 C CA . GLY B 1 84 ? -3.533 9.391 22.594 1 98.06 84 GLY B CA 1
ATOM 2831 C C . GLY B 1 84 ? -3.99 10.836 22.641 1 98.06 84 GLY B C 1
ATOM 2832 O O . GLY B 1 84 ? -3.42 11.695 21.953 1 98.06 84 GLY B O 1
ATOM 2833 N N . LEU B 1 85 ? -4.973 11.094 23.484 1 98.44 85 LEU B N 1
ATOM 2834 C CA . LEU B 1 85 ? -5.477 12.453 23.625 1 98.44 85 LEU B CA 1
ATOM 2835 C C . LEU B 1 85 ? -4.387 13.391 24.141 1 98.44 85 LEU B C 1
ATOM 2837 O O . LEU B 1 85 ? -4.258 14.523 23.672 1 98.44 85 LEU B O 1
ATOM 2841 N N . ALA B 1 86 ? -3.625 12.891 25.047 1 97.56 86 ALA B N 1
ATOM 2842 C CA . ALA B 1 86 ? -2.537 13.688 25.609 1 97.56 86 ALA B CA 1
ATOM 2843 C C . ALA B 1 86 ? -1.508 14.039 24.531 1 97.56 86 ALA B C 1
ATOM 2845 O O . ALA B 1 86 ? -1.034 15.172 24.469 1 97.56 86 ALA B O 1
ATOM 2846 N N . LEU B 1 87 ? -1.168 13.086 23.719 1 96.69 87 LEU B N 1
ATOM 2847 C CA . LEU B 1 87 ? -0.194 13.312 22.656 1 96.69 87 LEU B CA 1
ATOM 2848 C C . LEU B 1 87 ? -0.731 14.305 21.625 1 96.69 87 LEU B C 1
ATOM 2850 O O . LEU B 1 87 ? 0.016 15.141 21.109 1 96.69 87 LEU B O 1
ATOM 2854 N N . LEU B 1 88 ? -2.01 14.18 21.312 1 97.75 88 LEU B N 1
ATOM 2855 C CA . LEU B 1 88 ? -2.619 15.102 20.359 1 97.75 88 LEU B CA 1
ATOM 2856 C C . LEU B 1 88 ? -2.662 16.516 20.922 1 97.75 88 LEU B C 1
ATOM 2858 O O . LEU B 1 88 ? -2.375 17.484 20.203 1 97.75 88 LEU B O 1
ATOM 2862 N N . GLN B 1 89 ? -3.002 16.641 22.172 1 97.56 89 GLN B N 1
ATOM 2863 C CA . GLN B 1 89 ? -3.002 17.953 22.812 1 97.56 89 GLN B CA 1
ATOM 2864 C C . GLN B 1 89 ? -1.604 18.562 22.812 1 97.56 89 GLN B C 1
ATOM 2866 O O . GLN B 1 89 ? -1.446 19.75 22.531 1 97.56 89 GLN B O 1
ATOM 2871 N N . GLU B 1 90 ? -0.659 17.75 23.141 1 96.5 90 GLU B N 1
ATOM 2872 C CA . GLU B 1 90 ? 0.729 18.203 23.094 1 96.5 90 GLU B CA 1
ATOM 2873 C C . GLU B 1 90 ? 1.107 18.688 21.703 1 96.5 90 GLU B C 1
ATOM 2875 O O . GLU B 1 90 ? 1.775 19.703 21.547 1 96.5 90 GLU B O 1
ATOM 2880 N N . GLY B 1 91 ? 0.712 17.906 20.688 1 96.88 91 GLY B N 1
ATOM 2881 C CA . GLY B 1 91 ? 0.996 18.297 19.312 1 96.88 91 GLY B CA 1
ATOM 2882 C C . GLY B 1 91 ? 0.403 19.641 18.938 1 96.88 91 GLY B C 1
ATOM 2883 O O . GLY B 1 91 ? 1.069 20.469 18.297 1 96.88 91 GLY B O 1
ATOM 2884 N N . VAL B 1 92 ? -0.822 19.875 19.328 1 97.81 92 VAL B N 1
ATOM 2885 C CA . VAL B 1 92 ? -1.479 21.156 19.062 1 97.81 92 VAL B CA 1
ATOM 2886 C C . VAL B 1 92 ? -0.718 22.281 19.766 1 97.81 92 VAL B C 1
ATOM 2888 O O . VAL B 1 92 ? -0.448 23.312 19.172 1 97.81 92 VAL B O 1
ATOM 2891 N N . ASP B 1 93 ? -0.379 22.047 20.984 1 97 93 ASP B N 1
ATOM 2892 C CA . ASP B 1 93 ? 0.337 23.047 21.766 1 97 93 ASP B CA 1
ATOM 2893 C C . ASP B 1 93 ? 1.673 23.406 21.109 1 97 93 ASP B C 1
ATOM 2895 O O . ASP B 1 93 ? 2.012 24.578 20.984 1 97 93 ASP B O 1
ATOM 2899 N N . ILE B 1 94 ? 2.426 22.391 20.734 1 96.62 94 ILE B N 1
ATOM 2900 C CA . ILE B 1 94 ? 3.717 22.594 20.094 1 96.62 94 ILE B CA 1
ATOM 2901 C C . ILE B 1 94 ? 3.527 23.391 18.797 1 96.62 94 ILE B C 1
ATOM 2903 O O . ILE B 1 94 ? 4.246 24.359 18.562 1 96.62 94 ILE B O 1
ATOM 2907 N N . THR B 1 95 ? 2.561 23.016 18.016 1 97.62 95 THR B N 1
ATOM 2908 C CA . THR B 1 95 ? 2.291 23.672 16.75 1 97.62 95 THR B CA 1
ATOM 2909 C C . THR B 1 95 ? 2.008 25.156 16.969 1 97.62 95 THR B C 1
ATOM 2911 O O . THR B 1 95 ? 2.6 26.016 16.312 1 97.62 95 THR B O 1
ATOM 2914 N N . ALA B 1 96 ? 1.152 25.453 17.953 1 97.88 96 ALA B N 1
ATOM 2915 C CA . ALA B 1 96 ? 0.781 26.828 18.25 1 97.88 96 ALA B CA 1
ATOM 2916 C C . ALA B 1 96 ? 1.985 27.625 18.75 1 97.88 96 ALA B C 1
ATOM 2918 O O . ALA B 1 96 ? 2.203 28.766 18.328 1 97.88 96 ALA B O 1
ATOM 2919 N N . ARG B 1 97 ? 2.764 27.031 19.578 1 96.69 97 ARG B N 1
ATOM 2920 C CA . ARG B 1 97 ? 3.916 27.719 20.156 1 96.69 97 ARG B CA 1
ATOM 2921 C C . ARG B 1 97 ? 4.977 28.016 19.109 1 96.69 97 ARG B C 1
ATOM 2923 O O . ARG B 1 97 ? 5.758 28.953 19.25 1 96.69 97 ARG B O 1
ATOM 2930 N N . LEU B 1 98 ? 5.031 27.266 18.078 1 97.31 98 LEU B N 1
ATOM 2931 C CA . LEU B 1 98 ? 5.977 27.484 16.984 1 97.31 98 LEU B CA 1
ATOM 2932 C C . LEU B 1 98 ? 5.445 28.516 16 1 97.31 98 LEU B C 1
ATOM 2934 O O . LEU B 1 98 ? 6.156 28.938 15.078 1 97.31 98 LEU B O 1
ATOM 2938 N N . GLY B 1 99 ? 4.184 28.891 16.188 1 97.25 99 GLY B N 1
ATOM 2939 C CA . GLY B 1 99 ? 3.551 29.844 15.281 1 97.25 99 GLY B CA 1
ATOM 2940 C C . GLY B 1 99 ? 2.852 29.188 14.109 1 97.25 99 GLY B C 1
ATOM 2941 O O . GLY B 1 99 ? 2.486 29.859 13.141 1 97.25 99 GLY B O 1
ATOM 2942 N N . GLY B 1 100 ? 2.723 27.891 14.18 1 97.75 100 GLY B N 1
ATOM 2943 C CA . GLY B 1 100 ? 2.035 27.172 13.125 1 97.75 100 GLY B CA 1
ATOM 2944 C C . GLY B 1 100 ? 0.523 27.234 13.242 1 97.75 100 GLY B C 1
ATOM 2945 O O . GLY B 1 100 ? -0.008 27.5 14.32 1 97.75 100 GLY B O 1
ATOM 2946 N N . ARG B 1 101 ? -0.144 26.953 12.148 1 98 101 ARG B N 1
ATOM 2947 C CA . ARG B 1 101 ? -1.603 27 12.117 1 98 101 ARG B CA 1
ATOM 2948 C C . ARG B 1 101 ? -2.191 25.672 11.664 1 98 101 ARG B C 1
ATOM 2950 O O . ARG B 1 101 ? -3.402 25.547 11.477 1 98 101 ARG B O 1
ATOM 2957 N N . TYR B 1 102 ? -1.309 24.641 11.453 1 98.56 102 TYR B N 1
ATOM 2958 C CA . TYR B 1 102 ? -1.753 23.359 10.938 1 98.56 102 TYR B CA 1
ATOM 2959 C C . TYR B 1 102 ? -1.111 22.203 11.711 1 98.56 102 TYR B C 1
ATOM 2961 O O . TYR B 1 102 ? 0.109 22.172 11.883 1 98.56 102 TYR B O 1
ATOM 2969 N N . PHE B 1 103 ? -1.908 21.312 12.195 1 98.62 103 PHE B N 1
ATOM 2970 C CA . PHE B 1 103 ? -1.48 20.062 12.805 1 98.62 103 PHE B CA 1
ATOM 2971 C C . PHE B 1 103 ? -2.227 18.875 12.188 1 98.62 103 PHE B C 1
ATOM 2973 O O . PHE B 1 103 ? -3.434 18.734 12.391 1 98.62 103 PHE B O 1
ATOM 2980 N N . GLY B 1 104 ? -1.516 18.047 11.406 1 98.25 104 GLY B N 1
ATOM 2981 C CA . GLY B 1 104 ? -2.184 16.984 10.68 1 98.25 104 GLY B CA 1
ATOM 2982 C C . GLY B 1 104 ? -1.562 15.625 10.922 1 98.25 104 GLY B C 1
ATOM 2983 O O . GLY B 1 104 ? -0.715 15.469 11.797 1 98.25 104 GLY B O 1
ATOM 2984 N N . GLY B 1 105 ? -1.972 14.664 10.195 1 97.62 105 GLY B N 1
ATOM 2985 C CA . GLY B 1 105 ? -1.536 13.281 10.297 1 97.62 105 GLY B CA 1
ATOM 2986 C C . GLY B 1 105 ? -2.662 12.32 10.648 1 97.62 105 GLY B C 1
ATOM 2987 O O . GLY B 1 105 ? -3.816 12.555 10.281 1 97.62 105 GLY B O 1
ATOM 2988 N N . ILE B 1 106 ? -2.252 11.227 11.172 1 97.88 106 ILE B N 1
ATOM 2989 C CA . ILE B 1 106 ? -3.229 10.227 11.594 1 97.88 106 ILE B CA 1
ATOM 2990 C C . ILE B 1 106 ? -3.643 10.492 13.039 1 97.88 106 ILE B C 1
ATOM 2992 O O . ILE B 1 106 ? -3.18 9.812 13.961 1 97.88 106 ILE B O 1
ATOM 2996 N N . LEU B 1 107 ? -4.539 11.43 13.148 1 98.56 107 LEU B N 1
ATOM 2997 C CA . LEU B 1 107 ? -4.945 11.945 14.453 1 98.56 107 LEU B CA 1
ATOM 2998 C C . LEU B 1 107 ? -6.117 11.141 15.008 1 98.56 107 LEU B C 1
ATOM 3000 O O . LEU B 1 107 ? -6.566 11.383 16.125 1 98.56 107 LEU B O 1
ATOM 3004 N N . TYR B 1 108 ? -6.613 10.211 14.273 1 98.75 108 TYR B N 1
ATOM 3005 C CA . TYR B 1 108 ? -7.852 9.508 14.57 1 98.75 108 TYR B CA 1
ATOM 3006 C C . TYR B 1 108 ? -7.578 8.047 14.93 1 98.75 108 TYR B C 1
ATOM 3008 O O . TYR B 1 108 ? -8.508 7.285 15.203 1 98.75 108 TYR B O 1
ATOM 3016 N N . GLY B 1 109 ? -6.336 7.66 14.922 1 98.12 109 GLY B N 1
ATOM 3017 C CA . GLY B 1 109 ? -5.922 6.297 15.219 1 98.12 109 GLY B CA 1
ATOM 3018 C C . GLY B 1 109 ? -4.426 6.09 15.102 1 98.12 109 GLY B C 1
ATOM 3019 O O . GLY B 1 109 ? -3.676 7.047 14.883 1 98.12 109 GLY B O 1
ATOM 3020 N N . ALA B 1 110 ? -3.973 4.859 15.305 1 96.62 110 ALA B N 1
ATOM 3021 C CA . ALA B 1 110 ? -2.559 4.52 15.172 1 96.62 110 ALA B CA 1
ATOM 3022 C C . ALA B 1 110 ? -2.135 4.504 13.703 1 96.62 110 ALA B C 1
ATOM 3024 O O . ALA B 1 110 ? -2.9 4.074 12.836 1 96.62 110 ALA B O 1
ATOM 3025 N N . MET B 1 111 ? -1.004 5 13.422 1 94.56 111 MET B N 1
ATOM 3026 C CA . MET B 1 111 ? -0.38 4.805 12.117 1 94.56 111 MET B CA 1
ATOM 3027 C C . MET B 1 111 ? 0.292 3.436 12.039 1 94.56 111 MET B C 1
ATOM 3029 O O . MET B 1 111 ? 1.491 3.312 12.289 1 94.56 111 MET B O 1
ATOM 3033 N N . ALA B 1 112 ? -0.461 2.441 11.695 1 93.06 112 ALA B N 1
ATOM 3034 C CA . ALA B 1 112 ? -0.003 1.054 11.703 1 93.06 112 ALA B CA 1
ATOM 3035 C C . ALA B 1 112 ? -0.966 0.154 10.938 1 93.06 112 ALA B C 1
ATOM 3037 O O . ALA B 1 112 ? -2.105 0.542 10.664 1 93.06 112 ALA B O 1
ATOM 3038 N N . LYS B 1 113 ? -0.443 -0.99 10.57 1 94.19 113 LYS B N 1
ATOM 3039 C CA . LYS B 1 113 ? -1.346 -2.01 10.047 1 94.19 113 LYS B CA 1
ATOM 3040 C C . LYS B 1 113 ? -2.135 -2.678 11.164 1 94.19 113 LYS B C 1
ATOM 3042 O O . LYS B 1 113 ? -1.557 -3.35 12.023 1 94.19 113 LYS B O 1
ATOM 3047 N N . TYR B 1 114 ? -3.416 -2.471 11.18 1 94.69 114 TYR B N 1
ATOM 3048 C CA . TYR B 1 114 ? -4.285 -3.094 12.172 1 94.69 114 TYR B CA 1
ATOM 3049 C C . TYR B 1 114 ? -4.523 -4.562 11.844 1 94.69 114 TYR B C 1
ATOM 3051 O O . TYR B 1 114 ? -4.359 -4.984 10.695 1 94.69 114 TYR B O 1
ATOM 3059 N N . GLY B 1 115 ? -4.926 -5.344 12.859 1 91.88 115 GLY B N 1
ATOM 3060 C CA . GLY B 1 115 ? -5.211 -6.758 12.672 1 91.88 115 GLY B CA 1
ATOM 3061 C C . GLY B 1 115 ? -6.691 -7.043 12.492 1 91.88 115 GLY B C 1
ATOM 3062 O O . GLY B 1 115 ? -7.086 -8.203 12.32 1 91.88 115 GLY B O 1
ATOM 3063 N N . HIS B 1 116 ? -7.504 -6.02 12.547 1 93.31 116 HIS B N 1
ATOM 3064 C CA . HIS B 1 116 ? -8.953 -6.141 12.422 1 93.31 116 HIS B CA 1
ATOM 3065 C C . HIS B 1 116 ? -9.578 -4.809 12.016 1 93.31 116 HIS B C 1
ATOM 3067 O O . HIS B 1 116 ? -8.977 -3.752 12.195 1 93.31 116 HIS B O 1
ATOM 3073 N N . PRO B 1 117 ? -10.789 -4.859 11.43 1 93.69 117 PRO B N 1
ATOM 3074 C CA . PRO B 1 117 ? -11.484 -3.605 11.141 1 93.69 117 PRO B CA 1
ATOM 3075 C C . PRO B 1 117 ? -11.758 -2.777 12.398 1 93.69 117 PRO B C 1
ATOM 3077 O O . PRO B 1 117 ? -11.789 -3.32 13.5 1 93.69 117 PRO B O 1
ATOM 3080 N N . CYS B 1 118 ? -11.93 -1.524 12.219 1 96 118 CYS B N 1
ATOM 3081 C CA . CYS B 1 118 ? -12.281 -0.664 13.336 1 96 118 CYS B CA 1
ATOM 3082 C C . CYS B 1 118 ? -13.633 -1.062 13.922 1 96 118 CYS B C 1
ATOM 3084 O O . CYS B 1 118 ? -14.586 -1.303 13.188 1 96 118 CYS B O 1
ATOM 3086 N N . THR B 1 119 ? -13.75 -1.176 15.227 1 95.94 119 THR B N 1
ATOM 3087 C CA . THR B 1 119 ? -15.023 -1.478 15.875 1 95.94 119 THR B CA 1
ATOM 3088 C C . THR B 1 119 ? -15.898 -0.233 15.938 1 95.94 119 THR B C 1
ATOM 3090 O O . THR B 1 119 ? -15.398 0.892 15.891 1 95.94 119 THR B O 1
ATOM 3093 N N . PRO B 1 120 ? -17.172 -0.491 16.094 1 97.38 120 PRO B N 1
ATOM 3094 C CA . PRO B 1 120 ? -18.047 0.667 16.281 1 97.38 120 PRO B CA 1
ATOM 3095 C C . PRO B 1 120 ? -17.625 1.53 17.469 1 97.38 120 PRO B C 1
ATOM 3097 O O . PRO B 1 120 ? -17.641 2.76 17.375 1 97.38 120 PRO B O 1
ATOM 3100 N N . GLN B 1 121 ? -17.266 0.917 18.531 1 98.31 121 GLN B N 1
ATOM 3101 C CA . GLN B 1 121 ? -16.812 1.665 19.703 1 98.31 121 GLN B CA 1
ATOM 3102 C C . GLN B 1 121 ? -15.516 2.418 19.406 1 98.31 121 GLN B C 1
ATOM 3104 O O . GLN B 1 121 ? -15.352 3.562 19.828 1 98.31 121 GLN B O 1
ATOM 3109 N N . GLY B 1 122 ? -14.602 1.747 18.766 1 98.44 122 GLY B N 1
ATOM 3110 C CA . GLY B 1 122 ? -13.367 2.414 18.375 1 98.44 122 GLY B CA 1
ATOM 3111 C C . GLY B 1 122 ? -13.594 3.654 17.531 1 98.44 122 GLY B C 1
ATOM 3112 O O . GLY B 1 122 ? -12.953 4.684 17.75 1 98.44 122 GLY B O 1
ATOM 3113 N N . ARG B 1 123 ? -14.484 3.512 16.578 1 98.5 123 ARG B N 1
ATOM 3114 C CA . ARG B 1 123 ? -14.82 4.652 15.734 1 98.5 123 ARG B CA 1
ATOM 3115 C C . ARG B 1 123 ? -15.422 5.789 16.562 1 98.5 123 ARG B C 1
ATOM 3117 O O . ARG B 1 123 ? -15.07 6.953 16.359 1 98.5 123 ARG B O 1
ATOM 3124 N N . ARG B 1 124 ? -16.297 5.473 17.422 1 98.56 124 ARG B N 1
ATOM 3125 C CA . ARG B 1 124 ? -16.891 6.48 18.297 1 98.56 124 ARG B CA 1
ATOM 3126 C C . ARG B 1 124 ? -15.836 7.176 19.141 1 98.56 124 ARG B C 1
ATOM 3128 O O . ARG B 1 124 ? -15.867 8.398 19.297 1 98.56 124 ARG B O 1
ATOM 3135 N N . ASN B 1 125 ? -14.922 6.371 19.656 1 98.81 125 ASN B N 1
ATOM 3136 C CA . ASN B 1 125 ? -13.836 6.938 20.453 1 98.81 125 ASN B CA 1
ATOM 3137 C C . ASN B 1 125 ? -12.992 7.906 19.625 1 98.81 125 ASN B C 1
ATOM 3139 O O . ASN B 1 125 ? -12.633 8.984 20.109 1 98.81 125 ASN B O 1
ATOM 3143 N N . ALA B 1 126 ? -12.688 7.527 18.438 1 98.88 126 ALA B N 1
ATOM 3144 C CA . ALA B 1 126 ? -11.891 8.375 17.547 1 98.88 126 ALA B CA 1
ATOM 3145 C C . ALA B 1 126 ? -12.602 9.688 17.25 1 98.88 126 ALA B C 1
ATOM 3147 O O . ALA B 1 126 ? -11.992 10.758 17.297 1 98.88 126 ALA B O 1
ATOM 3148 N N . ILE B 1 127 ? -13.875 9.586 16.938 1 98.88 127 ILE B N 1
ATOM 3149 C CA . ILE B 1 127 ? -14.664 10.773 16.641 1 98.88 127 ILE B CA 1
ATOM 3150 C C . ILE B 1 127 ? -14.68 11.711 17.844 1 98.88 127 ILE B C 1
ATOM 3152 O O . ILE B 1 127 ? -14.43 12.906 17.703 1 98.88 127 ILE B O 1
ATOM 3156 N N . GLU B 1 128 ? -14.914 11.164 18.969 1 98.69 128 GLU B N 1
ATOM 3157 C CA . GLU B 1 128 ? -14.953 11.977 20.188 1 98.69 128 GLU B CA 1
ATOM 3158 C C . GLU B 1 128 ? -13.586 12.594 20.484 1 98.69 128 GLU B C 1
ATOM 3160 O O . GLU B 1 128 ? -13.508 13.75 20.891 1 98.69 128 GLU B O 1
ATOM 3165 N N . ALA B 1 129 ? -12.586 11.844 20.312 1 98.75 129 ALA B N 1
ATOM 3166 C CA . ALA B 1 129 ? -11.234 12.352 20.531 1 98.75 129 ALA B CA 1
ATOM 3167 C C . ALA B 1 129 ? -10.938 13.531 19.609 1 98.75 129 ALA B C 1
ATOM 3169 O O . ALA B 1 129 ? -10.461 14.57 20.047 1 98.75 129 ALA B O 1
ATOM 3170 N N . VAL B 1 130 ? -11.219 13.383 18.328 1 98.75 130 VAL B N 1
ATOM 3171 C CA . VAL B 1 130 ? -10.938 14.445 17.359 1 98.75 130 VAL B CA 1
ATOM 3172 C C . VAL B 1 130 ? -11.789 15.672 17.672 1 98.75 130 VAL B C 1
ATOM 3174 O O . VAL B 1 130 ? -11.32 16.797 17.562 1 98.75 130 VAL B O 1
ATOM 3177 N N . ARG B 1 131 ? -13.039 15.422 18.094 1 98.5 131 ARG B N 1
ATOM 3178 C CA . ARG B 1 131 ? -13.914 16.516 18.484 1 98.5 131 ARG B CA 1
ATOM 3179 C C . ARG B 1 131 ? -13.305 17.344 19.609 1 98.5 131 ARG B C 1
ATOM 3181 O O . ARG B 1 131 ? -13.234 18.562 19.531 1 98.5 131 ARG B O 1
ATOM 3188 N N . ARG B 1 132 ? -12.852 16.672 20.625 1 97.94 132 ARG B N 1
ATOM 3189 C CA . ARG B 1 132 ? -12.25 17.328 21.781 1 97.94 132 ARG B CA 1
ATOM 3190 C C . ARG B 1 132 ? -10.992 18.094 21.391 1 97.94 132 ARG B C 1
ATOM 3192 O O . ARG B 1 132 ? -10.797 19.234 21.812 1 97.94 132 ARG B O 1
ATOM 3199 N N . ILE B 1 133 ? -10.172 17.5 20.609 1 98.5 133 ILE B N 1
ATOM 3200 C CA . ILE B 1 133 ? -8.906 18.125 20.234 1 98.5 133 ILE B CA 1
ATOM 3201 C C . ILE B 1 133 ? -9.172 19.297 19.281 1 98.5 133 ILE B C 1
ATOM 3203 O O . ILE B 1 133 ? -8.453 20.297 19.312 1 98.5 133 ILE B O 1
ATOM 3207 N N . ALA B 1 134 ? -10.195 19.141 18.438 1 98.44 134 ALA B N 1
ATOM 3208 C CA . ALA B 1 134 ? -10.555 20.219 17.531 1 98.44 134 ALA B CA 1
ATOM 3209 C C . ALA B 1 134 ? -10.922 21.484 18.297 1 98.44 134 ALA B C 1
ATOM 3211 O O . ALA B 1 134 ? -10.539 22.594 17.906 1 98.44 134 ALA B O 1
ATOM 3212 N N . ASP B 1 135 ? -11.648 21.359 19.344 1 97.06 135 ASP B N 1
ATOM 3213 C CA . ASP B 1 135 ? -11.992 22.484 20.203 1 97.06 135 ASP B CA 1
ATOM 3214 C C . ASP B 1 135 ? -10.742 23.125 20.797 1 97.06 135 ASP B C 1
ATOM 3216 O O . ASP B 1 135 ? -10.578 24.344 20.734 1 97.06 135 ASP B O 1
ATOM 3220 N N . PHE B 1 136 ? -9.938 22.297 21.281 1 97.75 136 PHE B N 1
ATOM 3221 C CA . PHE B 1 136 ? -8.68 22.734 21.875 1 97.75 136 PHE B CA 1
ATOM 3222 C C . PHE B 1 136 ? -7.816 23.438 20.844 1 97.75 136 PHE B C 1
ATOM 3224 O O . PHE B 1 136 ? -7.223 24.484 21.125 1 97.75 136 PHE B O 1
ATOM 3231 N N . ALA B 1 137 ? -7.734 22.906 19.656 1 98.31 137 ALA B N 1
ATOM 3232 C CA . ALA B 1 137 ? -6.941 23.469 18.562 1 98.31 137 ALA B CA 1
ATOM 3233 C C . ALA B 1 137 ? -7.508 24.797 18.078 1 98.31 137 ALA B C 1
ATOM 3235 O O . ALA B 1 137 ? -6.758 25.734 17.812 1 98.31 137 ALA B O 1
ATOM 3236 N N . GLY B 1 138 ? -8.82 24.875 18 1 97.12 138 GLY B N 1
ATOM 3237 C CA . GLY B 1 138 ? -9.477 26.109 17.578 1 97.12 138 GLY B CA 1
ATOM 3238 C C . GLY B 1 138 ? -9.148 27.281 18.469 1 97.12 138 GLY B C 1
ATOM 3239 O O . GLY B 1 138 ? -8.906 28.391 17.984 1 97.12 138 GLY B O 1
ATOM 3240 N N . GLU B 1 139 ? -9.062 27.078 19.719 1 96.81 139 GLU B N 1
ATOM 3241 C CA . GLU B 1 139 ? -8.742 28.109 20.703 1 96.81 139 GLU B CA 1
ATOM 3242 C C . GLU B 1 139 ? -7.32 28.641 20.5 1 96.81 139 GLU B C 1
ATOM 3244 O O . GLU B 1 139 ? -6.984 29.719 20.984 1 96.81 139 GLU B O 1
ATOM 3249 N N . ARG B 1 140 ? -6.574 27.922 19.797 1 97.44 140 ARG B N 1
ATOM 3250 C CA . ARG B 1 140 ? -5.164 28.266 19.625 1 97.44 140 ARG B CA 1
ATOM 3251 C C . ARG B 1 140 ? -4.852 28.609 18.172 1 97.44 140 ARG B C 1
ATOM 3253 O O . ARG B 1 140 ? -3.684 28.766 17.812 1 97.44 140 ARG B O 1
ATOM 3260 N N . GLY B 1 141 ? -5.887 28.641 17.344 1 97.56 141 GLY B N 1
ATOM 3261 C CA . GLY B 1 141 ? -5.723 29.031 15.961 1 97.56 141 GLY B CA 1
ATOM 3262 C C . GLY B 1 141 ? -5.086 27.953 15.109 1 97.56 141 GLY B C 1
ATOM 3263 O O . GLY B 1 141 ? -4.449 28.25 14.094 1 97.56 141 GLY B O 1
ATOM 3264 N N . VAL B 1 142 ? -5.164 26.703 15.531 1 98.5 142 VAL B N 1
ATOM 3265 C CA . VAL B 1 142 ? -4.594 25.562 14.805 1 98.5 142 VAL B CA 1
ATOM 3266 C C . VAL B 1 142 ? -5.707 24.75 14.148 1 98.5 142 VAL B C 1
ATOM 3268 O O . VAL B 1 142 ? -6.723 24.469 14.781 1 98.5 142 VAL B O 1
ATOM 3271 N N . THR B 1 143 ? -5.598 24.484 12.859 1 98.62 143 THR B N 1
ATOM 3272 C CA . THR B 1 143 ? -6.504 23.609 12.133 1 98.62 143 THR B CA 1
ATOM 3273 C C . THR B 1 143 ? -5.988 22.172 12.156 1 98.62 143 THR B C 1
ATOM 3275 O O . THR B 1 143 ? -4.797 21.938 11.969 1 98.62 143 THR B O 1
ATOM 3278 N N . LEU B 1 144 ? -6.859 21.234 12.453 1 98.88 144 LEU B N 1
ATOM 3279 C CA . LEU B 1 144 ? -6.516 19.812 12.406 1 98.88 144 LEU B CA 1
ATOM 3280 C C . LEU B 1 144 ? -6.727 19.25 11.008 1 98.88 144 LEU B C 1
ATOM 3282 O O . LEU B 1 144 ? -7.789 19.438 10.414 1 98.88 144 LEU B O 1
ATOM 3286 N N . GLY B 1 145 ? -5.738 18.641 10.461 1 98.88 145 GLY B N 1
ATOM 3287 C CA . GLY B 1 145 ? -5.863 17.922 9.195 1 98.88 145 GLY B CA 1
ATOM 3288 C C . GLY B 1 145 ? -5.891 16.422 9.367 1 98.88 145 GLY B C 1
ATOM 3289 O O . GLY B 1 145 ? -4.926 15.828 9.859 1 98.88 145 GLY B O 1
ATOM 3290 N N . LEU B 1 146 ? -6.961 15.789 9.016 1 98.88 146 LEU B N 1
ATOM 3291 C CA . LEU B 1 146 ? -7.039 14.328 9.055 1 98.88 146 LEU B CA 1
ATOM 3292 C C . LEU B 1 146 ? -6.488 13.719 7.773 1 98.88 146 LEU B C 1
ATOM 3294 O O . LEU B 1 146 ? -7.145 13.75 6.73 1 98.88 146 LEU B O 1
ATOM 3298 N N . GLU B 1 147 ? -5.34 13.195 7.934 1 98.81 147 GLU B N 1
ATOM 3299 C CA . GLU B 1 147 ? -4.695 12.602 6.766 1 98.81 147 GLU B CA 1
ATOM 3300 C C . GLU B 1 147 ? -5.316 11.258 6.414 1 98.81 147 GLU B C 1
ATOM 3302 O O . GLU B 1 147 ? -5.367 10.352 7.25 1 98.81 147 GLU B O 1
ATOM 3307 N N . VAL B 1 148 ? -5.766 11.148 5.188 1 98.75 148 VAL B N 1
ATOM 3308 C CA . VAL B 1 148 ? -6.297 9.891 4.664 1 98.75 148 VAL B CA 1
ATOM 3309 C C . VAL B 1 148 ? -5.152 9 4.188 1 98.75 148 VAL B C 1
ATOM 3311 O O . VAL B 1 148 ? -4.375 9.398 3.316 1 98.75 148 VAL B O 1
ATOM 3314 N N . VAL B 1 149 ? -5.023 7.793 4.781 1 98.25 149 VAL B N 1
ATOM 3315 C CA . VAL B 1 149 ? -3.885 6.941 4.457 1 98.25 149 VAL B CA 1
ATOM 3316 C C . VAL B 1 149 ? -4.379 5.59 3.953 1 98.25 149 VAL B C 1
ATOM 3318 O O . VAL B 1 149 ? -5.586 5.34 3.902 1 98.25 149 VAL B O 1
ATOM 3321 N N . ASN B 1 150 ? -3.475 4.789 3.479 1 97.75 150 ASN B N 1
ATOM 3322 C CA . ASN B 1 150 ? -3.85 3.523 2.852 1 97.75 150 ASN B CA 1
ATOM 3323 C C . ASN B 1 150 ? -4.203 2.467 3.895 1 97.75 150 ASN B C 1
ATOM 3325 O O . ASN B 1 150 ? -3.982 2.668 5.09 1 97.75 150 ASN B O 1
ATOM 3329 N N . ARG B 1 151 ? -4.699 1.352 3.469 1 96.38 151 ARG B N 1
ATOM 3330 C CA . ARG B 1 151 ? -5.266 0.276 4.277 1 96.38 151 ARG B CA 1
ATOM 3331 C C . ARG B 1 151 ? -4.199 -0.356 5.168 1 96.38 151 ARG B C 1
ATOM 3333 O O . ARG B 1 151 ? -4.523 -0.961 6.191 1 96.38 151 ARG B O 1
ATOM 3340 N N . TYR B 1 152 ? -2.963 -0.244 4.805 1 96.31 152 TYR B N 1
ATOM 3341 C CA . TYR B 1 152 ? -1.897 -0.855 5.594 1 96.31 152 TYR B CA 1
ATOM 3342 C C . TYR B 1 152 ? -1.483 0.051 6.746 1 96.31 152 TYR B C 1
ATOM 3344 O O . TYR B 1 152 ? -0.709 -0.355 7.617 1 96.31 152 TYR B O 1
ATOM 3352 N N . GLU B 1 153 ? -2.066 1.313 6.773 1 96.25 153 GLU B N 1
ATOM 3353 C CA . GLU B 1 153 ? -1.627 2.293 7.766 1 96.25 153 GLU B CA 1
ATOM 3354 C C . GLU B 1 153 ? -2.801 2.797 8.602 1 96.25 153 GLU B C 1
ATOM 3356 O O . GLU B 1 153 ? -2.609 3.539 9.562 1 96.25 153 GLU B O 1
ATOM 3361 N N . SER B 1 154 ? -3.951 2.404 8.219 1 97.19 154 SER B N 1
ATOM 3362 C CA . SER B 1 154 ? -5.141 2.693 9.008 1 97.19 154 SER B CA 1
ATOM 3363 C C . SER B 1 154 ? -6.293 1.766 8.633 1 97.19 154 SER B C 1
ATOM 3365 O O . SER B 1 154 ? -6.422 1.361 7.48 1 97.19 154 SER B O 1
ATOM 3367 N N . ASN B 1 155 ? -7.117 1.454 9.578 1 97.31 155 ASN B N 1
ATOM 3368 C CA . ASN B 1 155 ? -8.336 0.692 9.32 1 97.31 155 ASN B CA 1
ATOM 3369 C C . ASN B 1 155 ? -9.578 1.581 9.359 1 97.31 155 ASN B C 1
ATOM 3371 O O . ASN B 1 155 ? -10.703 1.083 9.43 1 97.31 155 ASN B O 1
ATOM 3375 N N . LEU B 1 156 ? -9.383 2.951 9.352 1 97.69 156 LEU B N 1
ATOM 3376 C CA . LEU B 1 156 ? -10.531 3.822 9.586 1 97.69 156 LEU B CA 1
ATOM 3377 C C . LEU B 1 156 ? -10.75 4.766 8.406 1 97.69 156 LEU B C 1
ATOM 3379 O O . LEU B 1 156 ? -11.82 4.773 7.801 1 97.69 156 LEU B O 1
ATOM 3383 N N . LEU B 1 157 ? -9.703 5.617 8.023 1 98.5 157 LEU B N 1
ATOM 3384 C CA . LEU B 1 157 ? -9.844 6.562 6.922 1 98.5 157 LEU B CA 1
ATOM 3385 C C . LEU B 1 157 ? -8.906 6.199 5.777 1 98.5 157 LEU B C 1
ATOM 3387 O O . LEU B 1 157 ? -7.707 6.484 5.832 1 98.5 157 LEU B O 1
ATOM 3391 N N . ASN B 1 158 ? -9.477 5.664 4.695 1 98.25 158 ASN B N 1
ATOM 3392 C CA . ASN B 1 158 ? -8.695 5.238 3.543 1 98.25 158 ASN B CA 1
ATOM 3393 C C . ASN B 1 158 ? -9.094 5.992 2.279 1 98.25 158 ASN B C 1
ATOM 3395 O O . ASN B 1 158 ? -8.414 5.91 1.258 1 98.25 158 ASN B O 1
ATOM 3399 N N . THR B 1 159 ? -10.227 6.758 2.396 1 98.31 159 THR B N 1
ATOM 3400 C CA . THR B 1 159 ? -10.695 7.543 1.259 1 98.31 159 THR B CA 1
ATOM 3401 C C . THR B 1 159 ? -11.164 8.922 1.708 1 98.31 159 THR B C 1
ATOM 3403 O O . THR B 1 159 ? -11.531 9.117 2.869 1 98.31 159 THR B O 1
ATOM 3406 N N . ALA B 1 160 ? -11.188 9.836 0.738 1 98.81 160 ALA B N 1
ATOM 3407 C CA . ALA B 1 160 ? -11.711 11.18 1.001 1 98.81 160 ALA B CA 1
ATOM 3408 C C . ALA B 1 160 ? -13.156 11.117 1.48 1 98.81 160 ALA B C 1
ATOM 3410 O O . ALA B 1 160 ? -13.547 11.859 2.385 1 98.81 160 ALA B O 1
ATOM 3411 N N . ALA B 1 161 ? -13.938 10.25 0.89 1 98.5 161 ALA B N 1
ATOM 3412 C CA . ALA B 1 161 ? -15.344 10.117 1.269 1 98.5 161 ALA B CA 1
ATOM 3413 C C . ALA B 1 161 ? -15.477 9.727 2.738 1 98.5 161 ALA B C 1
ATOM 3415 O O . ALA B 1 161 ? -16.297 10.289 3.463 1 98.5 161 ALA B O 1
ATOM 3416 N N . GLN B 1 162 ? -14.68 8.781 3.172 1 98.25 162 GLN B N 1
ATOM 3417 C CA . GLN B 1 162 ? -14.695 8.375 4.57 1 98.25 162 GLN B CA 1
ATOM 3418 C C . GLN B 1 162 ? -14.32 9.531 5.488 1 98.25 162 GLN B C 1
ATOM 3420 O O . GLN B 1 162 ? -14.922 9.711 6.547 1 98.25 162 GLN B O 1
ATOM 3425 N N . ALA B 1 163 ? -13.312 10.281 5.074 1 98.81 163 ALA B N 1
ATOM 3426 C CA . ALA B 1 163 ? -12.859 11.406 5.887 1 98.81 163 ALA B CA 1
ATOM 3427 C C . ALA B 1 163 ? -13.945 12.469 6.008 1 98.81 163 ALA B C 1
ATOM 3429 O O . ALA B 1 163 ? -14.164 13.023 7.09 1 98.81 163 ALA B O 1
ATOM 3430 N N . LEU B 1 164 ? -14.586 12.758 4.871 1 98.81 164 LEU B N 1
ATOM 3431 C CA . LEU B 1 164 ? -15.648 13.758 4.879 1 98.81 164 LEU B CA 1
ATOM 3432 C C . LEU B 1 164 ? -16.781 13.328 5.805 1 98.81 164 LEU B C 1
ATOM 3434 O O . LEU B 1 164 ? -17.266 14.133 6.609 1 98.81 164 LEU B O 1
ATOM 3438 N N . GLU B 1 165 ? -17.219 12.062 5.727 1 98.69 165 GLU B N 1
ATOM 3439 C CA . GLU B 1 165 ? -18.25 11.547 6.609 1 98.69 165 GLU B CA 1
ATOM 3440 C C . GLU B 1 165 ? -17.828 11.633 8.07 1 98.69 165 GLU B C 1
ATOM 3442 O O . GLU B 1 165 ? -18.609 12.023 8.938 1 98.69 165 GLU B O 1
ATOM 3447 N N . PHE B 1 166 ? -16.594 11.258 8.305 1 98.75 166 PHE B N 1
ATOM 3448 C CA . PHE B 1 166 ? -16.031 11.289 9.648 1 98.75 166 PHE B CA 1
ATOM 3449 C C . PHE B 1 166 ? -16.031 12.711 10.203 1 98.75 166 PHE B C 1
ATOM 3451 O O . PHE B 1 166 ? -16.453 12.945 11.336 1 98.75 166 PHE B O 1
ATOM 3458 N N . ILE B 1 167 ? -15.625 13.695 9.414 1 98.81 167 ILE B N 1
ATOM 3459 C CA . ILE B 1 167 ? -15.531 15.094 9.82 1 98.81 167 ILE B CA 1
ATOM 3460 C C . ILE B 1 167 ? -16.938 15.648 10.07 1 98.81 167 ILE B C 1
ATOM 3462 O O . ILE B 1 167 ? -17.141 16.438 11 1 98.81 167 ILE B O 1
ATOM 3466 N N . ASP B 1 168 ? -17.906 15.211 9.25 1 98.62 168 ASP B N 1
ATOM 3467 C CA . ASP B 1 168 ? -19.281 15.609 9.477 1 98.62 168 ASP B CA 1
ATOM 3468 C C . ASP B 1 168 ? -19.781 15.148 10.844 1 98.62 168 ASP B C 1
ATOM 3470 O O . ASP B 1 168 ? -20.484 15.883 11.539 1 98.62 168 ASP B O 1
ATOM 3474 N N . GLU B 1 169 ? -19.391 13.945 11.203 1 98.38 169 GLU B N 1
ATOM 3475 C CA . GLU B 1 169 ? -19.797 13.398 12.492 1 98.38 169 GLU B CA 1
ATOM 3476 C C . GLU B 1 169 ? -19.078 14.094 13.641 1 98.38 169 GLU B C 1
ATOM 3478 O O . GLU B 1 169 ? -19.656 14.273 14.719 1 98.38 169 GLU B O 1
ATOM 3483 N N . VAL B 1 170 ? -17.797 14.359 13.438 1 98.38 170 VAL B N 1
ATOM 3484 C CA . VAL B 1 170 ? -17.078 15.141 14.438 1 98.38 170 VAL B CA 1
ATOM 3485 C C . VAL B 1 170 ? -17.828 16.453 14.695 1 98.38 170 VAL B C 1
ATOM 3487 O O . VAL B 1 170 ? -18.047 16.828 15.852 1 98.38 170 VAL B O 1
ATOM 3490 N N . GLY B 1 171 ? -18.203 17.156 13.594 1 97.25 171 GLY B N 1
ATOM 3491 C CA . GLY B 1 171 ? -19.109 18.281 13.68 1 97.25 171 GLY B CA 1
ATOM 3492 C C . GLY B 1 171 ? -18.469 19.531 14.258 1 97.25 171 GLY B C 1
ATOM 3493 O O . GLY B 1 171 ? -19.141 20.328 14.922 1 97.25 171 GLY B O 1
ATOM 3494 N N . GLN B 1 172 ? -17.203 19.703 14.164 1 93.81 172 GLN B N 1
ATOM 3495 C CA . GLN B 1 172 ? -16.469 20.875 14.664 1 93.81 172 GLN B CA 1
ATOM 3496 C C . GLN B 1 172 ? -15.828 21.641 13.516 1 93.81 172 GLN B C 1
ATOM 3498 O O . GLN B 1 172 ? -15.445 21.062 12.5 1 93.81 172 GLN B O 1
ATOM 3503 N N . PRO B 1 173 ? -15.742 22.906 13.859 1 93.44 173 PRO B N 1
ATOM 3504 C CA . PRO B 1 173 ? -14.953 23.688 12.906 1 93.44 173 PRO B CA 1
ATOM 3505 C C . PRO B 1 173 ? -13.453 23.438 13.039 1 93.44 173 PRO B C 1
ATOM 3507 O O . PRO B 1 173 ? -13.023 22.703 13.938 1 93.44 173 PRO B O 1
ATOM 3510 N N . HIS B 1 174 ? -12.586 23.719 12.148 1 94.88 174 HIS B N 1
ATOM 3511 C CA . HIS B 1 174 ? -11.133 23.688 12.18 1 94.88 174 HIS B CA 1
ATOM 3512 C C . HIS B 1 174 ? -10.594 22.281 11.93 1 94.88 174 HIS B C 1
ATOM 3514 O O . HIS B 1 174 ? -9.586 21.891 12.516 1 94.88 174 HIS B O 1
ATOM 3520 N N . VAL B 1 175 ? -11.375 21.438 11.469 1 98.62 175 VAL B N 1
ATOM 3521 C CA . VAL B 1 175 ? -10.93 20.141 10.992 1 98.62 175 VAL B CA 1
ATOM 3522 C C . VAL B 1 175 ? -11.055 20.062 9.469 1 98.62 175 VAL B C 1
ATOM 3524 O O . VAL B 1 175 ? -12.094 20.438 8.914 1 98.62 175 VAL B O 1
ATOM 3527 N N . CYS B 1 176 ? -10.062 19.719 8.836 1 98.75 176 CYS B N 1
ATOM 3528 C CA . CYS B 1 176 ? -10.094 19.641 7.379 1 98.75 176 CYS B CA 1
ATOM 3529 C C . CYS B 1 176 ? -9.57 18.281 6.895 1 98.75 176 CYS B C 1
ATOM 3531 O O . CYS B 1 176 ? -9.055 17.5 7.688 1 98.75 176 CYS B O 1
ATOM 3533 N N . VAL B 1 177 ? -9.805 17.984 5.641 1 98.88 177 VAL B N 1
ATOM 3534 C CA . VAL B 1 177 ? -9.258 16.797 5 1 98.88 177 VAL B CA 1
ATOM 3535 C C . VAL B 1 177 ? -7.809 17.047 4.59 1 98.88 177 VAL B C 1
ATOM 3537 O O . VAL B 1 177 ? -7.477 18.109 4.078 1 98.88 177 VAL B O 1
ATOM 3540 N N . HIS B 1 178 ? -6.949 16.156 4.898 1 98.88 178 HIS B N 1
ATOM 3541 C CA . HIS B 1 178 ? -5.566 16.078 4.434 1 98.88 178 HIS B CA 1
ATOM 3542 C C . HIS B 1 178 ? -5.367 14.898 3.488 1 98.88 178 HIS B C 1
ATOM 3544 O O . HIS B 1 178 ? -5.438 13.742 3.91 1 98.88 178 HIS B O 1
ATOM 3550 N N . LEU B 1 179 ? -5.148 15.172 2.174 1 98.88 179 LEU B N 1
ATOM 3551 C CA . LEU B 1 179 ? -4.961 14.125 1.179 1 98.88 179 LEU B CA 1
ATOM 3552 C C . LEU B 1 179 ? -3.482 13.953 0.843 1 98.88 179 LEU B C 1
ATOM 3554 O O . LEU B 1 179 ? -2.689 14.883 1.029 1 98.88 179 LEU B O 1
ATOM 3558 N N . ASP B 1 180 ? -3.129 12.852 0.396 1 98.75 180 ASP B N 1
ATOM 3559 C CA . ASP B 1 180 ? -1.78 12.461 -0.002 1 98.75 180 ASP B CA 1
ATOM 3560 C C . ASP B 1 180 ? -1.811 11.57 -1.245 1 98.75 180 ASP B C 1
ATOM 3562 O O . ASP B 1 180 ? -2.406 10.492 -1.23 1 98.75 180 ASP B O 1
ATOM 3566 N N . THR B 1 181 ? -1.118 11.945 -2.293 1 98.75 181 THR B N 1
ATOM 3567 C CA . THR B 1 181 ? -1.204 11.289 -3.592 1 98.75 181 THR B CA 1
ATOM 3568 C C . THR B 1 181 ? -0.713 9.844 -3.498 1 98.75 181 THR B C 1
ATOM 3570 O O . THR B 1 181 ? -1.199 8.969 -4.219 1 98.75 181 THR B O 1
ATOM 3573 N N . TYR B 1 182 ? 0.285 9.547 -2.688 1 97.94 182 TYR B N 1
ATOM 3574 C CA . TYR B 1 182 ? 0.758 8.18 -2.51 1 97.94 182 TYR B CA 1
ATOM 3575 C C . TYR B 1 182 ? -0.369 7.27 -2.037 1 97.94 182 TYR B C 1
ATOM 3577 O O . TYR B 1 182 ? -0.586 6.195 -2.602 1 97.94 182 TYR B O 1
ATOM 3585 N N . HIS B 1 183 ? -1.061 7.68 -1.015 1 98.44 183 HIS B N 1
ATOM 3586 C CA . HIS B 1 183 ? -2.146 6.883 -0.456 1 98.44 183 HIS B CA 1
ATOM 3587 C C . HIS B 1 183 ? -3.332 6.816 -1.415 1 98.44 183 HIS B C 1
ATOM 3589 O O . HIS B 1 183 ? -3.967 5.77 -1.552 1 98.44 183 HIS B O 1
ATOM 3595 N N . MET B 1 184 ? -3.633 7.969 -2.039 1 98.69 184 MET B N 1
ATOM 3596 C CA . MET B 1 184 ? -4.707 8 -3.027 1 98.69 184 MET B CA 1
ATOM 3597 C C . MET B 1 184 ? -4.453 6.996 -4.145 1 98.69 184 MET B C 1
ATOM 3599 O O . MET B 1 184 ? -5.387 6.344 -4.621 1 98.69 184 MET B O 1
ATOM 3603 N N . ASN B 1 185 ? -3.223 6.84 -4.562 1 98.56 185 ASN B N 1
ATOM 3604 C CA . ASN B 1 185 ? -2.84 5.906 -5.613 1 98.56 185 ASN B CA 1
ATOM 3605 C C . ASN B 1 185 ? -3.285 4.484 -5.285 1 98.56 185 ASN B C 1
ATOM 3607 O O . ASN B 1 185 ? -3.646 3.719 -6.184 1 98.56 185 ASN B O 1
ATOM 3611 N N . ILE B 1 186 ? -3.301 4.156 -4.055 1 98 186 ILE B N 1
ATOM 3612 C CA . ILE B 1 186 ? -3.617 2.807 -3.609 1 98 186 ILE B CA 1
ATOM 3613 C C . ILE B 1 186 ? -5.129 2.66 -3.438 1 98 186 ILE B C 1
ATOM 3615 O O . ILE B 1 186 ? -5.711 1.65 -3.842 1 98 186 ILE B O 1
ATOM 3619 N N . GLU B 1 187 ? -5.836 3.703 -2.967 1 97.81 187 GLU B N 1
ATOM 3620 C CA . GLU B 1 187 ? -7.172 3.494 -2.424 1 97.81 187 GLU B CA 1
ATOM 3621 C C . GLU B 1 187 ? -8.234 4.121 -3.324 1 97.81 187 GLU B C 1
ATOM 3623 O O . GLU B 1 187 ? -9.375 3.65 -3.367 1 97.81 187 GLU B O 1
ATOM 3628 N N . GLU B 1 188 ? -7.879 5.215 -3.979 1 98.12 188 GLU B N 1
ATOM 3629 C CA . GLU B 1 188 ? -8.891 6.012 -4.66 1 98.12 188 GLU B CA 1
ATOM 3630 C C . GLU B 1 188 ? -9.055 5.574 -6.113 1 98.12 188 GLU B C 1
ATOM 3632 O O . GLU B 1 188 ? -8.133 5.012 -6.703 1 98.12 188 GLU B O 1
ATOM 3637 N N . ALA B 1 189 ? -10.133 5.852 -6.719 1 96.5 189 ALA B N 1
ATOM 3638 C CA . ALA B 1 189 ? -10.414 5.469 -8.102 1 96.5 189 ALA B CA 1
ATOM 3639 C C . ALA B 1 189 ? -9.617 6.324 -9.078 1 96.5 189 ALA B C 1
ATOM 3641 O O . ALA B 1 189 ? -9.281 5.879 -10.18 1 96.5 189 ALA B O 1
ATOM 3642 N N . ASP B 1 190 ? -9.406 7.508 -8.672 1 97.38 190 ASP B N 1
ATOM 3643 C CA . ASP B 1 190 ? -8.586 8.438 -9.445 1 97.38 190 ASP B CA 1
ATOM 3644 C C . ASP B 1 190 ? -8.07 9.57 -8.562 1 97.38 190 ASP B C 1
ATOM 3646 O O . ASP B 1 190 ? -8.328 9.594 -7.359 1 97.38 190 ASP B O 1
ATOM 3650 N N . LEU B 1 191 ? -7.359 10.523 -9.188 1 98.12 191 LEU B N 1
ATOM 3651 C CA . LEU B 1 191 ? -6.711 11.555 -8.383 1 98.12 191 LEU B CA 1
ATOM 3652 C C . LEU B 1 191 ? -7.492 12.859 -8.445 1 98.12 191 LEU B C 1
ATOM 3654 O O . LEU B 1 191 ? -7.105 13.844 -7.816 1 98.12 191 LEU B O 1
ATOM 3658 N N . ALA B 1 192 ? -8.602 12.891 -9.156 1 98.56 192 ALA B N 1
ATOM 3659 C CA . ALA B 1 192 ? -9.375 14.117 -9.297 1 98.56 192 ALA B CA 1
ATOM 3660 C C . ALA B 1 192 ? -10.633 14.078 -8.438 1 98.56 192 ALA B C 1
ATOM 3662 O O . ALA B 1 192 ? -10.891 15 -7.652 1 98.56 192 ALA B O 1
ATOM 3663 N N . ALA B 1 193 ? -11.367 12.992 -8.445 1 98.56 193 ALA B N 1
ATOM 3664 C CA . ALA B 1 193 ? -12.688 12.914 -7.828 1 98.56 193 ALA B CA 1
ATOM 3665 C C . ALA B 1 193 ? -12.602 13.148 -6.32 1 98.56 193 ALA B C 1
ATOM 3667 O O . ALA B 1 193 ? -13.406 13.891 -5.758 1 98.56 193 ALA B O 1
ATOM 3668 N N . PRO B 1 194 ? -11.609 12.57 -5.621 1 98.69 194 PRO B N 1
ATOM 3669 C CA . PRO B 1 194 ? -11.516 12.828 -4.18 1 98.69 194 PRO B CA 1
ATOM 3670 C C . PRO B 1 194 ? -11.242 14.297 -3.863 1 98.69 194 PRO B C 1
ATOM 3672 O O . PRO B 1 194 ? -11.781 14.828 -2.889 1 98.69 194 PRO B O 1
ATOM 3675 N N . VAL B 1 195 ? -10.406 14.938 -4.676 1 98.88 195 VAL B N 1
ATOM 3676 C CA . VAL B 1 195 ? -10.102 16.359 -4.492 1 98.88 195 VAL B CA 1
ATOM 3677 C C . VAL B 1 195 ? -11.359 17.188 -4.695 1 98.88 195 VAL B C 1
ATOM 3679 O O . VAL B 1 195 ? -11.68 18.047 -3.865 1 98.88 195 VAL B O 1
ATOM 3682 N N . LEU B 1 196 ? -12.086 16.906 -5.77 1 98.81 196 LEU B N 1
ATOM 3683 C CA . LEU B 1 196 ? -13.305 17.641 -6.078 1 98.81 196 LEU B CA 1
ATOM 3684 C C . LEU B 1 196 ? -14.352 17.422 -4.988 1 98.81 196 LEU B C 1
ATOM 3686 O O . LEU B 1 196 ? -15.055 18.359 -4.605 1 98.81 196 LEU B O 1
ATOM 3690 N N . ALA B 1 197 ? -14.422 16.234 -4.473 1 98.81 197 ALA B N 1
ATOM 3691 C CA . ALA B 1 197 ? -15.383 15.93 -3.416 1 98.81 197 ALA B CA 1
ATOM 3692 C C . ALA B 1 197 ? -15.07 16.719 -2.148 1 98.81 197 ALA B C 1
ATOM 3694 O O . ALA B 1 197 ? -15.984 17.141 -1.433 1 98.81 197 ALA B O 1
ATOM 3695 N N . CYS B 1 198 ? -13.836 16.922 -1.819 1 98.75 198 CYS B N 1
ATOM 3696 C CA . CYS B 1 198 ? -13.445 17.656 -0.623 1 98.75 198 CYS B CA 1
ATOM 3697 C C . CYS B 1 198 ? -13.773 19.141 -0.765 1 98.75 198 CYS B C 1
ATOM 3699 O O . CYS B 1 198 ? -14.25 19.766 0.181 1 98.75 198 CYS B O 1
ATOM 3701 N N . GLY B 1 199 ? -13.492 19.719 -1.97 1 98.25 199 GLY B N 1
ATOM 3702 C CA . GLY B 1 199 ? -13.719 21.141 -2.172 1 98.25 199 GLY B CA 1
ATOM 3703 C C . GLY B 1 199 ? -13.008 22.016 -1.153 1 98.25 199 GLY B C 1
ATOM 3704 O O . GLY B 1 199 ? -11.805 21.875 -0.942 1 98.25 199 GLY B O 1
ATOM 3705 N N . GLN B 1 200 ? -13.742 22.797 -0.466 1 97.5 200 GLN B N 1
ATOM 3706 C CA . GLN B 1 200 ? -13.18 23.781 0.465 1 97.5 200 GLN B CA 1
ATOM 3707 C C . GLN B 1 200 ? -12.734 23.109 1.763 1 97.5 200 GLN B C 1
ATOM 3709 O O . GLN B 1 200 ? -12.039 23.719 2.578 1 97.5 200 GLN B O 1
ATOM 3714 N N . ARG B 1 201 ? -13.078 21.859 1.898 1 98.31 201 ARG B N 1
ATOM 3715 C CA . ARG B 1 201 ? -12.711 21.141 3.113 1 98.31 201 ARG B CA 1
ATOM 3716 C C . ARG B 1 201 ? -11.305 20.562 2.998 1 98.31 201 ARG B C 1
ATOM 3718 O O . ARG B 1 201 ? -10.758 20.047 3.98 1 98.31 201 ARG B O 1
ATOM 3725 N N . LEU B 1 202 ? -10.766 20.594 1.798 1 98.75 202 LEU B N 1
ATOM 3726 C CA . LEU B 1 202 ? -9.367 20.188 1.642 1 98.75 202 LEU B CA 1
ATOM 3727 C C . LEU B 1 202 ? -8.43 21.266 2.188 1 98.75 202 LEU B C 1
ATOM 3729 O O . LEU B 1 202 ? -8.352 22.359 1.633 1 98.75 202 LEU B O 1
ATOM 3733 N N . GLY B 1 203 ? -7.707 20.906 3.229 1 98.44 203 GLY B N 1
ATOM 3734 C CA . GLY B 1 203 ? -6.934 21.938 3.9 1 98.44 203 GLY B CA 1
ATOM 3735 C C . GLY B 1 203 ? -5.438 21.766 3.732 1 98.44 203 GLY B C 1
ATOM 3736 O O . GLY B 1 203 ? -4.668 22.703 3.93 1 98.44 203 GLY B O 1
ATOM 3737 N N . TYR B 1 204 ? -5.02 20.562 3.389 1 98.69 204 TYR B N 1
ATOM 3738 C CA . TYR B 1 204 ? -3.602 20.234 3.27 1 98.69 204 TYR B CA 1
ATOM 3739 C C . TYR B 1 204 ? -3.391 19.062 2.318 1 98.69 204 TYR B C 1
ATOM 3741 O O . TYR B 1 204 ? -4.242 18.188 2.217 1 98.69 204 TYR B O 1
ATOM 3749 N N . VAL B 1 205 ? -2.32 19.078 1.596 1 98.62 205 VAL B N 1
ATOM 3750 C CA . VAL B 1 205 ? -2.039 17.969 0.702 1 98.62 205 VAL B CA 1
ATOM 3751 C C . VAL B 1 205 ? -0.567 17.562 0.814 1 98.62 205 VAL B C 1
ATOM 3753 O O . VAL B 1 205 ? 0.312 18.438 0.853 1 98.62 205 VAL B O 1
ATOM 3756 N N . HIS B 1 206 ? -0.337 16.328 0.916 1 98.75 206 HIS B N 1
ATOM 3757 C CA . HIS B 1 206 ? 0.969 15.734 0.638 1 98.75 206 HIS B CA 1
ATOM 3758 C C . HIS B 1 206 ? 1.069 15.273 -0.813 1 98.75 206 HIS B C 1
ATOM 3760 O O . HIS B 1 206 ? 0.099 14.766 -1.376 1 98.75 206 HIS B O 1
ATOM 3766 N N . ILE B 1 207 ? 2.178 15.477 -1.364 1 98.38 207 ILE B N 1
ATOM 3767 C CA . ILE B 1 207 ? 2.459 14.969 -2.703 1 98.38 207 ILE B CA 1
ATOM 3768 C C . ILE B 1 207 ? 3.656 14.023 -2.656 1 98.38 207 ILE B C 1
ATOM 3770 O O . ILE B 1 207 ? 4.691 14.352 -2.07 1 98.38 207 ILE B O 1
ATOM 3774 N N . GLY B 1 208 ? 3.518 12.859 -3.145 1 96.94 208 GLY B N 1
ATOM 3775 C CA . GLY B 1 208 ? 4.531 11.828 -3.266 1 96.94 208 GLY B CA 1
ATOM 3776 C C . GLY B 1 208 ? 4.273 10.875 -4.414 1 96.94 208 GLY B C 1
ATOM 3777 O O . GLY B 1 208 ? 3.131 10.688 -4.836 1 96.94 208 GLY B O 1
ATOM 3778 N N . GLU B 1 209 ? 5.324 10.336 -4.961 1 96.94 209 GLU B N 1
ATOM 3779 C CA . GLU B 1 209 ? 5.238 9.367 -6.047 1 96.94 209 GLU B CA 1
ATOM 3780 C C . GLU B 1 209 ? 4.844 7.988 -5.527 1 96.94 209 GLU B C 1
ATOM 3782 O O . GLU B 1 209 ? 5.027 7.688 -4.344 1 96.94 209 GLU B O 1
ATOM 3787 N N . ASN B 1 210 ? 4.332 7.102 -6.391 1 96.69 210 ASN B N 1
ATOM 3788 C CA . ASN B 1 210 ? 3.82 5.797 -5.988 1 96.69 210 ASN B CA 1
ATOM 3789 C C . ASN B 1 210 ? 4.891 4.965 -5.289 1 96.69 210 ASN B C 1
ATOM 3791 O O . ASN B 1 210 ? 4.59 4.199 -4.371 1 96.69 210 ASN B O 1
ATOM 3795 N N . HIS B 1 211 ? 6.164 5.094 -5.691 1 92.69 211 HIS B N 1
ATOM 3796 C CA . HIS B 1 211 ? 7.23 4.305 -5.082 1 92.69 211 HIS B CA 1
ATOM 3797 C C . HIS B 1 211 ? 8.016 5.133 -4.066 1 92.69 211 HIS B C 1
ATOM 3799 O O . HIS B 1 211 ? 9.039 4.68 -3.553 1 92.69 211 HIS B O 1
ATOM 3805 N N . ARG B 1 212 ? 7.645 6.457 -3.832 1 90.75 212 ARG B N 1
ATOM 3806 C CA . ARG B 1 212 ? 8.156 7.375 -2.82 1 90.75 212 ARG B CA 1
ATOM 3807 C C . ARG B 1 212 ? 9.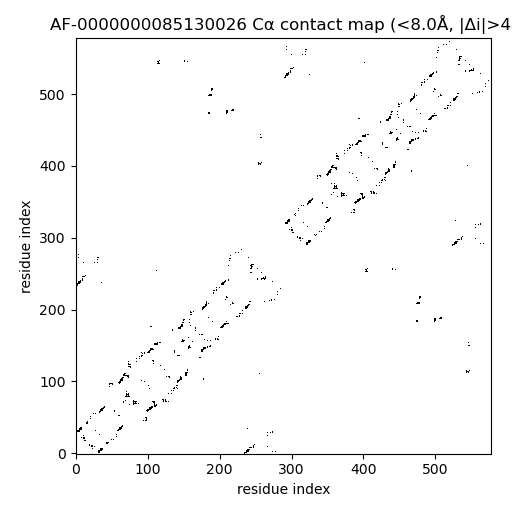531 7.914 -3.217 1 90.75 212 ARG B C 1
ATOM 3809 O O . ARG B 1 212 ? 10.305 8.344 -2.361 1 90.75 212 ARG B O 1
ATOM 3816 N N . GLY B 1 213 ? 9.852 7.891 -4.52 1 91.69 213 GLY B N 1
ATOM 3817 C CA . GLY B 1 213 ? 11.055 8.5 -5.066 1 91.69 213 GLY B CA 1
ATOM 3818 C C . GLY B 1 213 ? 10.797 9.852 -5.715 1 91.69 213 GLY B C 1
ATOM 3819 O O . GLY B 1 213 ? 10.008 10.648 -5.207 1 91.69 213 GLY B O 1
ATOM 3820 N N . TYR B 1 214 ? 11.5 10.125 -6.777 1 95.75 214 TYR B N 1
ATOM 3821 C CA . TYR B 1 214 ? 11.391 11.406 -7.473 1 95.75 214 TYR B CA 1
ATOM 3822 C C . TYR B 1 214 ? 10.023 11.555 -8.125 1 95.75 214 TYR B C 1
ATOM 3824 O O . TYR B 1 214 ? 9.531 10.625 -8.773 1 95.75 214 TYR B O 1
ATOM 3832 N N . LEU B 1 215 ? 9.461 12.719 -7.918 1 97.81 215 LEU B N 1
ATOM 3833 C CA . LEU B 1 215 ? 8.219 13.023 -8.609 1 97.81 215 LEU B CA 1
ATOM 3834 C C . LEU B 1 215 ? 8.391 12.93 -10.125 1 97.81 215 LEU B C 1
ATOM 3836 O O . LEU B 1 215 ? 9.383 13.43 -10.664 1 97.81 215 LEU B O 1
ATOM 3840 N N . GLY B 1 216 ? 7.508 12.266 -10.75 1 97 216 GLY B N 1
ATOM 3841 C CA . GLY B 1 216 ? 7.551 12.148 -12.195 1 97 216 GLY B CA 1
ATOM 3842 C C . GLY B 1 216 ? 8.242 10.891 -12.672 1 97 216 GLY B C 1
ATOM 3843 O O . GLY B 1 216 ? 8.18 10.555 -13.859 1 97 216 GLY B O 1
ATOM 3844 N N . ALA B 1 217 ? 8.867 10.172 -11.734 1 95.88 217 ALA B N 1
ATOM 3845 C CA . ALA B 1 217 ? 9.609 8.977 -12.109 1 95.88 217 ALA B CA 1
ATOM 3846 C C . ALA B 1 217 ? 8.734 7.727 -11.977 1 95.88 217 ALA B C 1
ATOM 3848 O O . ALA B 1 217 ? 9.18 6.617 -12.266 1 95.88 217 ALA B O 1
ATOM 3849 N N . GLY B 1 218 ? 7.504 7.898 -11.492 1 96.62 218 GLY B N 1
ATOM 3850 C CA . GLY B 1 218 ? 6.527 6.828 -11.398 1 96.62 218 GLY B CA 1
ATOM 3851 C C . GLY B 1 218 ? 5.352 7.012 -12.336 1 96.62 218 GLY B C 1
ATOM 3852 O O . GLY B 1 218 ? 5.523 7.43 -13.484 1 96.62 218 GLY B O 1
ATOM 3853 N N . HIS B 1 219 ? 4.164 6.645 -11.867 1 96.81 219 HIS B N 1
ATOM 3854 C CA . HIS B 1 219 ? 3.076 6.645 -12.836 1 96.81 219 HIS B CA 1
ATOM 3855 C C . HIS B 1 219 ? 1.851 7.371 -12.289 1 96.81 219 HIS B C 1
ATOM 3857 O O . HIS B 1 219 ? 0.756 7.258 -12.852 1 96.81 219 HIS B O 1
ATOM 3863 N N . ILE B 1 220 ? 2.027 8.07 -11.172 1 97.69 220 ILE B N 1
ATOM 3864 C CA . ILE B 1 220 ? 0.91 8.852 -10.656 1 97.69 220 ILE B CA 1
ATOM 3865 C C . ILE B 1 220 ? 0.516 9.922 -11.68 1 97.69 220 ILE B C 1
ATOM 3867 O O . ILE B 1 220 ? 1.38 10.562 -12.281 1 97.69 220 ILE B O 1
ATOM 3871 N N . ASP B 1 221 ? -0.718 10.086 -11.914 1 97.44 221 ASP B N 1
ATOM 3872 C CA . ASP B 1 221 ? -1.213 11.133 -12.805 1 97.44 221 ASP B CA 1
ATOM 3873 C C . ASP B 1 221 ? -1.259 12.484 -12.102 1 97.44 221 ASP B C 1
ATOM 3875 O O . ASP B 1 221 ? -2.338 12.977 -11.758 1 97.44 221 ASP B O 1
ATOM 3879 N N . PHE B 1 222 ? -0.127 13.148 -12.008 1 98.25 222 PHE B N 1
ATOM 3880 C CA . PHE B 1 222 ? -0.025 14.414 -11.281 1 98.25 222 PHE B CA 1
ATOM 3881 C C . PHE B 1 222 ? -0.769 15.523 -12.016 1 98.25 222 PHE B C 1
ATOM 3883 O O . PHE B 1 222 ? -1.293 16.438 -11.391 1 98.25 222 PHE B O 1
ATOM 3890 N N . ALA B 1 223 ? -0.804 15.414 -13.352 1 97.75 223 ALA B N 1
ATOM 3891 C CA . ALA B 1 223 ? -1.554 16.422 -14.102 1 97.75 223 ALA B CA 1
ATOM 3892 C C . ALA B 1 223 ? -3.02 16.438 -13.68 1 97.75 223 ALA B C 1
ATOM 3894 O O . ALA B 1 223 ? -3.604 17.5 -13.484 1 97.75 223 ALA B O 1
ATOM 3895 N N . GLN B 1 224 ? -3.605 15.242 -13.547 1 97.94 224 GLN B N 1
ATOM 3896 C CA . GLN B 1 224 ? -4.984 15.133 -13.078 1 97.94 224 GLN B CA 1
ATOM 3897 C C . GLN B 1 224 ? -5.137 15.703 -11.672 1 97.94 224 GLN B C 1
ATOM 3899 O O . GLN B 1 224 ? -6.105 16.406 -11.391 1 97.94 224 GLN B O 1
ATOM 3904 N N . PHE B 1 225 ? -4.203 15.461 -10.812 1 98.56 225 PHE B N 1
ATOM 3905 C CA . PHE B 1 225 ? -4.242 15.914 -9.43 1 98.56 225 PHE B CA 1
ATOM 3906 C C . PHE B 1 225 ? -4.152 17.438 -9.352 1 98.56 225 PHE B C 1
ATOM 3908 O O . PHE B 1 225 ? -5 18.078 -8.727 1 98.56 225 PHE B O 1
ATOM 3915 N N . PHE B 1 226 ? -3.121 18 -9.992 1 98.62 226 PHE B N 1
ATOM 3916 C CA . PHE B 1 226 ? -2.963 19.438 -10 1 98.62 226 PHE B CA 1
ATOM 3917 C C . PHE B 1 226 ? -4.164 20.109 -10.656 1 98.62 226 PHE B C 1
ATOM 3919 O O . PHE B 1 226 ? -4.598 21.188 -10.219 1 98.62 226 PHE B O 1
ATOM 3926 N N . GLY B 1 227 ? -4.641 19.484 -11.719 1 98.44 227 GLY B N 1
ATOM 3927 C CA . GLY B 1 227 ? -5.84 20.016 -12.352 1 98.44 227 GLY B CA 1
ATOM 3928 C C . GLY B 1 227 ? -7.023 20.094 -11.414 1 98.44 227 GLY B C 1
ATOM 3929 O O . GLY B 1 227 ? -7.766 21.078 -11.414 1 98.44 227 GLY B O 1
ATOM 3930 N N . ALA B 1 228 ? -7.238 19.062 -10.633 1 98.69 228 ALA B N 1
ATOM 3931 C CA . ALA B 1 228 ? -8.328 19.031 -9.664 1 98.69 228 ALA B CA 1
ATOM 3932 C C . ALA B 1 228 ? -8.148 20.109 -8.594 1 98.69 228 ALA B C 1
ATOM 3934 O O . ALA B 1 228 ? -9.109 20.75 -8.188 1 98.69 228 ALA B O 1
ATOM 3935 N N . LEU B 1 229 ? -6.906 20.297 -8.094 1 98.5 229 LEU B N 1
ATOM 3936 C CA . LEU B 1 229 ? -6.633 21.359 -7.129 1 98.5 229 LEU B CA 1
ATOM 3937 C C . LEU B 1 229 ? -7.016 22.719 -7.699 1 98.5 229 LEU B C 1
ATOM 3939 O O . LEU B 1 229 ? -7.633 23.531 -7.008 1 98.5 229 LEU B O 1
ATOM 3943 N N . ALA B 1 230 ? -6.625 22.938 -8.93 1 98.12 230 ALA B N 1
ATOM 3944 C CA . ALA B 1 230 ? -6.949 24.203 -9.586 1 98.12 230 ALA B CA 1
ATOM 3945 C C . ALA B 1 230 ? -8.461 24.391 -9.703 1 98.12 230 ALA B C 1
ATOM 3947 O O . ALA B 1 230 ? -8.977 25.484 -9.492 1 98.12 230 ALA B O 1
ATOM 3948 N N . GLN B 1 231 ? -9.141 23.312 -10.039 1 97.75 231 GLN B N 1
ATOM 3949 C CA . GLN B 1 231 ? -10.586 23.375 -10.258 1 97.75 231 GLN B CA 1
ATOM 3950 C C . GLN B 1 231 ? -11.312 23.812 -8.992 1 97.75 231 GLN B C 1
ATOM 3952 O O . GLN B 1 231 ? -12.305 24.547 -9.07 1 97.75 231 GLN B O 1
ATOM 3957 N N . ILE B 1 232 ? -10.828 23.453 -7.848 1 97.94 232 ILE B N 1
ATOM 3958 C CA . ILE B 1 232 ? -11.531 23.812 -6.621 1 97.94 232 ILE B CA 1
ATOM 3959 C C . ILE B 1 232 ? -10.945 25.094 -6.051 1 97.94 232 ILE B C 1
ATOM 3961 O O . ILE B 1 232 ? -11.344 25.547 -4.969 1 97.94 232 ILE B O 1
ATOM 3965 N N . GLY B 1 233 ? -9.977 25.656 -6.781 1 97.38 233 GLY B N 1
ATOM 3966 C CA . GLY B 1 233 ? -9.352 26.875 -6.297 1 97.38 233 GLY B CA 1
ATOM 3967 C C . GLY B 1 233 ? -8.578 26.688 -5.008 1 97.38 233 GLY B C 1
ATOM 3968 O O . GLY B 1 233 ? -8.633 27.531 -4.109 1 97.38 233 GLY B O 1
ATOM 3969 N N . TYR B 1 234 ? -7.918 25.562 -4.859 1 97.88 234 TYR B N 1
ATOM 3970 C CA . TYR B 1 234 ? -7.172 25.234 -3.648 1 97.88 234 TYR B CA 1
ATOM 3971 C C . TYR B 1 234 ? -6.078 26.25 -3.379 1 97.88 234 TYR B C 1
ATOM 3973 O O . TYR B 1 234 ? -5.25 26.531 -4.25 1 97.88 234 TYR B O 1
ATOM 3981 N N . GLN B 1 235 ? -6.055 26.75 -2.174 1 96.38 235 GLN B N 1
ATOM 3982 C CA . GLN B 1 235 ? -5.086 27.766 -1.81 1 96.38 235 GLN B CA 1
ATOM 3983 C C . GLN B 1 235 ? -4.164 27.281 -0.695 1 96.38 235 GLN B C 1
ATOM 3985 O O . GLN B 1 235 ? -3.281 28.031 -0.248 1 96.38 235 GLN B O 1
ATOM 3990 N N . GLY B 1 236 ? -4.375 26.078 -0.256 1 97.62 236 GLY B N 1
ATOM 3991 C CA . GLY B 1 236 ? -3.592 25.547 0.848 1 97.62 236 GLY B CA 1
ATOM 3992 C C . GLY B 1 236 ? -2.199 25.109 0.435 1 97.62 236 GLY B C 1
ATOM 3993 O O . GLY B 1 236 ? -1.809 25.266 -0.723 1 97.62 236 GLY B O 1
ATOM 3994 N N . THR B 1 237 ? -1.445 24.625 1.409 1 98.31 237 THR B N 1
ATOM 3995 C CA . THR B 1 237 ? -0.063 24.203 1.204 1 98.31 237 THR B CA 1
ATOM 3996 C C . THR B 1 237 ? -0.004 22.875 0.448 1 98.31 237 THR B C 1
ATOM 3998 O O . THR B 1 237 ? -0.799 21.969 0.708 1 98.31 237 THR B O 1
ATOM 4001 N N . VAL B 1 238 ? 0.838 22.75 -0.479 1 98.75 238 VAL B N 1
ATOM 4002 C CA . VAL B 1 238 ? 1.23 21.5 -1.126 1 98.75 238 VAL B CA 1
ATOM 4003 C C . VAL B 1 238 ? 2.607 21.078 -0.627 1 98.75 238 VAL B C 1
ATOM 4005 O O . VAL B 1 238 ? 3.609 21.734 -0.902 1 98.75 238 VAL B O 1
ATOM 4008 N N . THR B 1 239 ? 2.631 20 0.098 1 98.81 239 THR B N 1
ATOM 4009 C CA . THR B 1 239 ? 3.852 19.609 0.799 1 98.81 239 THR B CA 1
ATOM 4010 C C . THR B 1 239 ? 4.434 18.328 0.209 1 98.81 239 THR B C 1
ATOM 4012 O O . THR B 1 239 ? 3.732 17.328 0.079 1 98.81 239 THR B O 1
ATOM 4015 N N . PHE B 1 240 ? 5.719 18.422 -0.159 1 98.5 240 PHE B N 1
ATOM 4016 C CA . PHE B 1 240 ? 6.43 17.234 -0.644 1 98.5 240 PHE B CA 1
ATOM 4017 C C . PHE B 1 240 ? 6.832 16.328 0.515 1 98.5 240 PHE B C 1
ATOM 4019 O O . PHE B 1 240 ? 7.422 16.797 1.495 1 98.5 240 PHE B O 1
ATOM 4026 N N . GLU B 1 241 ? 6.43 15.094 0.375 1 94.69 241 GLU B N 1
ATOM 4027 C CA . GLU B 1 241 ? 6.77 14.094 1.38 1 94.69 241 GLU B CA 1
ATOM 4028 C C . GLU B 1 241 ? 7.492 12.898 0.752 1 94.69 241 GLU B C 1
ATOM 4030 O O . GLU B 1 241 ? 6.973 12.266 -0.169 1 94.69 241 GLU B O 1
ATOM 4035 N N . SER B 1 242 ? 8.625 12.633 1.231 1 89.44 242 SER B N 1
ATOM 4036 C CA . SER B 1 242 ? 9.422 11.477 0.833 1 89.44 242 SER B CA 1
ATOM 4037 C C . SER B 1 242 ? 10.344 11.023 1.956 1 89.44 242 SER B C 1
ATOM 4039 O O . SER B 1 242 ? 10.695 11.82 2.836 1 89.44 242 SER B O 1
ATOM 4041 N N . PHE B 1 243 ? 10.648 9.734 1.895 1 84.38 243 PHE B N 1
ATOM 4042 C CA . PHE B 1 243 ? 11.461 9.125 2.939 1 84.38 243 PHE B CA 1
ATOM 4043 C C . PHE B 1 243 ? 12.523 8.211 2.334 1 84.38 243 PHE B C 1
ATOM 4045 O O . PHE B 1 243 ? 12.297 7.598 1.289 1 84.38 243 PHE B O 1
ATOM 4052 N N . SER B 1 244 ? 13.617 8.227 2.951 1 81.81 244 SER B N 1
ATOM 4053 C CA . SER B 1 244 ? 14.672 7.289 2.58 1 81.81 244 SER B CA 1
ATOM 4054 C C . SER B 1 244 ? 15.344 6.691 3.812 1 81.81 244 SER B C 1
ATOM 4056 O O . SER B 1 244 ? 15.609 7.402 4.785 1 81.81 244 SER B O 1
ATOM 4058 N N . SER B 1 245 ? 15.594 5.402 3.729 1 79.19 245 SER B N 1
ATOM 4059 C CA . SER B 1 245 ? 16.266 4.734 4.836 1 79.19 245 SER B CA 1
ATOM 4060 C C . SER B 1 245 ? 17.688 5.27 5.02 1 79.19 245 SER B C 1
ATOM 4062 O O . SER B 1 245 ? 18.281 5.09 6.082 1 79.19 245 SER B O 1
ATOM 4064 N N . ALA B 1 246 ? 18.203 5.992 4.051 1 75.62 246 ALA B N 1
ATOM 4065 C CA . ALA B 1 246 ? 19.531 6.598 4.137 1 75.62 246 ALA B CA 1
ATOM 4066 C C . ALA B 1 246 ? 19.5 7.832 5.035 1 75.62 246 ALA B C 1
ATOM 4068 O O . ALA B 1 246 ? 20.547 8.289 5.496 1 75.62 246 ALA B O 1
ATOM 4069 N N . ILE B 1 247 ? 18.359 8.344 5.316 1 74.25 247 ILE B N 1
ATOM 4070 C CA . ILE B 1 247 ? 18.25 9.633 5.992 1 74.25 247 ILE B CA 1
ATOM 4071 C C . ILE B 1 247 ? 17.484 9.469 7.297 1 74.25 247 ILE B C 1
ATOM 4073 O O . ILE B 1 247 ? 17.891 9.977 8.344 1 74.25 247 ILE B O 1
ATOM 4077 N N . VAL B 1 248 ? 16.375 8.719 7.199 1 75.25 248 VAL B N 1
ATOM 4078 C CA . VAL B 1 248 ? 15.477 8.625 8.352 1 75.25 248 VAL B CA 1
ATOM 4079 C C . VAL B 1 248 ? 16 7.574 9.328 1 75.25 248 VAL B C 1
ATOM 4081 O O . VAL B 1 248 ? 16.656 6.613 8.922 1 75.25 248 VAL B O 1
ATOM 4084 N N . ASN B 1 249 ? 15.641 7.781 10.531 1 71.19 249 ASN B N 1
ATOM 4085 C CA . ASN B 1 249 ? 16.078 6.816 11.531 1 71.19 249 ASN B CA 1
ATOM 4086 C C . ASN B 1 249 ? 15.406 5.461 11.352 1 71.19 249 ASN B C 1
ATOM 4088 O O . ASN B 1 249 ? 14.414 5.352 10.633 1 71.19 249 ASN B O 1
ATOM 4092 N N . GLU B 1 250 ? 15.922 4.531 11.961 1 75.94 250 GLU B N 1
ATOM 4093 C CA . GLU B 1 250 ? 15.539 3.131 11.789 1 75.94 250 GLU B CA 1
ATOM 4094 C C . GLU B 1 250 ? 14.086 2.898 12.211 1 75.94 250 GLU B C 1
ATOM 4096 O O . GLU B 1 250 ? 13.352 2.184 11.531 1 75.94 250 GLU B O 1
ATOM 4101 N N . GLN B 1 251 ? 13.68 3.529 13.203 1 71.94 251 GLN B N 1
ATOM 4102 C CA . GLN B 1 251 ? 12.336 3.312 13.727 1 71.94 251 GLN B CA 1
ATOM 4103 C C . GLN B 1 251 ? 11.281 3.814 12.758 1 71.94 251 GLN B C 1
ATOM 4105 O O . GLN B 1 251 ? 10.305 3.111 12.469 1 71.94 251 GLN B O 1
ATOM 4110 N N . LEU B 1 252 ? 11.516 4.988 12.297 1 73.69 252 LEU B N 1
ATOM 4111 C CA . LEU B 1 252 ? 10.562 5.559 11.359 1 73.69 252 LEU B CA 1
ATOM 4112 C C . LEU B 1 252 ? 10.586 4.812 10.031 1 73.69 252 LEU B C 1
ATOM 4114 O O . 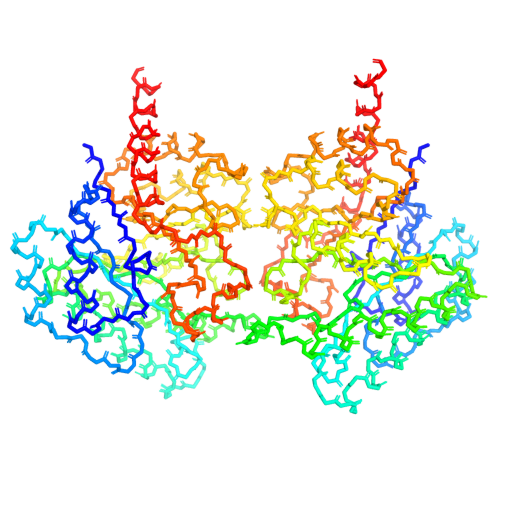LEU B 1 252 ? 9.539 4.582 9.422 1 73.69 252 LEU B O 1
ATOM 4118 N N . SER B 1 253 ? 11.789 4.418 9.633 1 78.31 253 SER B N 1
ATOM 4119 C CA . SER B 1 253 ? 11.914 3.637 8.406 1 78.31 253 SER B CA 1
ATOM 4120 C C . SER B 1 253 ? 11.133 2.328 8.5 1 78.31 253 SER B C 1
ATOM 4122 O O . SER B 1 253 ? 10.469 1.926 7.547 1 78.31 253 SER B O 1
ATOM 4124 N N . ASN B 1 254 ? 11.195 1.741 9.625 1 81 254 ASN B N 1
ATOM 4125 C CA . ASN B 1 254 ? 10.5 0.479 9.844 1 81 254 ASN B CA 1
ATOM 4126 C C . ASN B 1 254 ? 8.984 0.674 9.875 1 81 254 ASN B C 1
ATOM 4128 O O . ASN B 1 254 ? 8.242 -0.098 9.273 1 81 254 ASN B O 1
ATOM 4132 N N . ALA B 1 255 ? 8.578 1.742 10.477 1 77.12 255 ALA B N 1
ATOM 4133 C CA . ALA B 1 255 ? 7.152 2.033 10.562 1 77.12 255 ALA B CA 1
ATOM 4134 C C . ALA B 1 255 ? 6.57 2.318 9.18 1 77.12 255 ALA B C 1
ATOM 4136 O O . ALA B 1 255 ? 5.434 1.934 8.891 1 77.12 255 ALA B O 1
ATOM 4137 N N . LEU B 1 256 ? 7.391 2.889 8.352 1 83.12 256 LEU B N 1
ATOM 4138 C CA . LEU B 1 256 ? 6.934 3.318 7.031 1 83.12 256 LEU B CA 1
ATOM 4139 C C . LEU B 1 256 ? 7.262 2.271 5.973 1 83.12 256 LEU B C 1
ATOM 4141 O O . LEU B 1 256 ? 7 2.479 4.785 1 83.12 256 LEU B O 1
ATOM 4145 N N . ALA B 1 257 ? 7.895 1.165 6.371 1 90.69 257 ALA B N 1
ATOM 4146 C CA . ALA B 1 257 ? 8.266 0.057 5.496 1 90.69 257 ALA B CA 1
ATOM 4147 C C . ALA B 1 257 ? 9.172 0.534 4.359 1 90.69 257 ALA B C 1
ATOM 4149 O O . ALA B 1 257 ? 8.938 0.21 3.193 1 90.69 257 ALA B O 1
ATOM 4150 N N . ILE B 1 258 ? 10.055 1.316 4.719 1 88.31 258 ILE B N 1
ATOM 4151 C CA . ILE B 1 258 ? 11.07 1.752 3.762 1 88.31 258 ILE B CA 1
ATOM 4152 C C . ILE B 1 258 ? 12.219 0.753 3.74 1 88.31 258 ILE B C 1
ATOM 4154 O O . ILE B 1 258 ? 13.164 0.868 4.523 1 88.31 258 ILE B O 1
ATOM 4158 N N . TRP B 1 259 ? 12.211 -0.154 2.748 1 89.81 259 TRP B N 1
ATOM 4159 C CA . TRP B 1 259 ? 13.156 -1.263 2.73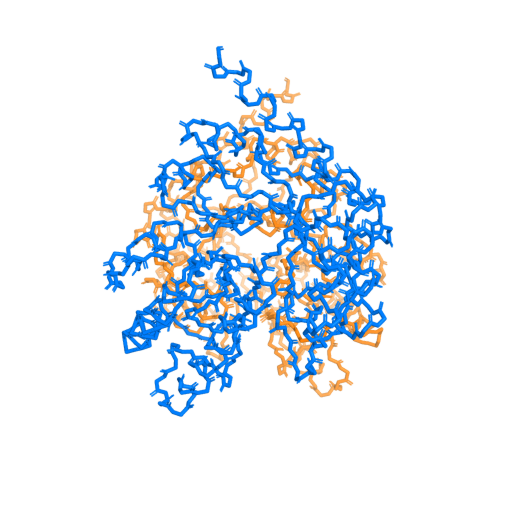4 1 89.81 259 TRP B CA 1
ATOM 4160 C C . TRP B 1 259 ? 14.305 -0.988 1.765 1 89.81 259 TRP B C 1
ATOM 4162 O O . TRP B 1 259 ? 15.344 -1.651 1.816 1 89.81 259 TRP B O 1
ATOM 4172 N N . ARG B 1 260 ? 14.031 -0.081 0.826 1 83.44 260 ARG B N 1
ATOM 4173 C CA . ARG B 1 260 ? 15.039 0.286 -0.164 1 83.44 260 ARG B CA 1
ATOM 4174 C C . ARG B 1 260 ? 15.234 1.797 -0.206 1 83.44 260 ARG B C 1
ATOM 4176 O O . ARG B 1 260 ? 14.281 2.561 -0.061 1 83.44 260 ARG B O 1
ATOM 4183 N N . PRO B 1 261 ? 16.531 2.166 -0.388 1 82.5 261 PRO B N 1
ATOM 4184 C CA . PRO B 1 261 ? 16.75 3.604 -0.561 1 82.5 261 PRO B CA 1
ATOM 4185 C C . PRO B 1 261 ? 16.344 4.102 -1.947 1 82.5 261 PRO B C 1
ATOM 4187 O O . PRO B 1 261 ? 16.859 3.625 -2.955 1 82.5 261 PRO B O 1
ATOM 4190 N N . MET B 1 262 ? 15.406 4.965 -1.956 1 81.56 262 MET B N 1
ATOM 4191 C CA . MET B 1 262 ? 14.945 5.445 -3.254 1 81.56 262 MET B CA 1
ATOM 4192 C C . MET B 1 262 ? 15.75 6.66 -3.703 1 81.56 262 MET B C 1
ATOM 4194 O O . MET B 1 262 ? 15.719 7.039 -4.875 1 81.56 262 MET B O 1
ATOM 4198 N N . TRP B 1 263 ? 16.375 7.32 -2.816 1 86.94 263 TRP B N 1
ATOM 4199 C CA . TRP B 1 263 ? 17.234 8.469 -3.088 1 86.94 263 TRP B CA 1
ATOM 4200 C C . TRP B 1 263 ? 18.281 8.648 -1.988 1 86.94 263 TRP B C 1
ATOM 4202 O O . TRP B 1 263 ? 18.109 8.125 -0.881 1 86.94 263 TRP B O 1
ATOM 4212 N N . GLU B 1 264 ? 19.328 9.375 -2.332 1 87.25 264 GLU B N 1
ATOM 4213 C CA . GLU B 1 264 ? 20.422 9.547 -1.374 1 87.25 264 GLU B CA 1
ATOM 4214 C C . GLU B 1 264 ? 20.734 11.023 -1.151 1 87.25 264 GLU B C 1
ATOM 4216 O O . GLU B 1 264 ? 21.281 11.398 -0.108 1 87.25 264 GLU B O 1
ATOM 4221 N N . ASP B 1 265 ? 20.391 11.852 -2.105 1 91.12 265 ASP B N 1
ATOM 4222 C CA . ASP B 1 265 ? 20.672 13.281 -2.031 1 91.12 265 ASP B CA 1
ATOM 4223 C C . ASP B 1 265 ? 19.406 14.086 -1.764 1 91.12 265 ASP B C 1
ATOM 4225 O O . ASP B 1 265 ? 18.656 14.406 -2.691 1 91.12 265 ASP B O 1
ATOM 4229 N N . GLY B 1 266 ? 19.281 14.5 -0.537 1 92.88 266 GLY B N 1
ATOM 4230 C CA . GLY B 1 266 ? 18.062 15.188 -0.117 1 92.88 266 GLY B CA 1
ATOM 4231 C C . GLY B 1 266 ? 17.859 16.516 -0.816 1 92.88 266 GLY B C 1
ATOM 4232 O O . GLY B 1 266 ? 16.734 16.875 -1.16 1 92.88 266 GLY B O 1
ATOM 4233 N N . MET B 1 267 ? 18.953 17.203 -1 1 95.94 267 MET B N 1
ATOM 4234 C CA . MET B 1 267 ? 18.828 18.516 -1.631 1 95.94 267 MET B CA 1
ATOM 4235 C C . MET B 1 267 ? 18.438 18.375 -3.098 1 95.94 267 MET B C 1
ATOM 4237 O O . MET B 1 267 ? 17.562 19.109 -3.58 1 95.94 267 MET B O 1
ATOM 4241 N N . ASP B 1 268 ? 19.094 17.453 -3.77 1 96.5 268 ASP B N 1
ATOM 4242 C CA . ASP B 1 268 ? 18.734 17.203 -5.16 1 96.5 268 ASP B CA 1
ATOM 4243 C C . ASP B 1 268 ? 17.266 16.812 -5.289 1 96.5 268 ASP B C 1
ATOM 4245 O O . ASP B 1 268 ? 16.547 17.328 -6.148 1 96.5 268 ASP B O 1
ATOM 4249 N N . LEU B 1 269 ? 16.797 15.969 -4.426 1 96.44 269 LEU B N 1
ATOM 4250 C CA . LEU B 1 269 ? 15.414 15.523 -4.391 1 96.44 269 LEU B CA 1
ATOM 4251 C C . LEU B 1 269 ? 14.477 16.703 -4.109 1 96.44 269 LEU B C 1
ATOM 4253 O O . LEU B 1 269 ? 13.445 16.844 -4.77 1 96.44 269 LEU B O 1
ATOM 4257 N N . ALA B 1 270 ? 14.852 17.469 -3.154 1 97.75 270 ALA B N 1
ATOM 4258 C CA . ALA B 1 270 ? 14.023 18.594 -2.717 1 97.75 270 ALA B CA 1
ATOM 4259 C C . ALA B 1 270 ? 13.883 19.641 -3.828 1 97.75 270 ALA B C 1
ATOM 4261 O O . ALA B 1 270 ? 12.781 20.125 -4.086 1 97.75 270 ALA B O 1
ATOM 4262 N N . LEU B 1 271 ? 14.969 19.922 -4.477 1 98.44 271 LEU B N 1
ATOM 4263 C CA . LEU B 1 271 ? 14.938 20.922 -5.551 1 98.44 271 LEU B CA 1
ATOM 4264 C C . LEU B 1 271 ? 14.102 20.422 -6.723 1 98.44 271 LEU B C 1
ATOM 4266 O O . LEU B 1 271 ? 13.32 21.188 -7.297 1 98.44 271 LEU B O 1
ATOM 4270 N N . HIS B 1 272 ? 14.312 19.188 -7.016 1 98.31 272 HIS B N 1
ATOM 4271 C CA . HIS B 1 272 ? 13.516 18.578 -8.078 1 98.31 272 HIS B CA 1
ATOM 4272 C C . HIS B 1 272 ? 12.023 18.656 -7.754 1 98.31 272 HIS B C 1
ATOM 4274 O O . HIS B 1 272 ? 11.227 19.094 -8.586 1 98.31 272 HIS B O 1
ATOM 4280 N N . ALA B 1 273 ? 11.68 18.281 -6.566 1 98.5 273 ALA B N 1
ATOM 4281 C CA . ALA B 1 273 ? 10.273 18.25 -6.152 1 98.5 273 ALA B CA 1
ATOM 4282 C C . ALA B 1 273 ? 9.672 19.656 -6.148 1 98.5 273 ALA B C 1
ATOM 4284 O O . ALA B 1 273 ? 8.523 19.844 -6.566 1 98.5 273 ALA B O 1
ATOM 4285 N N . ARG B 1 274 ? 10.422 20.594 -5.645 1 98.62 274 ARG B N 1
ATOM 4286 C CA . ARG B 1 274 ? 9.914 21.969 -5.605 1 98.62 274 ARG B CA 1
ATOM 4287 C C . ARG B 1 274 ? 9.562 22.453 -7 1 98.62 274 ARG B C 1
ATOM 4289 O O . ARG B 1 274 ? 8.477 23.016 -7.215 1 98.62 274 ARG B O 1
ATOM 4296 N N . GLY B 1 275 ? 10.531 22.266 -7.93 1 98.5 275 GLY B N 1
ATOM 4297 C CA . GLY B 1 275 ? 10.273 22.672 -9.305 1 98.5 275 GLY B CA 1
ATOM 4298 C C . GLY B 1 275 ? 9.086 21.953 -9.922 1 98.5 275 GLY B C 1
ATOM 4299 O O . GLY B 1 275 ? 8.266 22.562 -10.602 1 98.5 275 GLY B O 1
ATOM 4300 N N . PHE B 1 276 ? 9.016 20.672 -9.695 1 98.5 276 PHE B N 1
ATOM 4301 C CA . PHE B 1 276 ? 7.945 19.844 -10.227 1 98.5 276 PHE B CA 1
ATOM 4302 C C . PHE B 1 276 ? 6.586 20.344 -9.742 1 98.5 276 PHE B C 1
ATOM 4304 O O . PHE B 1 276 ? 5.656 20.484 -10.539 1 98.5 276 PHE B O 1
ATOM 4311 N N . MET B 1 277 ? 6.469 20.656 -8.438 1 98.44 277 MET B N 1
ATOM 4312 C CA . MET B 1 277 ? 5.215 21.125 -7.852 1 98.44 277 MET B CA 1
ATOM 4313 C C . MET B 1 277 ? 4.844 22.5 -8.391 1 98.44 277 MET B C 1
ATOM 4315 O O . MET B 1 277 ? 3.695 22.734 -8.766 1 98.44 277 MET B O 1
ATOM 4319 N N . ALA B 1 278 ? 5.828 23.391 -8.422 1 98.06 278 ALA B N 1
ATOM 4320 C CA . ALA B 1 278 ? 5.578 24.734 -8.922 1 98.06 278 ALA B CA 1
ATOM 4321 C C . ALA B 1 278 ? 5.082 24.688 -10.367 1 98.06 278 ALA B C 1
ATOM 4323 O O . ALA B 1 278 ? 4.098 25.344 -10.711 1 98.06 278 ALA B O 1
ATOM 4324 N N . ASP B 1 279 ? 5.758 23.891 -11.211 1 97.75 279 ASP B N 1
ATOM 4325 C CA . ASP B 1 279 ? 5.398 23.781 -12.617 1 97.75 279 ASP B CA 1
ATOM 4326 C C . ASP B 1 279 ? 4.016 23.141 -12.781 1 97.75 279 ASP B C 1
ATOM 4328 O O . ASP B 1 279 ? 3.229 23.578 -13.625 1 97.75 279 ASP B O 1
ATOM 4332 N N . GLY B 1 280 ? 3.75 22.125 -11.977 1 97.81 280 GLY B N 1
ATOM 4333 C CA . GLY B 1 280 ? 2.455 21.453 -12.047 1 97.81 280 GLY B CA 1
ATOM 4334 C C . GLY B 1 280 ? 1.3 22.375 -11.688 1 97.81 280 GLY B C 1
ATOM 4335 O O . GLY B 1 280 ? 0.283 22.406 -12.383 1 97.81 280 GLY B O 1
ATOM 4336 N N . LEU B 1 281 ? 1.471 23.109 -10.633 1 97.75 281 LEU B N 1
ATOM 4337 C CA . LEU B 1 281 ? 0.439 24.031 -10.195 1 97.75 281 LEU B CA 1
ATOM 4338 C C . LEU B 1 281 ? 0.241 25.141 -11.227 1 97.75 281 LEU B C 1
ATOM 4340 O O . LEU B 1 281 ? -0.894 25.516 -11.531 1 97.75 281 LEU B O 1
ATOM 4344 N N . ALA B 1 282 ? 1.349 25.672 -11.75 1 96.56 282 ALA B N 1
ATOM 4345 C CA . ALA B 1 282 ? 1.274 26.734 -12.75 1 96.56 282 ALA B CA 1
ATOM 4346 C C . ALA B 1 282 ? 0.567 26.266 -14.016 1 96.56 282 ALA B C 1
ATOM 4348 O O . ALA B 1 282 ? -0.291 26.969 -14.555 1 96.56 282 ALA B O 1
ATOM 4349 N N . SER B 1 283 ? 0.927 25.094 -14.469 1 96.19 283 SER B N 1
ATOM 4350 C CA . SER B 1 283 ? 0.324 24.531 -15.672 1 96.19 283 SER B CA 1
ATOM 4351 C C . SER B 1 283 ? -1.179 24.328 -15.5 1 96.19 283 SER B C 1
ATOM 4353 O O . SER B 1 283 ? -1.955 24.609 -16.422 1 96.19 283 SER B O 1
ATOM 4355 N N . ALA B 1 284 ? -1.55 23.859 -14.344 1 95.38 284 ALA B N 1
ATOM 4356 C CA . ALA B 1 284 ? -2.961 23.609 -14.078 1 95.38 284 ALA B CA 1
ATOM 4357 C C . ALA B 1 284 ? -3.764 24.906 -14.055 1 95.38 284 ALA B C 1
ATOM 4359 O O . ALA B 1 284 ? -4.914 24.938 -14.492 1 95.38 284 ALA B O 1
ATOM 4360 N N . GLN B 1 285 ? -3.189 25.922 -13.508 1 92.25 285 GLN B N 1
ATOM 4361 C CA . GLN B 1 285 ? -3.857 27.219 -13.453 1 92.25 285 GLN B CA 1
ATOM 4362 C C . GLN B 1 285 ? -4.051 27.781 -14.852 1 92.25 285 GLN B C 1
ATOM 4364 O O . GLN B 1 285 ? -5.074 28.422 -15.133 1 92.25 285 GLN B O 1
ATOM 4369 N N . GLN B 1 286 ? -3.061 27.578 -15.75 1 88.94 286 GLN B N 1
ATOM 4370 C CA . GLN B 1 286 ? -3.146 28.062 -17.125 1 88.94 286 GLN B CA 1
ATOM 4371 C C . GLN B 1 286 ? -4.211 27.312 -17.906 1 88.94 286 GLN B C 1
ATOM 4373 O O . GLN B 1 286 ? -4.855 27.875 -18.797 1 88.94 286 GLN B O 1
ATOM 4378 N N . ALA B 1 287 ? -4.336 26.031 -17.641 1 84.75 287 ALA B N 1
ATOM 4379 C CA . ALA B 1 287 ? -5.32 25.219 -18.344 1 84.75 287 ALA B CA 1
ATOM 4380 C C . ALA B 1 287 ? -6.742 25.641 -17.984 1 84.75 287 ALA B C 1
ATOM 4382 O O . ALA B 1 287 ? -7.668 25.469 -18.781 1 84.75 287 ALA B O 1
ATOM 4383 N N . ARG B 1 288 ? -6.969 26.125 -16.828 1 78 288 ARG B N 1
ATOM 4384 C CA . ARG B 1 288 ? -8.273 26.609 -16.359 1 78 288 ARG B CA 1
ATOM 4385 C C . ARG B 1 288 ? -8.594 27.969 -16.938 1 78 288 ARG B C 1
ATOM 4387 O O . ARG B 1 288 ? -9.766 28.344 -17.047 1 78 288 ARG B O 1
ATOM 4394 N N . ALA B 1 289 ? -7.477 28.688 -17.109 1 67.12 289 ALA B N 1
ATOM 4395 C CA . ALA B 1 289 ? -7.711 30.016 -17.688 1 67.12 289 ALA B CA 1
ATOM 4396 C C . ALA B 1 289 ? -8.109 29.906 -19.156 1 67.12 289 ALA B C 1
ATOM 4398 O O . ALA B 1 289 ? -7.68 28.984 -19.859 1 67.12 289 ALA B O 1
#

Organism: Delftia acidovorans (strain DSM 14801 / SPH-1) (NCBI:txid398578)

Nearest PDB structures (foldseek):
  5zfs-assembly1_B  TM=9.876E-01  e=2.084E-39  Arthrobacter globiformis
  7cj9-assembly4_G  TM=9.881E-01  e=1.101E-38  Methylomonas sp. DH-1
  7cj8-assembly2_D  TM=9.859E-01  e=4.368E-38  Methylomonas sp. DH-1
  3vyl-assembly1_B  TM=9.756E-01  e=5.092E-35  Mesorhizobium loti
  7x7w-assembly1_B-2  TM=8.914E-01  e=6.373E-25  Clostridia bacterium

Radius of gyration: 24.34 Å; Cα contacts (8 Å, |Δi|>4): 1311; chains: 2; bounding box: 43×70×64 Å

Solvent-accessible surface area (backbone atoms only — not comparable to full-atom values): 28302 Å² total; per-residue (Å²): 131,56,47,38,27,35,37,36,40,47,65,26,54,58,50,48,68,70,39,40,52,49,32,54,50,51,41,46,73,56,66,43,43,25,42,31,44,69,70,63,78,87,72,76,58,54,59,66,60,50,31,50,51,32,60,75,62,68,41,46,47,33,29,30,37,60,28,44,79,76,22,9,26,29,40,83,46,64,68,26,21,51,46,20,49,51,52,52,51,50,50,43,50,52,26,37,74,54,70,16,44,35,41,28,28,33,73,51,25,31,55,39,62,50,77,52,61,65,46,73,64,12,50,51,34,13,37,52,49,44,36,56,47,26,56,59,22,48,78,56,58,24,30,36,25,48,37,35,31,31,47,64,37,23,50,77,34,43,37,56,67,49,44,52,53,49,49,60,70,38,63,55,72,47,59,26,40,16,48,29,48,38,26,36,61,41,44,34,45,50,60,31,62,50,49,55,70,41,37,86,41,49,53,38,34,38,42,40,22,40,58,36,42,60,70,83,63,35,65,68,61,56,67,50,30,32,36,25,39,44,71,57,61,63,66,43,45,46,22,43,46,48,64,24,49,78,46,26,40,69,68,60,22,23,74,68,39,46,65,60,68,59,57,85,53,46,65,63,51,46,40,51,43,49,52,51,51,53,50,42,48,51,51,24,48,54,68,74,94,132,55,46,39,26,35,37,36,40,47,66,27,55,58,52,48,70,70,39,40,50,50,32,55,52,49,41,46,73,56,65,43,44,25,42,29,44,70,69,66,78,88,73,76,56,54,58,67,59,50,32,50,52,32,60,74,64,67,40,47,44,34,32,31,37,62,30,43,79,75,21,9,25,29,40,84,47,65,68,26,21,50,46,19,50,52,52,51,50,49,50,43,51,52,26,37,73,55,68,16,45,35,40,28,28,33,74,50,25,30,56,38,64,52,76,55,61,64,45,74,64,13,50,50,35,13,38,51,48,44,35,56,47,27,56,59,23,48,78,54,60,24,30,34,25,48,38,35,33,31,47,64,36,20,50,75,35,43,37,57,66,49,43,52,54,48,48,59,70,39,64,54,70,46,59,26,40,16,47,30,46,39,26,36,60,40,45,35,45,51,59,30,63,50,49,56,70,42,37,87,41,48,52,36,33,39,44,38,22,41,59,36,42,59,70,84,64,35,65,68,59,56,66,50,30,32,34,25,40,45,73,57,61,63,66,44,44,47,23,43,46,46,62,23,48,79,48,26,40,67,68,60,21,21,73,68,40,45,64,60,67,59,55,84,53,46,65,63,51,46,41,52,41,50,52,52,51,52,51,42,48,51,52,23,48,55,69,73,94

Foldseek 3Di:
DAFAEAELQLFFADQDLVSLLRSLVLCLVLPGQEYEYEPDDDDDHPLVSNLVSCVVSNHAYEYEYFAAQQQFQLDPDVNSVVSLLVVLLVQLVSCLSSVYAEYEYQSQGHQAADPDARDPSSLVSSLQSCLVSCVSNVVSNHAYEYEAAANGGDRQHQALVSVVVSVVSSVDPRYAYEYEQLSCVHRPPAQQVSLLVRQPRHAYYEYAAVLQAAPPPHDHPLLNNLLNCLVSPPRHYYYYDGHAPLHHDPVVCVSVVHPHGRDNDSSVRSNRNVVVVVVSNVVSNVVVD/DAFAEAELQLFFADQDLVSLLRSLVLCLVLPGQEYEYEPDDDDDHPLVSNLVSCVVSNHAYEYEYFAAQQQFQLDPDVNSVVSLLVVLLVQLVSCLSSVYAEYEYQSQGGQAADPDARDPSSLVSSLQSCLVSLVSNVVSNHAYEYEAAANGGDRQHQALVSVVVSVVSSVDPRYAYEYEQLSCVHRPPAQQVSLLVRQPRHAYYEYAAVLQAAPPPHDHPLLNNLLNCLVSPPRHYYYYDGHAPLHHDPVVCVSVVHPHGRDNDSSVRSSRNVVVVVVSNVVSNVVVD